Protein AF-0000000083550147 (afdb_homodimer)

pLDDT: mean 96.89, std 2.44, range [83.56, 98.94]

Organism: NCBI:txid2306993

InterPro domains:
  IPR001667 DDH domain [PF01368] (3-145)
  IPR004097 DHHA2 domain [PF02833] (183-305)
  IPR004097 DHHA2 domain [SM01131] (181-304)
  IPR038222 DHHA2 domain superfamily [G3DSA:3.10.310.20] (190-306)
  IPR038763 DHH phosphoesterase superfamily [SSF64182] (2-305)

Nearest PDB structures (foldseek):
  2iw4-assembly1_A  TM=9.369E-01  e=3.368E-33  Bacillus subtilis
  1k20-assembly1_B  TM=9.121E-01  e=5.535E-34  Streptococcus gordonii
  2haw-assembly1_B  TM=9.272E-01  e=2.648E-33  Bacillus subtilis
  1wpp-assembly1_B  TM=9.099E-01  e=1.140E-33  Streptococcus gordonii str. Challis
  1i74-assembly1_B  TM=9.084E-01  e=6.531E-33  Streptococcus mutans

Secondary structure (DSSP, 8-state):
-PEEEE--SS--HHHHHHHHHHHHIIIIIT---EEEEESS---HHHHHHHHHHTPPPPEE-SB--TT-EEEEES---GGGS-BTGGGSEEEEEEE-SPP------SS--EEEE-SSS-HHHHHHHHHGGGGGG--HHHHHHHHHHHHHHHTTTTSTT--HHHHHHHHHHHHHHT--HHHHHHHHHHHHH--TTS-HHHHHHHTEEEEEETTEEEEEEEEEES-HHHHHTTHHHHHHHHHHHHHHHT-SEEEEEEEETTTTEEEEE--SHHHHHHHHHHHS----SSEEEEET---IIIIIHHH---/-PEEEE--SS--HHHHHHHHHHHHIIIIIT---EEEEESS---HHHHHHHHHHTPPPPEE-SB--TT-EEEEES---GGGS-BTGGGSEEEEEEE-SPP------SS--EEEE-SSS-HHHHHHHHHGGGGGG--HHHHHHHHHHHHHHTTTTTSTT--HHHHHHHHHHHHHHT--HHHHHHHHHHHHH--TTS-HHHHHHHTEEEEEETTEEEEEEEEEES-HHHHHTTHHHHHHHHHHHHHHHT-SEEEEEEEETTTTEEEEE--SHHHHHHHHHHHS----SSEEEEET---IIIIIHHH---

Radius of gyration: 26.75 Å; Cα contacts (8 Å, |Δi|>4): 1315; chains: 2; bounding box: 48×77×66 Å

Sequence (612 aa):
MTIKVFGHKSPDTDATFSPIVWAWYLKEVKGIDAVPVLLGEPNTEAAFLLKHWGFERPAIIAALSEGEKVVIVDTNNPAELPEGIDKAEIVQIIDHHKLVGGLETKGPIEITIRPLACTATVIYDLMGEDVVALPKAIKGAMLSCILSDTLEFRSPTTTEHDRAVAEKLAGEIGVTIPELAAAMFEAKSDVSAFSDAALLRMDSKEYNVDGTELRVSVLETTAPKLILDRKASLMGTMPDVAKEDGADQVLLFVVDILNEEATLLVPNDLVKKIAEASFGCKVEGDTVVLPGVMSRKKQIIPALKVMTIKVFGHKSPDTDATFSPIVWAWYLKEVKGIDAVPVLLGEPNTEAAFLLKHWGFERPAIIAALSEGEKVVIVDTNNPAELPEGIDKAEIVQIIDHHKLVGGLETKGPIEITIRPLACTATVIYDLMGEDVVALPKAIKGAMLSCILSDTLEFRSPTTTEHDRAVAEKLAGEIGVTIPELAAAMFEAKSDVSAFSDAALLRMDSKEYNVDGTELRVSVLETTAPKLILDRKASLMGTMPDVAKEDGADQVLLFVVDILNEEATLLVPNDLVKKIAEASFGCKVEGDTVVLPGVMSRKKQIIPALKV

Structure (mmCIF, N/CA/C/O backbone):
data_AF-0000000083550147-model_v1
#
loop_
_entity.id
_entity.type
_entity.pdbx_description
1 polymer 'inorganic diphosphatase'
#
loop_
_atom_site.group_PDB
_atom_site.id
_atom_site.type_symbol
_atom_site.label_atom_id
_atom_site.label_alt_id
_atom_site.label_comp_id
_atom_site.label_asym_id
_atom_site.label_entity_id
_atom_site.label_seq_id
_atom_site.pdbx_PDB_ins_code
_atom_site.Cartn_x
_atom_site.Cartn_y
_atom_site.Cartn_z
_atom_site.occupancy
_atom_site.B_iso_or_equiv
_atom_site.auth_seq_id
_atom_site.auth_comp_id
_atom_site.auth_asym_id
_atom_site.auth_atom_id
_atom_site.pdbx_PDB_model_num
ATOM 1 N N . MET A 1 1 ? 24.391 2.633 -3.518 1 83.56 1 MET A N 1
ATOM 2 C CA . MET A 1 1 ? 24.172 1.258 -3.082 1 83.56 1 MET A CA 1
ATOM 3 C C . MET A 1 1 ? 23.156 0.559 -3.984 1 83.56 1 MET A C 1
ATOM 5 O O . MET A 1 1 ? 22.203 1.181 -4.453 1 83.56 1 MET A O 1
ATOM 9 N N . THR A 1 2 ? 23.453 -0.711 -4.371 1 96.69 2 THR A N 1
ATOM 10 C CA . THR A 1 2 ? 22.656 -1.481 -5.32 1 96.69 2 THR A CA 1
ATOM 11 C C . THR A 1 2 ? 21.344 -1.932 -4.688 1 96.69 2 THR A C 1
ATOM 13 O O . THR A 1 2 ? 21.328 -2.447 -3.57 1 96.69 2 THR A O 1
ATOM 16 N N . ILE A 1 3 ? 20.266 -1.647 -5.344 1 98.69 3 ILE A N 1
ATOM 17 C CA . ILE A 1 3 ? 18.938 -2.043 -4.863 1 98.69 3 ILE A CA 1
ATOM 18 C C . ILE A 1 3 ? 18.656 -3.488 -5.27 1 98.69 3 ILE A C 1
ATOM 20 O O . ILE A 1 3 ? 18.797 -3.854 -6.438 1 98.69 3 ILE A O 1
ATOM 24 N N . LYS A 1 4 ? 18.297 -4.324 -4.344 1 98.88 4 LYS A N 1
ATOM 25 C CA . LYS A 1 4 ? 17.844 -5.684 -4.645 1 98.88 4 LYS A CA 1
ATOM 26 C C . LYS A 1 4 ? 16.344 -5.73 -4.871 1 98.88 4 LYS A C 1
ATOM 28 O O . LYS A 1 4 ? 15.57 -5.184 -4.078 1 98.88 4 LYS A O 1
ATOM 33 N N . VAL A 1 5 ? 15.938 -6.309 -5.961 1 98.94 5 VAL A N 1
ATOM 34 C CA . VAL A 1 5 ? 14.523 -6.484 -6.277 1 98.94 5 VAL A CA 1
ATOM 35 C C . VAL A 1 5 ? 14.148 -7.957 -6.16 1 98.94 5 VAL A C 1
ATOM 37 O O . VAL A 1 5 ? 14.781 -8.82 -6.773 1 98.94 5 VAL A O 1
ATOM 40 N N . PHE A 1 6 ? 13.094 -8.281 -5.316 1 98.88 6 PHE A N 1
ATOM 41 C CA . PHE A 1 6 ? 12.719 -9.68 -5.164 1 98.88 6 PHE A CA 1
ATOM 42 C C . PHE A 1 6 ? 11.227 -9.82 -4.875 1 98.88 6 PHE A C 1
ATOM 44 O O . PHE A 1 6 ? 10.57 -8.844 -4.504 1 98.88 6 PHE A O 1
ATOM 51 N N . GLY A 1 7 ? 10.664 -11.023 -5.148 1 98.25 7 GLY A N 1
ATOM 52 C CA . GLY A 1 7 ? 9.312 -11.406 -4.766 1 98.25 7 GLY A CA 1
ATOM 53 C C . GLY A 1 7 ? 9.273 -12.297 -3.539 1 98.25 7 GLY A C 1
ATOM 54 O O . GLY A 1 7 ? 10.078 -12.133 -2.619 1 98.25 7 GLY A O 1
ATOM 55 N N . HIS A 1 8 ? 8.289 -13.172 -3.469 1 96.81 8 HIS A N 1
ATOM 56 C CA . HIS A 1 8 ? 8.094 -14.023 -2.297 1 96.81 8 HIS A CA 1
ATOM 57 C C . HIS A 1 8 ? 9.016 -15.234 -2.338 1 96.81 8 HIS A C 1
ATOM 59 O O . HIS A 1 8 ? 9.648 -15.508 -3.361 1 96.81 8 HIS A O 1
ATOM 65 N N . LYS A 1 9 ? 9.047 -16.016 -1.279 1 94.69 9 LYS A N 1
ATOM 66 C CA . LYS A 1 9 ? 10.023 -17.062 -1.01 1 94.69 9 LYS A CA 1
ATOM 67 C C . LYS A 1 9 ? 9.766 -18.281 -1.875 1 94.69 9 LYS A C 1
ATOM 69 O O . LYS A 1 9 ? 10.625 -19.156 -1.985 1 94.69 9 LYS A O 1
ATOM 74 N N . SER A 1 10 ? 8.672 -18.5 -2.465 1 92.44 10 SER A N 1
ATOM 75 C CA . SER A 1 10 ? 8.328 -19.594 -3.375 1 92.44 10 SER A CA 1
ATOM 76 C C . SER A 1 10 ? 8.117 -19.078 -4.793 1 92.44 10 SER A C 1
ATOM 78 O O . SER A 1 10 ? 6.98 -19.031 -5.273 1 92.44 10 SER A O 1
ATOM 80 N N . PRO A 1 11 ? 9.203 -18.844 -5.465 1 96 11 PRO A N 1
ATOM 81 C CA . PRO A 1 11 ? 9.109 -18.109 -6.723 1 96 11 PRO A CA 1
ATOM 82 C C . PRO A 1 11 ? 8.383 -18.891 -7.82 1 96 11 PRO A C 1
ATOM 84 O O . PRO A 1 11 ? 8.953 -19.812 -8.391 1 96 11 PRO A O 1
ATOM 87 N N . ASP A 1 12 ? 7.172 -18.469 -8.039 1 96.62 12 ASP A N 1
ATOM 88 C CA . ASP A 1 12 ? 6.508 -18.844 -9.281 1 96.62 12 ASP A CA 1
ATOM 89 C C . ASP A 1 12 ? 6.941 -17.922 -10.43 1 96.62 12 ASP A C 1
ATOM 91 O O . ASP A 1 12 ? 7.965 -17.234 -10.336 1 96.62 12 ASP A O 1
ATOM 95 N N . THR A 1 13 ? 6.242 -17.969 -11.531 1 98.56 13 THR A N 1
ATOM 96 C CA . THR A 1 13 ? 6.652 -17.203 -12.703 1 98.56 13 THR A CA 1
ATOM 97 C C . THR A 1 13 ? 6.641 -15.703 -12.406 1 98.56 13 THR A C 1
ATOM 99 O O . THR A 1 13 ? 7.609 -15 -12.695 1 98.56 13 THR A O 1
ATOM 102 N N . ASP A 1 14 ? 5.59 -15.195 -11.789 1 98.69 14 ASP A N 1
ATOM 103 C CA . ASP A 1 14 ? 5.48 -13.773 -11.484 1 98.69 14 ASP A CA 1
ATOM 104 C C . ASP A 1 14 ? 6.559 -13.336 -10.492 1 98.69 14 ASP A C 1
ATOM 106 O O . ASP A 1 14 ? 7.195 -12.297 -10.68 1 98.69 14 ASP A O 1
ATOM 110 N N . ALA A 1 15 ? 6.855 -14.125 -9.531 1 98.31 15 ALA A N 1
ATOM 111 C CA . ALA A 1 15 ? 7.84 -13.805 -8.508 1 98.31 15 ALA A CA 1
ATOM 112 C C . ALA A 1 15 ? 9.258 -14.016 -9.023 1 98.31 15 ALA A C 1
ATOM 114 O O . ALA A 1 15 ? 10.227 -13.578 -8.398 1 98.31 15 ALA A O 1
ATOM 115 N N . THR A 1 16 ? 9.422 -14.633 -10.109 1 98.81 16 THR A N 1
ATOM 116 C CA . THR A 1 16 ? 10.727 -14.781 -10.742 1 98.81 16 THR A CA 1
ATOM 117 C C . THR A 1 16 ? 10.977 -13.633 -11.719 1 98.81 16 THR A C 1
ATOM 119 O O . THR A 1 16 ? 12.047 -13.016 -11.695 1 98.81 16 THR A O 1
ATOM 122 N N . PHE A 1 17 ? 10 -13.312 -12.469 1 98.94 17 PHE A N 1
ATOM 123 C CA . PHE A 1 17 ? 10.281 -12.445 -13.609 1 98.94 17 PHE A CA 1
ATOM 124 C C . PHE A 1 17 ? 9.914 -11 -13.297 1 98.94 17 PHE A C 1
ATOM 126 O O . PHE A 1 17 ? 10.484 -10.07 -13.859 1 98.94 17 PHE A O 1
ATOM 133 N N . SER A 1 18 ? 8.969 -10.734 -12.406 1 98.94 18 SER A N 1
ATOM 134 C CA . SER A 1 18 ? 8.703 -9.352 -12.031 1 98.94 18 SER A CA 1
ATOM 135 C C . SER A 1 18 ? 9.945 -8.688 -11.453 1 98.94 18 SER A C 1
ATOM 137 O O . SER A 1 18 ? 10.266 -7.547 -11.789 1 98.94 18 SER A O 1
ATOM 139 N N . PRO A 1 19 ? 10.711 -9.406 -10.578 1 98.94 19 PRO A N 1
ATOM 140 C CA . PRO A 1 19 ? 11.984 -8.828 -10.133 1 98.94 19 PRO A CA 1
ATOM 141 C C . PRO A 1 19 ? 12.945 -8.562 -11.289 1 98.94 19 PRO A C 1
ATOM 143 O O . PRO A 1 19 ? 13.609 -7.527 -11.32 1 98.94 19 PRO A O 1
ATOM 146 N N . ILE A 1 20 ? 13.039 -9.461 -12.234 1 98.94 20 ILE A N 1
ATOM 147 C CA . ILE A 1 20 ? 13.938 -9.328 -13.367 1 98.94 20 ILE A CA 1
ATOM 148 C C . ILE A 1 20 ? 13.547 -8.109 -14.203 1 98.94 20 ILE A C 1
ATOM 150 O O . ILE A 1 20 ? 14.391 -7.262 -14.508 1 98.94 20 ILE A O 1
ATOM 154 N N . VAL A 1 21 ? 12.281 -8 -14.5 1 98.88 21 VAL A N 1
ATOM 155 C CA . VAL A 1 21 ? 11.773 -6.938 -15.367 1 98.88 21 VAL A CA 1
ATOM 156 C C . VAL A 1 21 ? 11.938 -5.586 -14.672 1 98.88 21 VAL A C 1
ATOM 158 O O . VAL A 1 21 ? 12.414 -4.625 -15.281 1 98.88 21 VAL A O 1
ATOM 161 N N . TRP A 1 22 ? 11.578 -5.508 -13.445 1 98.88 22 TRP A N 1
ATOM 162 C CA . TRP A 1 22 ? 11.609 -4.215 -12.773 1 98.88 22 TRP A CA 1
ATOM 163 C C . TRP A 1 22 ? 13.047 -3.77 -12.516 1 98.88 22 TRP A C 1
ATOM 165 O O . TRP A 1 22 ? 13.359 -2.586 -12.641 1 98.88 22 TRP A O 1
ATOM 175 N N . ALA A 1 23 ? 13.914 -4.727 -12.086 1 98.88 23 ALA A N 1
ATOM 176 C CA . ALA A 1 23 ? 15.32 -4.383 -11.914 1 98.88 23 ALA A CA 1
ATOM 177 C C . ALA A 1 23 ? 15.93 -3.865 -13.211 1 98.88 23 ALA A C 1
ATOM 179 O O . ALA A 1 23 ? 16.688 -2.893 -13.211 1 98.88 23 ALA A O 1
ATOM 180 N N . TRP A 1 24 ? 15.625 -4.52 -14.281 1 98.62 24 TRP A N 1
ATOM 181 C CA . TRP A 1 24 ? 16.094 -4.07 -15.586 1 98.62 24 TRP A CA 1
ATOM 182 C C . TRP A 1 24 ? 15.625 -2.65 -15.875 1 98.62 24 TRP A C 1
ATOM 184 O O . TRP A 1 24 ? 16.406 -1.811 -16.328 1 98.62 24 TRP A O 1
ATOM 194 N N . TYR A 1 25 ? 14.359 -2.398 -15.641 1 98.81 25 TYR A N 1
ATOM 195 C CA . TYR A 1 25 ? 13.773 -1.086 -15.898 1 98.81 25 TYR A CA 1
ATOM 196 C C . TYR A 1 25 ? 14.477 -0.01 -15.078 1 98.81 25 TYR A C 1
ATOM 198 O O . TYR A 1 25 ? 14.82 1.052 -15.602 1 98.81 25 TYR A O 1
ATOM 206 N N . LEU A 1 26 ? 14.633 -0.309 -13.758 1 98.56 26 LEU A N 1
ATOM 207 C CA . LEU A 1 26 ? 15.32 0.635 -12.875 1 98.56 26 LEU A CA 1
ATOM 208 C C . LEU A 1 26 ? 16.719 0.93 -13.391 1 98.56 26 LEU A C 1
ATOM 210 O O . LEU A 1 26 ? 17.141 2.092 -13.461 1 98.56 26 LEU A O 1
ATOM 214 N N . LYS A 1 27 ? 17.391 -0.083 -13.805 1 98 27 LYS A N 1
ATOM 215 C CA . LYS A 1 27 ? 18.797 0.055 -14.188 1 98 27 LYS A CA 1
ATOM 216 C C . LYS A 1 27 ? 18.922 0.665 -15.578 1 98 27 LYS A C 1
ATOM 218 O O . LYS A 1 27 ? 19.594 1.687 -15.75 1 98 27 LYS A O 1
ATOM 223 N N . GLU A 1 28 ? 18.219 0.132 -16.516 1 97.75 28 GLU A N 1
ATOM 224 C CA . GLU A 1 28 ? 18.469 0.449 -17.922 1 97.75 28 GLU A CA 1
ATOM 225 C C . GLU A 1 28 ? 17.703 1.699 -18.344 1 97.75 28 GLU A C 1
ATOM 227 O O . GLU A 1 28 ? 18.141 2.426 -19.25 1 97.75 28 GLU A O 1
ATOM 232 N N . VAL A 1 29 ? 16.578 1.914 -17.734 1 97.69 29 VAL A N 1
ATOM 233 C CA . VAL A 1 29 ? 15.742 3.025 -18.188 1 97.69 29 VAL A CA 1
ATOM 234 C C . VAL A 1 29 ? 15.852 4.18 -17.188 1 97.69 29 VAL A C 1
ATOM 236 O O . VAL A 1 29 ? 16.031 5.336 -17.594 1 97.69 29 VAL A O 1
ATOM 239 N N . LYS A 1 30 ? 15.82 3.961 -15.938 1 97.06 30 LYS A N 1
ATOM 240 C CA . LYS A 1 30 ? 15.789 5.023 -14.938 1 97.06 30 LYS A CA 1
ATOM 241 C C . LYS A 1 30 ? 17.188 5.371 -14.453 1 97.06 30 LYS A C 1
ATOM 243 O O . LYS A 1 30 ? 17.391 6.375 -13.766 1 97.06 30 LYS A O 1
ATOM 248 N N . GLY A 1 31 ? 18.172 4.578 -14.742 1 97.75 31 GLY A N 1
ATOM 249 C CA . GLY A 1 31 ? 19.547 4.836 -14.328 1 97.75 31 GLY A CA 1
ATOM 250 C C . GLY A 1 31 ? 19.781 4.555 -12.852 1 97.75 31 GLY A C 1
ATOM 251 O O . GLY A 1 31 ? 20.719 5.086 -12.258 1 97.75 31 GLY A O 1
ATOM 252 N N . ILE A 1 32 ? 19 3.777 -12.195 1 98.12 32 ILE A N 1
ATOM 253 C CA . ILE A 1 32 ? 19.109 3.4 -10.789 1 98.12 32 ILE A CA 1
ATOM 254 C C . ILE A 1 32 ? 19.719 2.006 -10.68 1 98.12 32 ILE A C 1
ATOM 256 O O . ILE A 1 32 ? 19.203 1.045 -11.25 1 98.12 32 ILE A O 1
ATOM 260 N N . ASP A 1 33 ? 20.797 1.848 -9.992 1 98.5 33 ASP A N 1
ATOM 261 C CA . ASP A 1 33 ? 21.469 0.565 -9.859 1 98.5 33 ASP A CA 1
ATOM 262 C C . ASP A 1 33 ? 20.609 -0.439 -9.094 1 98.5 33 ASP A C 1
ATOM 264 O O . ASP A 1 33 ? 20.344 -0.263 -7.902 1 98.5 33 ASP A O 1
ATOM 268 N N . ALA A 1 34 ? 20.156 -1.455 -9.766 1 98.81 34 ALA A N 1
ATOM 269 C CA . ALA A 1 34 ? 19.281 -2.484 -9.195 1 98.81 34 ALA A CA 1
ATOM 270 C C . ALA A 1 34 ? 19.609 -3.857 -9.773 1 98.81 34 ALA A C 1
ATOM 272 O O . ALA A 1 34 ? 20.047 -3.971 -10.922 1 98.81 34 ALA A O 1
ATOM 273 N N . VAL A 1 35 ? 19.438 -4.91 -8.969 1 98.81 35 VAL A N 1
ATOM 274 C CA . VAL A 1 35 ? 19.656 -6.285 -9.406 1 98.81 35 VAL A CA 1
ATOM 275 C C . VAL A 1 35 ? 18.531 -7.18 -8.906 1 98.81 35 VAL A C 1
ATOM 277 O O . VAL A 1 35 ? 18.047 -7.008 -7.785 1 98.81 35 VAL A O 1
ATOM 280 N N . PRO A 1 36 ? 18.047 -8 -9.812 1 98.88 36 PRO A N 1
ATOM 281 C CA . PRO A 1 36 ? 17.062 -8.984 -9.328 1 98.88 36 PRO A CA 1
ATOM 282 C C . PRO A 1 36 ? 17.703 -10.094 -8.492 1 98.88 36 PRO A C 1
ATOM 284 O O . PRO A 1 36 ? 18.828 -10.523 -8.781 1 98.88 36 PRO A O 1
ATOM 287 N N . VAL A 1 37 ? 17.062 -10.477 -7.461 1 98.88 37 VAL A N 1
ATOM 288 C CA . VAL A 1 37 ? 17.438 -11.656 -6.691 1 98.88 37 VAL A CA 1
ATOM 289 C C . VAL A 1 37 ? 16.188 -12.492 -6.387 1 98.88 37 VAL A C 1
ATOM 291 O O . VAL A 1 37 ? 15.062 -12.008 -6.5 1 98.88 37 VAL A O 1
ATOM 294 N N . LEU A 1 38 ? 16.406 -13.766 -6.117 1 98.69 38 LEU A N 1
ATOM 295 C CA . LEU A 1 38 ? 15.328 -14.672 -5.758 1 98.69 38 LEU A CA 1
ATOM 296 C C . LEU A 1 38 ? 15.453 -15.133 -4.309 1 98.69 38 LEU A C 1
ATOM 298 O O . LEU A 1 38 ? 16.531 -15.023 -3.715 1 98.69 38 LEU A O 1
ATOM 302 N N . LEU A 1 39 ? 14.359 -15.602 -3.756 1 97.81 39 LEU A N 1
ATOM 303 C CA . LEU A 1 39 ? 14.367 -16.047 -2.365 1 97.81 39 LEU A CA 1
ATOM 304 C C . LEU A 1 39 ? 14.211 -17.562 -2.279 1 97.81 39 LEU A C 1
ATOM 306 O O . LEU A 1 39 ? 14.094 -18.109 -1.184 1 97.81 39 LEU A O 1
ATOM 310 N N . GLY A 1 40 ? 14.172 -18.219 -3.389 1 95.75 40 GLY A N 1
ATOM 311 C CA . GLY A 1 40 ? 14.086 -19.656 -3.555 1 95.75 40 GLY A CA 1
ATOM 312 C C . GLY A 1 40 ? 14.266 -20.109 -4.992 1 95.75 40 GLY A C 1
ATOM 313 O O . GLY A 1 40 ? 14.438 -19.281 -5.891 1 95.75 40 GLY A O 1
ATOM 314 N N . GLU A 1 41 ? 14.25 -21.391 -5.145 1 94.44 41 GLU A N 1
ATOM 315 C CA . GLU A 1 41 ? 14.367 -21.938 -6.492 1 94.44 41 GLU A CA 1
ATOM 316 C C . GLU A 1 41 ? 13.094 -21.719 -7.293 1 94.44 41 GLU A C 1
ATOM 318 O O . GLU A 1 41 ? 11.984 -21.922 -6.781 1 94.44 41 GLU A O 1
ATOM 323 N N . PRO A 1 42 ? 13.266 -21.219 -8.562 1 95.94 42 PRO A N 1
ATOM 324 C CA . PRO A 1 42 ? 12.07 -21.078 -9.406 1 95.94 42 PRO A CA 1
ATOM 325 C C . PRO A 1 42 ? 11.352 -22.406 -9.641 1 95.94 42 PRO A C 1
ATOM 327 O O . PRO A 1 42 ? 11.992 -23.469 -9.688 1 95.94 42 PRO A O 1
ATOM 330 N N . ASN A 1 43 ? 10.062 -22.406 -9.797 1 94.69 43 ASN A N 1
ATOM 331 C CA . ASN A 1 43 ? 9.328 -23.609 -10.18 1 94.69 43 ASN A CA 1
ATOM 332 C C . ASN A 1 43 ? 9.625 -24 -11.625 1 94.69 43 ASN A C 1
ATOM 334 O O . ASN A 1 43 ? 10.367 -23.312 -12.328 1 94.69 43 ASN A O 1
ATOM 338 N N . THR A 1 44 ? 9.094 -25.062 -12.102 1 95.38 44 THR A N 1
ATOM 339 C CA . THR A 1 44 ? 9.477 -25.656 -13.375 1 95.38 44 THR A CA 1
ATOM 340 C C . THR A 1 44 ? 9.078 -24.734 -14.531 1 95.38 44 THR A C 1
ATOM 342 O O . THR A 1 44 ? 9.805 -24.625 -15.516 1 95.38 44 THR A O 1
ATOM 345 N N . GLU A 1 45 ? 7.926 -24.094 -14.359 1 97.75 45 GLU A N 1
ATOM 346 C CA . GLU A 1 45 ? 7.484 -23.172 -15.391 1 97.75 45 GLU A CA 1
ATOM 347 C C . GLU A 1 45 ? 8.453 -22 -15.523 1 97.75 45 GLU A C 1
ATOM 349 O O . GLU A 1 45 ? 8.875 -21.656 -16.625 1 97.75 45 GLU A O 1
ATOM 354 N N . ALA A 1 46 ? 8.82 -21.406 -14.438 1 98.12 46 ALA A N 1
ATOM 355 C CA . ALA A 1 46 ? 9.734 -20.281 -14.43 1 98.12 46 ALA A CA 1
ATOM 356 C C . ALA A 1 46 ? 11.117 -20.688 -14.938 1 98.12 46 ALA A C 1
ATOM 358 O O . ALA A 1 46 ? 11.758 -19.938 -15.68 1 98.12 46 ALA A O 1
ATOM 359 N N . ALA A 1 47 ? 11.562 -21.828 -14.562 1 97.12 47 ALA A N 1
ATOM 360 C CA . ALA A 1 47 ? 12.852 -22.328 -15.031 1 97.12 47 ALA A CA 1
ATOM 361 C C . ALA A 1 47 ? 12.852 -22.5 -16.547 1 97.12 47 ALA A C 1
ATOM 363 O O . ALA A 1 47 ? 13.828 -22.141 -17.219 1 97.12 47 ALA A O 1
ATOM 364 N N . PHE A 1 48 ? 11.805 -23.094 -17.078 1 98.31 48 PHE A N 1
ATOM 365 C CA . PHE A 1 48 ? 11.648 -23.219 -18.531 1 98.31 48 PHE A CA 1
ATOM 366 C C . PHE A 1 48 ? 11.734 -21.859 -19.203 1 98.31 48 PHE A C 1
ATOM 368 O O . PHE A 1 48 ? 12.422 -21.703 -20.219 1 98.31 48 PHE A O 1
ATOM 375 N N . LEU A 1 49 ? 11.07 -20.828 -18.594 1 98.81 49 LEU A N 1
ATOM 376 C CA . LEU A 1 49 ? 10.953 -19.516 -19.203 1 98.81 49 LEU A CA 1
ATOM 377 C C . LEU A 1 49 ? 12.289 -18.766 -19.156 1 98.81 49 LEU A C 1
ATOM 379 O O . LEU A 1 49 ? 12.602 -17.984 -20.047 1 98.81 49 LEU A O 1
ATOM 383 N N . LEU A 1 50 ? 13.078 -19.016 -18.078 1 98.81 50 LEU A N 1
ATOM 384 C CA . LEU A 1 50 ? 14.422 -18.438 -18.031 1 98.81 50 LEU A CA 1
ATOM 385 C C . LEU A 1 50 ? 15.234 -18.844 -19.25 1 98.81 50 LEU A C 1
ATOM 387 O O . LEU A 1 50 ? 15.859 -18 -19.906 1 98.81 50 LEU A O 1
ATOM 391 N N . LYS A 1 51 ? 15.117 -20.109 -19.594 1 98.5 51 LYS A N 1
ATOM 392 C CA . LYS A 1 51 ? 15.812 -20.609 -20.781 1 98.5 51 LYS A CA 1
ATOM 393 C C . LYS A 1 51 ? 15.164 -20.094 -22.062 1 98.5 51 LYS A C 1
ATOM 395 O O . LYS A 1 51 ? 15.859 -19.672 -22.984 1 98.5 51 LYS A O 1
ATOM 400 N N . HIS A 1 52 ? 13.891 -20.172 -22.109 1 98.56 52 HIS A N 1
ATOM 401 C CA . HIS A 1 52 ? 13.125 -19.812 -23.297 1 98.56 52 HIS A CA 1
ATOM 402 C C . HIS A 1 52 ? 13.43 -18.391 -23.75 1 98.56 52 HIS A C 1
ATOM 404 O O . HIS A 1 52 ? 13.578 -18.125 -24.953 1 98.56 52 HIS A O 1
ATOM 410 N N . TRP A 1 53 ? 13.516 -17.438 -22.797 1 98.62 53 TRP A N 1
ATOM 411 C CA . TRP A 1 53 ? 13.695 -16.031 -23.125 1 98.62 53 TRP A CA 1
ATOM 412 C C . TRP A 1 53 ? 15.156 -15.617 -22.984 1 98.62 53 TRP A C 1
ATOM 414 O O . TRP A 1 53 ? 15.516 -14.461 -23.234 1 98.62 53 TRP A O 1
ATOM 424 N N . GLY A 1 54 ? 16.031 -16.5 -22.484 1 98.44 54 GLY A N 1
ATOM 425 C CA . GLY A 1 54 ? 17.453 -16.266 -22.453 1 98.44 54 GLY A CA 1
ATOM 426 C C . GLY A 1 54 ? 17.906 -15.461 -21.25 1 98.44 54 GLY A C 1
ATOM 427 O O . GLY A 1 54 ? 18.781 -14.602 -21.359 1 98.44 54 GLY A O 1
ATOM 428 N N . PHE A 1 55 ? 17.281 -15.617 -20.125 1 98.56 55 PHE A N 1
ATOM 429 C CA . PHE A 1 55 ? 17.688 -14.938 -18.906 1 98.56 55 PHE A CA 1
ATOM 430 C C . PHE A 1 55 ? 18.594 -15.836 -18.062 1 98.56 55 PHE A C 1
ATOM 432 O O . PHE A 1 55 ? 18.391 -17.047 -18 1 98.56 55 PHE A O 1
ATOM 439 N N . GLU A 1 56 ? 19.531 -15.227 -17.438 1 97.88 56 GLU A N 1
ATOM 440 C CA . GLU A 1 56 ? 20.234 -15.914 -16.359 1 97.88 56 GLU A CA 1
ATOM 441 C C . GLU A 1 56 ? 19.422 -15.922 -15.078 1 97.88 56 GLU A C 1
ATOM 443 O O . GLU A 1 56 ? 18.75 -14.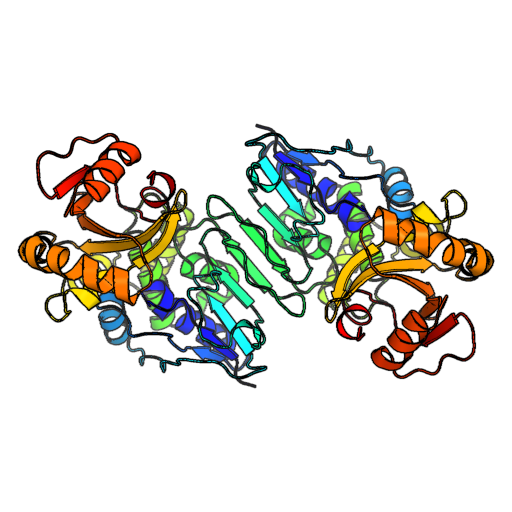938 -14.75 1 97.88 56 GLU A O 1
ATOM 448 N N . ARG A 1 57 ? 19.453 -17.062 -14.43 1 98.31 57 ARG A N 1
ATOM 449 C CA . ARG A 1 57 ? 18.766 -17.109 -13.141 1 98.31 57 ARG A CA 1
ATOM 450 C C . ARG A 1 57 ? 19.406 -16.141 -12.148 1 98.31 57 ARG A C 1
ATOM 452 O O . ARG A 1 57 ? 20.609 -16.203 -11.898 1 98.31 57 ARG A O 1
ATOM 459 N N . PRO A 1 58 ? 18.625 -15.258 -11.531 1 98.75 58 PRO A N 1
ATOM 460 C CA . PRO A 1 58 ? 19.188 -14.383 -10.492 1 98.75 58 PRO A CA 1
ATOM 461 C C . PRO A 1 58 ? 19.75 -15.164 -9.305 1 98.75 58 PRO A C 1
ATOM 463 O O . PRO A 1 58 ? 19.359 -16.312 -9.078 1 98.75 58 PRO A O 1
ATOM 466 N N . ALA A 1 59 ? 20.625 -14.531 -8.594 1 98.62 59 ALA A N 1
ATOM 467 C CA . ALA A 1 59 ? 21.141 -15.125 -7.367 1 98.62 59 ALA A CA 1
ATOM 468 C C . ALA A 1 59 ? 20.031 -15.312 -6.34 1 98.62 59 ALA A C 1
ATOM 470 O O . ALA A 1 59 ? 19.109 -14.5 -6.258 1 98.62 59 ALA A O 1
ATOM 471 N N . ILE A 1 60 ? 20.156 -16.391 -5.594 1 98.38 60 ILE A N 1
ATOM 472 C CA . ILE A 1 60 ? 19.219 -16.625 -4.496 1 98.38 60 ILE A CA 1
ATOM 473 C C . ILE A 1 60 ? 19.828 -16.141 -3.186 1 98.38 60 ILE A C 1
ATOM 475 O O . ILE A 1 60 ? 20.984 -16.453 -2.867 1 98.38 60 ILE A O 1
ATOM 479 N N . ILE A 1 61 ? 19.109 -15.344 -2.434 1 97.94 61 ILE A N 1
ATOM 480 C CA . ILE A 1 61 ? 19.594 -14.867 -1.142 1 97.94 61 ILE A CA 1
ATOM 481 C C . ILE A 1 61 ? 18.688 -15.391 -0.027 1 97.94 61 ILE A C 1
ATOM 483 O O . ILE A 1 61 ? 17.516 -15.703 -0.261 1 97.94 61 ILE A O 1
ATOM 487 N N . ALA A 1 62 ? 19.266 -15.461 1.201 1 92.25 62 ALA A N 1
ATOM 488 C CA . ALA A 1 62 ? 18.5 -15.969 2.334 1 92.25 62 ALA A CA 1
ATOM 489 C C . ALA A 1 62 ? 18.172 -14.859 3.326 1 92.25 62 ALA A C 1
ATOM 491 O O . ALA A 1 62 ? 17.188 -14.945 4.066 1 92.25 62 ALA A O 1
ATOM 492 N N . ALA A 1 63 ? 19.016 -13.898 3.307 1 96.75 63 ALA A N 1
ATOM 493 C CA . ALA A 1 63 ? 18.875 -12.852 4.32 1 96.75 63 ALA A CA 1
ATOM 494 C C . ALA A 1 63 ? 19.344 -11.5 3.781 1 96.75 63 ALA A C 1
ATOM 496 O O . ALA A 1 63 ? 19.953 -11.43 2.715 1 96.75 63 ALA A O 1
ATOM 497 N N . LEU A 1 64 ? 18.922 -10.492 4.43 1 97.81 64 LEU A N 1
ATOM 498 C CA . LEU A 1 64 ? 19.328 -9.117 4.133 1 97.81 64 LEU A CA 1
ATOM 499 C C . LEU A 1 64 ? 20.156 -8.539 5.277 1 97.81 64 LEU A C 1
ATOM 501 O O . LEU A 1 64 ? 19.938 -8.875 6.441 1 97.81 64 LEU A O 1
ATOM 505 N N . SER A 1 65 ? 21.031 -7.641 4.906 1 96.25 65 SER A N 1
ATOM 506 C CA . SER A 1 65 ? 21.75 -6.855 5.902 1 96.25 65 SER A CA 1
ATOM 507 C C . SER A 1 65 ? 21.016 -5.562 6.23 1 96.25 65 SER A C 1
ATOM 509 O O . SER A 1 65 ? 20.219 -5.078 5.426 1 96.25 65 SER A O 1
ATOM 511 N N . GLU A 1 66 ? 21.391 -5.086 7.379 1 95.69 66 GLU A N 1
ATOM 512 C CA . GLU A 1 66 ? 20.781 -3.832 7.812 1 95.69 66 GLU A CA 1
ATOM 513 C C . GLU A 1 66 ? 21.062 -2.711 6.812 1 95.69 66 GLU A C 1
ATOM 515 O O . GLU A 1 66 ? 22.188 -2.541 6.359 1 95.69 66 GLU A O 1
ATOM 520 N N . GLY A 1 67 ? 20.047 -2.055 6.449 1 96.25 67 GLY A N 1
ATOM 521 C CA . GLY A 1 67 ? 20.203 -0.864 5.629 1 96.25 67 GLY A CA 1
ATOM 522 C C . GLY A 1 67 ? 20.234 -1.164 4.141 1 96.25 67 GLY A C 1
ATOM 523 O O . GLY A 1 67 ? 20.219 -0.247 3.316 1 96.25 67 GLY A O 1
ATOM 524 N N . GLU A 1 68 ? 20.203 -2.436 3.762 1 97.56 68 GLU A N 1
ATOM 525 C CA . GLU A 1 68 ? 20.125 -2.758 2.34 1 97.56 68 GLU A CA 1
ATOM 526 C C . GLU A 1 68 ? 18.828 -2.244 1.722 1 97.56 68 GLU A C 1
ATOM 528 O O . GLU A 1 68 ? 17.75 -2.385 2.312 1 97.56 68 GLU A O 1
ATOM 533 N N . LYS A 1 69 ? 18.984 -1.596 0.57 1 98.31 69 LYS A N 1
ATOM 534 C CA . LYS A 1 69 ? 17.812 -1.082 -0.14 1 98.31 69 LYS A CA 1
ATOM 535 C C . LYS A 1 69 ? 17.156 -2.178 -0.966 1 98.31 69 LYS A C 1
ATOM 537 O O . LYS A 1 69 ? 17.828 -2.918 -1.687 1 98.31 69 LYS A O 1
ATOM 542 N N . VAL A 1 70 ? 15.797 -2.248 -0.874 1 98.81 70 VAL A N 1
ATOM 543 C CA . VAL A 1 70 ? 15.125 -3.348 -1.561 1 98.81 70 VAL A CA 1
ATOM 544 C C . VAL A 1 70 ? 13.82 -2.854 -2.176 1 98.81 70 VAL A C 1
ATOM 546 O O . VAL A 1 70 ? 13.219 -1.897 -1.68 1 98.81 70 VAL A O 1
ATOM 549 N N . VAL A 1 71 ? 13.461 -3.445 -3.268 1 98.88 71 VAL A N 1
ATOM 550 C CA . VAL A 1 71 ? 12.125 -3.369 -3.857 1 98.88 71 VAL A CA 1
ATOM 551 C C . VAL A 1 71 ? 11.43 -4.723 -3.73 1 98.88 71 VAL A C 1
ATOM 553 O O . VAL A 1 71 ? 12 -5.758 -4.078 1 98.88 71 VAL A O 1
ATOM 556 N N . ILE A 1 72 ? 10.234 -4.656 -3.201 1 98.88 72 ILE A N 1
ATOM 557 C CA . ILE A 1 72 ? 9.438 -5.871 -3.043 1 98.88 72 ILE A CA 1
ATOM 558 C C . ILE A 1 72 ? 8.344 -5.914 -4.109 1 98.88 72 ILE A C 1
ATOM 560 O O . ILE A 1 72 ? 7.582 -4.957 -4.266 1 98.88 72 ILE A O 1
ATOM 564 N N . VAL A 1 73 ? 8.266 -7.027 -4.809 1 98.88 73 VAL A N 1
ATOM 565 C CA . VAL A 1 73 ? 7.215 -7.191 -5.805 1 98.88 73 VAL A CA 1
ATOM 566 C C . VAL A 1 73 ? 6.441 -8.477 -5.535 1 98.88 73 VAL A C 1
ATOM 568 O O . VAL A 1 73 ? 6.973 -9.414 -4.93 1 98.88 73 VAL A O 1
ATOM 571 N N . ASP A 1 74 ? 5.188 -8.508 -5.871 1 98.56 74 ASP A N 1
ATOM 572 C CA . ASP A 1 74 ? 4.324 -9.68 -5.918 1 98.56 74 ASP A CA 1
ATOM 573 C C . ASP A 1 74 ? 4.012 -10.195 -4.516 1 98.56 74 ASP A C 1
ATOM 575 O O . ASP A 1 74 ? 3.643 -11.359 -4.336 1 98.56 74 ASP A O 1
ATOM 579 N N . THR A 1 75 ? 4.25 -9.438 -3.527 1 97.81 75 THR A N 1
ATOM 580 C CA . THR A 1 75 ? 3.855 -9.766 -2.162 1 97.81 75 THR A CA 1
ATOM 581 C C . THR A 1 75 ? 3.992 -8.555 -1.252 1 97.81 75 THR A C 1
ATOM 583 O O . THR A 1 75 ? 4.672 -7.582 -1.598 1 97.81 75 THR A O 1
ATOM 586 N N . ASN A 1 76 ? 3.289 -8.508 -0.173 1 97.75 76 ASN A N 1
ATOM 587 C CA . ASN A 1 76 ? 3.449 -7.566 0.93 1 97.75 76 ASN A CA 1
ATOM 588 C C . ASN A 1 76 ? 3.395 -8.273 2.281 1 97.75 76 ASN A C 1
ATOM 590 O O . ASN A 1 76 ? 3.164 -7.633 3.311 1 97.75 76 ASN A O 1
ATOM 594 N N . ASN A 1 77 ? 3.572 -9.602 2.254 1 95.38 77 ASN A N 1
ATOM 595 C CA . ASN A 1 77 ? 3.486 -10.445 3.439 1 95.38 77 ASN A CA 1
ATOM 596 C C . ASN A 1 77 ? 4.855 -10.664 4.074 1 95.38 77 ASN A C 1
ATOM 598 O O . ASN A 1 77 ? 5.707 -11.352 3.51 1 95.38 77 ASN A O 1
ATOM 602 N N . PRO A 1 78 ? 5.012 -10.18 5.32 1 95.06 78 PRO A N 1
ATOM 603 C CA . PRO A 1 78 ? 6.316 -10.352 5.965 1 95.06 78 PRO A CA 1
ATOM 604 C C . PRO A 1 78 ? 6.734 -11.812 6.07 1 95.06 78 PRO A C 1
ATOM 606 O O . PRO A 1 78 ? 7.926 -12.125 6.008 1 95.06 78 PRO A O 1
ATOM 609 N N . ALA A 1 79 ? 5.789 -12.727 6.148 1 90.94 79 ALA A N 1
ATOM 610 C CA . ALA A 1 79 ? 6.086 -14.148 6.305 1 90.94 79 ALA A CA 1
ATOM 611 C C . ALA A 1 79 ? 6.699 -14.719 5.027 1 90.94 79 ALA A C 1
ATOM 613 O O . ALA A 1 79 ? 7.293 -15.797 5.051 1 90.94 79 ALA A O 1
ATOM 614 N N . GLU A 1 80 ? 6.59 -14 3.949 1 94.88 80 GLU A N 1
ATOM 615 C CA . GLU A 1 80 ? 7.082 -14.469 2.66 1 94.88 80 GLU A CA 1
ATOM 616 C C . GLU A 1 80 ? 8.375 -13.758 2.268 1 94.88 80 GLU A C 1
ATOM 618 O O . GLU A 1 80 ? 8.844 -13.898 1.138 1 94.88 80 GLU A O 1
ATOM 623 N N . LEU A 1 81 ? 8.922 -12.977 3.18 1 97.25 81 LEU A N 1
ATOM 624 C CA . LEU A 1 81 ? 10.086 -12.141 2.883 1 97.25 81 LEU A CA 1
ATOM 625 C C . LEU A 1 81 ? 11.312 -12.641 3.633 1 97.25 81 LEU A C 1
ATOM 627 O O . LEU A 1 81 ? 11.203 -13.469 4.539 1 97.25 81 LEU A O 1
ATOM 631 N N . PRO A 1 82 ? 12.516 -12.234 3.229 1 97.56 82 PRO A N 1
ATOM 632 C CA . PRO A 1 82 ? 13.734 -12.781 3.834 1 97.56 82 PRO A CA 1
ATOM 633 C C . PRO A 1 82 ? 13.953 -12.297 5.266 1 97.56 82 PRO A C 1
ATOM 635 O O . PRO A 1 82 ? 13.414 -11.258 5.656 1 97.56 82 PRO A O 1
ATOM 638 N N . GLU A 1 83 ? 14.773 -13.086 5.914 1 96.12 83 GLU A N 1
ATOM 639 C CA . GLU A 1 83 ? 15.266 -12.625 7.211 1 96.12 83 GLU A CA 1
ATOM 640 C C . GLU A 1 83 ? 15.938 -11.258 7.094 1 96.12 83 GLU A C 1
ATOM 642 O O . GLU A 1 83 ? 16.688 -11.008 6.145 1 96.12 83 GLU A O 1
ATOM 647 N N . GLY A 1 84 ? 15.625 -10.352 8.039 1 97.25 84 GLY A N 1
ATOM 648 C CA . GLY A 1 84 ? 16.266 -9.047 8.047 1 97.25 84 GLY A CA 1
ATOM 649 C C . GLY A 1 84 ? 15.453 -7.977 7.34 1 97.25 84 GLY A C 1
ATOM 650 O O . GLY A 1 84 ? 15.859 -6.812 7.297 1 97.25 84 GLY A O 1
ATOM 651 N N . ILE A 1 85 ? 14.258 -8.344 6.836 1 97.62 85 ILE A N 1
ATOM 652 C CA . ILE A 1 85 ? 13.445 -7.395 6.082 1 97.62 85 ILE A CA 1
ATOM 653 C C . ILE A 1 85 ? 13.078 -6.207 6.969 1 97.62 85 ILE A C 1
ATOM 655 O O . ILE A 1 85 ? 12.977 -5.074 6.492 1 97.62 85 ILE A O 1
ATOM 659 N N . ASP A 1 86 ? 12.969 -6.402 8.266 1 94.5 86 ASP A N 1
ATOM 660 C CA . ASP A 1 86 ? 12.555 -5.367 9.211 1 94.5 86 ASP A CA 1
ATOM 661 C C . ASP A 1 86 ? 13.656 -4.328 9.398 1 94.5 86 ASP A C 1
ATOM 663 O O . ASP A 1 86 ? 13.391 -3.219 9.875 1 94.5 86 ASP A O 1
ATOM 667 N N . LYS A 1 87 ? 14.891 -4.637 9.07 1 95.44 87 LYS A N 1
ATOM 668 C CA . LYS A 1 87 ? 16.016 -3.719 9.234 1 95.44 87 LYS A CA 1
ATOM 669 C C . LYS A 1 87 ? 16.516 -3.211 7.883 1 95.44 87 LYS A C 1
ATOM 671 O O . LYS A 1 87 ? 17.422 -2.369 7.824 1 95.44 87 LYS A O 1
ATOM 676 N N . ALA A 1 88 ? 15.922 -3.775 6.805 1 97.38 88 ALA A N 1
ATOM 677 C CA . ALA A 1 88 ? 16.266 -3.309 5.465 1 97.38 88 ALA A CA 1
ATOM 678 C C . ALA A 1 88 ? 15.578 -1.982 5.152 1 97.38 88 ALA A C 1
ATOM 680 O O . ALA A 1 88 ? 14.711 -1.535 5.902 1 97.38 88 ALA A O 1
ATOM 681 N N . GLU A 1 89 ? 16.062 -1.339 4.152 1 97.31 89 GLU A N 1
ATOM 682 C CA . GLU A 1 89 ? 15.414 -0.13 3.652 1 97.31 89 GLU A CA 1
ATOM 683 C C . GLU A 1 89 ? 14.523 -0.438 2.453 1 97.31 89 GLU A C 1
ATOM 685 O O . GLU A 1 89 ? 14.992 -0.454 1.312 1 97.31 89 GLU A O 1
ATOM 690 N N . ILE A 1 90 ? 13.242 -0.661 2.754 1 98.31 90 ILE A N 1
ATOM 691 C CA . ILE A 1 90 ? 12.289 -0.875 1.674 1 98.31 90 ILE A CA 1
ATOM 692 C C . ILE A 1 90 ? 12.023 0.444 0.952 1 98.31 90 ILE A C 1
ATOM 694 O O . ILE A 1 90 ? 11.609 1.427 1.573 1 98.31 90 ILE A O 1
ATOM 698 N N . VAL A 1 91 ? 12.18 0.472 -0.361 1 98.12 91 VAL A N 1
ATOM 699 C CA . VAL A 1 91 ? 12.023 1.747 -1.053 1 98.12 91 VAL A CA 1
ATOM 700 C C . VAL A 1 91 ? 10.773 1.706 -1.934 1 98.12 91 VAL A C 1
ATOM 702 O O . VAL A 1 91 ? 10.273 2.75 -2.352 1 98.12 91 VAL A O 1
ATOM 705 N N . GLN A 1 92 ? 10.32 0.479 -2.238 1 98.69 92 GLN A N 1
ATOM 706 C CA . GLN A 1 92 ? 9.164 0.353 -3.117 1 98.69 92 GLN A CA 1
ATOM 707 C C . GLN A 1 92 ? 8.477 -0.999 -2.936 1 98.69 92 GLN A C 1
ATOM 709 O O . GLN A 1 92 ? 9.148 -2.012 -2.707 1 98.69 92 GLN A O 1
ATOM 714 N N . ILE A 1 93 ? 7.156 -1.04 -3.033 1 98.88 93 ILE A N 1
ATOM 715 C CA . ILE A 1 93 ? 6.359 -2.262 -3.057 1 98.88 93 ILE A CA 1
ATOM 716 C C . ILE A 1 93 ? 5.395 -2.227 -4.242 1 98.88 93 ILE A C 1
ATOM 718 O O . ILE A 1 93 ? 4.648 -1.261 -4.414 1 98.88 93 ILE A O 1
ATOM 722 N N . ILE A 1 94 ? 5.441 -3.191 -5.102 1 98.94 94 ILE A N 1
ATOM 723 C CA . ILE A 1 94 ? 4.508 -3.377 -6.207 1 98.94 94 ILE A CA 1
ATOM 724 C C . ILE A 1 94 ? 3.82 -4.734 -6.082 1 98.94 94 ILE A C 1
ATOM 726 O O . ILE A 1 94 ? 4.484 -5.773 -6.043 1 98.94 94 ILE A O 1
ATOM 730 N N . ASP A 1 95 ? 2.533 -4.766 -6 1 98.75 95 ASP A N 1
ATOM 731 C CA . ASP A 1 95 ? 1.849 -6.012 -5.68 1 98.75 95 ASP A CA 1
ATOM 732 C C . ASP A 1 95 ? 0.435 -6.027 -6.258 1 98.75 95 ASP A C 1
ATOM 734 O O . ASP A 1 95 ? -0.023 -5.031 -6.816 1 98.75 95 ASP A O 1
ATOM 738 N N . HIS A 1 96 ? -0.156 -7.184 -6.219 1 98.62 96 HIS A N 1
ATOM 739 C CA . HIS A 1 96 ? -1.531 -7.367 -6.668 1 98.62 96 HIS A CA 1
ATOM 740 C C . HIS A 1 96 ? -2.324 -8.219 -5.688 1 98.62 96 HIS A C 1
ATOM 742 O O . HIS A 1 96 ? -3.436 -8.656 -5.996 1 98.62 96 HIS A O 1
ATOM 748 N N . HIS A 1 97 ? -1.755 -8.461 -4.504 1 96.56 97 HIS A N 1
ATOM 749 C CA . HIS A 1 97 ? -2.396 -9.273 -3.475 1 96.56 97 HIS A CA 1
ATOM 750 C C . HIS A 1 97 ? -3.107 -8.398 -2.447 1 96.56 97 HIS A C 1
ATOM 752 O O . HIS A 1 97 ? -2.959 -7.176 -2.459 1 96.56 97 HIS A O 1
ATOM 758 N N . LYS A 1 98 ? -3.916 -9.055 -1.608 1 95.12 98 LYS A N 1
ATOM 759 C CA . LYS A 1 98 ? -4.559 -8.344 -0.503 1 95.12 98 LYS A CA 1
ATOM 760 C C . LYS A 1 98 ? -3.525 -7.777 0.463 1 95.12 98 LYS A C 1
ATOM 762 O O . LYS A 1 98 ? -2.396 -8.273 0.534 1 95.12 98 LYS A O 1
ATOM 767 N N . LEU A 1 99 ? -3.93 -6.738 1.104 1 95.69 99 LEU A N 1
ATOM 768 C CA . LEU A 1 99 ? -3.082 -6.199 2.162 1 95.69 99 LEU A CA 1
ATOM 769 C C . LEU A 1 99 ? -3.111 -7.098 3.395 1 95.69 99 LEU A C 1
ATOM 771 O O . LEU A 1 99 ? -4.172 -7.309 3.988 1 95.69 99 LEU A O 1
ATOM 775 N N . VAL A 1 100 ? -1.999 -7.629 3.838 1 91.69 100 VAL A N 1
ATOM 776 C CA . VAL A 1 100 ? -1.943 -8.602 4.926 1 91.69 100 VAL A CA 1
ATOM 777 C C . VAL A 1 100 ? -1.502 -7.906 6.215 1 91.69 100 VAL A C 1
ATOM 779 O O . VAL A 1 100 ? -1.709 -8.43 7.312 1 91.69 100 VAL A O 1
ATOM 782 N N . GLY A 1 101 ? -0.909 -6.715 6.078 1 89.81 101 GLY A N 1
ATOM 783 C CA . GLY A 1 101 ? -0.387 -6.023 7.246 1 89.81 101 GLY A CA 1
ATOM 784 C C . GLY A 1 101 ? 0.973 -6.535 7.684 1 89.81 101 GLY A C 1
ATOM 785 O O . GLY A 1 101 ? 1.522 -7.453 7.07 1 89.81 101 GLY A O 1
ATOM 786 N N . GLY A 1 102 ? 1.627 -5.809 8.625 1 90.94 102 GLY A N 1
ATOM 787 C CA . GLY A 1 102 ? 2.842 -6.309 9.25 1 90.94 102 GLY A CA 1
ATOM 788 C C . GLY A 1 102 ? 4.09 -5.578 8.797 1 90.94 102 GLY A C 1
ATOM 789 O O . GLY A 1 102 ? 5.098 -5.559 9.5 1 90.94 102 GLY A O 1
ATOM 790 N N . LEU A 1 103 ? 4.07 -5.102 7.582 1 95.5 103 LEU A N 1
ATOM 791 C CA . LEU A 1 103 ? 5.238 -4.359 7.121 1 95.5 103 LEU A CA 1
ATOM 792 C C . LEU A 1 103 ? 5.172 -2.906 7.578 1 95.5 103 LEU A C 1
ATOM 794 O O . LEU A 1 103 ? 4.117 -2.273 7.508 1 95.5 103 LEU A O 1
ATOM 798 N N . GLU A 1 104 ? 6.23 -2.479 8.102 1 94.06 104 GLU A N 1
ATOM 799 C CA . GLU A 1 104 ? 6.422 -1.082 8.477 1 94.06 104 GLU A CA 1
ATOM 800 C C . GLU A 1 104 ? 7.645 -0.485 7.789 1 94.06 104 GLU A C 1
ATOM 802 O O . GLU A 1 104 ? 8.617 -1.192 7.512 1 94.06 104 GLU A O 1
ATOM 807 N N . THR A 1 105 ? 7.602 0.742 7.5 1 94.88 105 THR A N 1
ATOM 808 C CA . THR A 1 105 ? 8.75 1.41 6.895 1 94.88 105 THR A CA 1
ATOM 809 C C . THR A 1 105 ? 9.203 2.586 7.754 1 94.88 105 THR A C 1
ATOM 811 O O . THR A 1 105 ? 8.438 3.092 8.578 1 94.88 105 THR A O 1
ATOM 814 N N . LYS A 1 106 ? 10.43 3.055 7.578 1 89.06 106 LYS A N 1
ATOM 815 C CA . LYS A 1 106 ? 10.992 4.168 8.336 1 89.06 106 LYS A CA 1
ATOM 816 C C . LYS A 1 106 ? 10.414 5.5 7.863 1 89.06 106 LYS A C 1
ATOM 818 O O . LYS A 1 106 ? 10.219 6.418 8.664 1 89.06 106 LYS A O 1
ATOM 823 N N . GLY A 1 107 ? 10.148 5.605 6.625 1 93.38 107 GLY A N 1
ATOM 824 C CA . GLY A 1 107 ? 9.57 6.766 5.969 1 93.38 107 GLY A CA 1
ATOM 825 C C . GLY A 1 107 ? 8.625 6.398 4.836 1 93.38 107 GLY A C 1
ATOM 826 O O . GLY A 1 107 ? 8.383 5.215 4.586 1 93.38 107 GLY A O 1
ATOM 827 N N . PRO A 1 108 ? 8.07 7.402 4.211 1 96.25 108 PRO A N 1
ATOM 828 C CA . PRO A 1 108 ? 7.203 7.125 3.064 1 96.25 108 PRO A CA 1
ATOM 829 C C . PRO A 1 108 ? 7.957 6.5 1.893 1 96.25 108 PRO A C 1
ATOM 831 O O . PRO A 1 108 ? 9.094 6.879 1.613 1 96.25 108 PRO A O 1
ATOM 834 N N . ILE A 1 109 ? 7.34 5.531 1.293 1 97.94 109 ILE A N 1
ATOM 835 C CA . ILE A 1 109 ? 7.926 4.871 0.131 1 97.94 109 ILE A CA 1
ATOM 836 C C . ILE A 1 109 ? 6.895 4.797 -0.993 1 97.94 109 ILE A C 1
ATOM 838 O O . ILE A 1 109 ? 5.738 5.191 -0.812 1 97.94 109 ILE A O 1
ATOM 842 N N . GLU A 1 110 ? 7.348 4.309 -2.158 1 98.56 110 GLU A N 1
ATOM 843 C CA . GLU A 1 110 ? 6.422 4.074 -3.264 1 98.56 110 GLU A CA 1
ATOM 844 C C . GLU A 1 110 ? 5.711 2.732 -3.111 1 98.56 110 GLU A C 1
ATOM 846 O O . GLU A 1 110 ? 6.352 1.681 -3.09 1 98.56 110 GLU A O 1
ATOM 851 N N . ILE A 1 111 ? 4.449 2.752 -2.99 1 98.75 111 ILE A N 1
ATOM 852 C CA . ILE A 1 111 ? 3.664 1.524 -2.93 1 98.75 111 ILE A CA 1
ATOM 853 C C . ILE A 1 111 ? 2.551 1.573 -3.973 1 98.75 111 ILE A C 1
ATOM 855 O O . ILE A 1 111 ? 1.809 2.555 -4.055 1 98.75 111 ILE A O 1
ATOM 859 N N . THR A 1 112 ? 2.461 0.582 -4.816 1 98.88 112 THR A N 1
ATOM 860 C CA . THR A 1 112 ? 1.382 0.414 -5.781 1 98.88 112 THR A CA 1
ATOM 861 C C . THR A 1 112 ? 0.805 -0.997 -5.711 1 98.88 112 THR A C 1
ATOM 863 O O . THR A 1 112 ? 1.496 -1.973 -6.008 1 98.88 112 THR A O 1
ATOM 866 N N . ILE A 1 113 ? -0.393 -1.101 -5.273 1 98.75 113 ILE A N 1
ATOM 867 C CA . ILE A 1 113 ? -1.137 -2.355 -5.305 1 98.75 113 ILE A CA 1
ATOM 868 C C . ILE A 1 113 ? -2.4 -2.188 -6.145 1 98.75 113 ILE A C 1
ATOM 870 O O . ILE A 1 113 ? -3.096 -1.174 -6.035 1 98.75 113 ILE A O 1
ATOM 874 N N . ARG A 1 11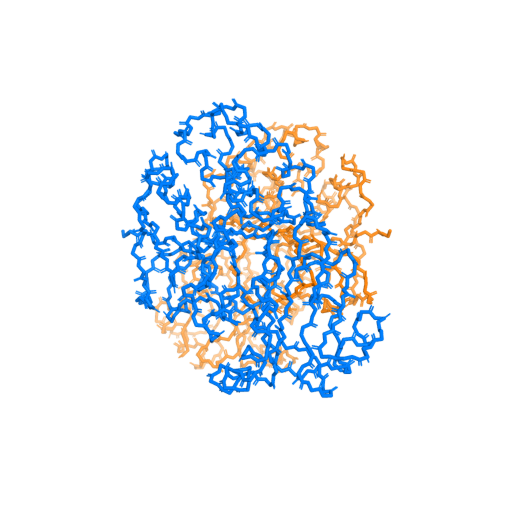4 ? -2.648 -3.076 -7.051 1 98.81 114 ARG A N 1
ATOM 875 C CA . ARG A 1 114 ? -3.838 -3.068 -7.895 1 98.81 114 ARG A CA 1
ATOM 876 C C . ARG A 1 114 ? -4.531 -4.426 -7.875 1 98.81 114 ARG A C 1
ATOM 878 O O . ARG A 1 114 ? -3.873 -5.469 -7.84 1 98.81 114 ARG A O 1
ATOM 885 N N . PRO A 1 115 ? -5.891 -4.395 -7.906 1 98.06 115 PRO A N 1
ATOM 886 C CA . PRO A 1 115 ? -6.637 -5.648 -8 1 98.06 115 PRO A CA 1
ATOM 887 C C . PRO A 1 115 ? -6.633 -6.234 -9.406 1 98.06 115 PRO A C 1
ATOM 889 O O . PRO A 1 115 ? -7.695 -6.41 -10.008 1 98.06 115 PRO A O 1
ATOM 892 N N . LEU A 1 116 ? -5.488 -6.559 -9.859 1 98.62 116 LEU A N 1
ATOM 893 C CA . LEU A 1 116 ? -5.254 -7.207 -11.141 1 98.62 116 LEU A CA 1
ATOM 894 C C . LEU A 1 116 ? -4.77 -8.641 -10.953 1 98.62 116 LEU A C 1
ATOM 896 O O . LEU A 1 116 ? -4.52 -9.07 -9.82 1 98.62 116 LEU A O 1
ATOM 900 N N . ALA A 1 117 ? -4.703 -9.344 -12.031 1 98.38 117 ALA A N 1
ATOM 901 C CA . ALA A 1 117 ? -4.371 -10.766 -11.922 1 98.38 117 ALA A CA 1
ATOM 902 C C . ALA A 1 117 ? -2.883 -10.961 -11.656 1 98.38 117 ALA A C 1
ATOM 904 O O . ALA A 1 117 ? -2.48 -11.977 -11.086 1 98.38 117 ALA A O 1
ATOM 905 N N . CYS A 1 118 ? -2.129 -9.93 -12.039 1 98.69 118 CYS A N 1
ATOM 906 C CA . CYS A 1 118 ? -0.693 -10.188 -12.086 1 98.69 118 CYS A CA 1
ATOM 907 C C . CYS A 1 118 ? 0.097 -8.93 -11.742 1 98.69 118 CYS A C 1
ATOM 909 O O . CYS A 1 118 ? -0.27 -7.828 -12.156 1 98.69 118 CYS A O 1
ATOM 911 N N . THR A 1 119 ? 1.201 -9.078 -11.008 1 98.88 119 THR A N 1
ATOM 912 C CA . THR A 1 119 ? 2.092 -7.965 -10.695 1 98.88 119 THR A CA 1
ATOM 913 C C . THR A 1 119 ? 2.713 -7.398 -11.961 1 98.88 119 THR A C 1
ATOM 915 O O . THR A 1 119 ? 2.918 -6.188 -12.078 1 98.88 119 THR A O 1
ATOM 918 N N . ALA A 1 120 ? 3.004 -8.227 -12.93 1 98.88 120 ALA A N 1
ATOM 919 C CA . ALA A 1 120 ? 3.6 -7.754 -14.18 1 98.88 120 ALA A CA 1
ATOM 920 C C . ALA A 1 120 ? 2.67 -6.785 -14.898 1 98.88 120 ALA A C 1
ATOM 922 O O . ALA A 1 120 ? 3.131 -5.867 -15.586 1 98.88 120 ALA A O 1
ATOM 923 N N . THR A 1 121 ? 1.342 -7.031 -14.75 1 98.88 121 THR A N 1
ATOM 924 C CA . THR A 1 121 ? 0.405 -6.07 -15.32 1 98.88 121 THR A CA 1
ATOM 925 C C . THR A 1 121 ? 0.557 -4.707 -14.648 1 98.88 121 THR A C 1
ATOM 927 O O . THR A 1 121 ? 0.525 -3.672 -15.32 1 98.88 121 THR A O 1
ATOM 930 N N . VAL A 1 122 ? 0.725 -4.688 -13.344 1 98.94 122 VAL A N 1
ATOM 931 C CA . VAL A 1 122 ? 0.927 -3.457 -12.586 1 98.94 122 VAL A CA 1
ATOM 932 C C . VAL A 1 122 ? 2.225 -2.785 -13.031 1 98.94 122 VAL A C 1
ATOM 934 O O . VAL A 1 122 ? 2.262 -1.569 -13.242 1 98.94 122 VAL A O 1
ATOM 937 N N . ILE A 1 123 ? 3.285 -3.59 -13.203 1 98.88 123 ILE A N 1
ATOM 938 C CA . ILE A 1 123 ? 4.598 -3.105 -13.609 1 98.88 123 ILE A CA 1
ATOM 939 C C . ILE A 1 123 ? 4.504 -2.475 -15 1 98.88 123 ILE A C 1
ATOM 941 O O . ILE A 1 123 ? 5.066 -1.402 -15.242 1 98.88 123 ILE A O 1
ATOM 945 N N . TYR A 1 124 ? 3.764 -3.154 -15.867 1 98.88 124 TYR A N 1
ATOM 946 C CA . TYR A 1 124 ? 3.527 -2.619 -17.203 1 98.88 124 TYR A CA 1
ATOM 947 C C . TYR A 1 124 ? 2.93 -1.22 -17.141 1 98.88 124 TYR A C 1
ATOM 949 O O . TYR A 1 124 ? 3.4 -0.303 -17.812 1 98.88 124 TYR A O 1
ATOM 957 N N . ASP A 1 125 ? 1.955 -1.058 -16.344 1 98.56 125 ASP A N 1
ATOM 958 C CA . ASP A 1 125 ? 1.28 0.229 -16.203 1 98.56 125 ASP A CA 1
ATOM 959 C C . ASP A 1 125 ? 2.223 1.284 -15.625 1 98.56 125 ASP A C 1
ATOM 961 O O . ASP A 1 125 ? 2.219 2.436 -16.062 1 98.56 125 ASP A O 1
ATOM 965 N N . LEU A 1 126 ? 3.014 0.934 -14.672 1 98.5 126 LEU A N 1
ATOM 966 C CA . LEU A 1 126 ? 3.912 1.865 -14 1 98.5 126 LEU A CA 1
ATOM 967 C C . LEU A 1 126 ? 4.984 2.373 -14.961 1 98.5 126 LEU A C 1
ATOM 969 O O . LEU A 1 126 ? 5.5 3.48 -14.789 1 98.5 126 LEU A O 1
ATOM 973 N N . MET A 1 127 ? 5.305 1.615 -15.977 1 98.25 127 MET A N 1
ATOM 974 C CA . MET A 1 127 ? 6.352 2 -16.922 1 98.25 127 MET A CA 1
ATOM 975 C C . MET A 1 127 ? 5.844 3.047 -17.906 1 98.25 127 MET A C 1
ATOM 977 O O . MET A 1 127 ? 6.633 3.74 -18.547 1 98.25 127 MET A O 1
ATOM 981 N N . GLY A 1 128 ? 4.504 3.09 -18.094 1 95.88 128 GLY A N 1
ATOM 982 C CA . GLY A 1 128 ? 3.918 4.086 -18.969 1 95.88 128 GLY A CA 1
ATOM 983 C C . GLY A 1 128 ? 4.406 3.971 -20.406 1 95.88 128 GLY A C 1
ATOM 984 O O . GLY A 1 128 ? 4.375 2.887 -21 1 95.88 128 GLY A O 1
ATOM 985 N N . GLU A 1 129 ? 4.914 5.055 -20.875 1 95.25 129 GLU A N 1
ATOM 986 C CA . GLU A 1 129 ? 5.316 5.121 -22.281 1 95.25 129 GLU A CA 1
ATOM 987 C C . GLU A 1 129 ? 6.625 4.371 -22.516 1 95.25 129 GLU A C 1
ATOM 989 O O . GLU A 1 129 ? 6.938 3.998 -23.641 1 95.25 129 GLU A O 1
ATOM 994 N N . ASP A 1 130 ? 7.312 4.078 -21.484 1 97.38 130 ASP A N 1
ATOM 995 C CA . ASP A 1 130 ? 8.617 3.432 -21.609 1 97.38 130 ASP A CA 1
ATOM 996 C C . ASP A 1 130 ? 8.469 1.999 -22.125 1 97.38 130 ASP A C 1
ATOM 998 O O . ASP A 1 130 ? 9.438 1.404 -22.609 1 97.38 130 ASP A O 1
ATOM 1002 N N . VAL A 1 131 ? 7.234 1.415 -22.062 1 96.56 131 VAL A N 1
ATOM 1003 C CA . VAL A 1 131 ? 7.016 0.011 -22.391 1 96.56 131 VAL A CA 1
ATOM 1004 C C . VAL A 1 131 ? 7.289 -0.215 -23.875 1 96.56 131 VAL A C 1
ATOM 1006 O O . VAL A 1 131 ? 7.641 -1.323 -24.297 1 96.56 131 VAL A O 1
ATOM 1009 N N . VAL A 1 132 ? 7.172 0.812 -24.656 1 93.19 132 VAL A N 1
ATOM 1010 C CA . VAL A 1 132 ? 7.301 0.689 -26.109 1 93.19 132 VAL A CA 1
ATOM 1011 C C . VAL A 1 132 ? 8.727 0.292 -26.469 1 93.19 132 VAL A C 1
ATOM 1013 O O . VAL A 1 132 ? 8.953 -0.457 -27.422 1 93.19 132 VAL A O 1
ATOM 1016 N N . ALA A 1 133 ? 9.695 0.678 -25.656 1 93.12 133 ALA A N 1
ATOM 1017 C CA . ALA A 1 133 ? 11.102 0.516 -26.016 1 93.12 133 ALA A CA 1
ATOM 1018 C C . ALA A 1 133 ? 11.703 -0.71 -25.328 1 93.12 133 ALA A C 1
ATOM 1020 O O . ALA A 1 133 ? 12.891 -1.007 -25.5 1 93.12 133 ALA A O 1
ATOM 1021 N N . LEU A 1 134 ? 10.914 -1.44 -24.688 1 97.25 134 LEU A N 1
ATOM 1022 C CA . LEU A 1 134 ? 11.445 -2.592 -23.969 1 97.25 134 LEU A CA 1
ATOM 1023 C C . LEU A 1 134 ? 11.914 -3.67 -24.938 1 97.25 134 LEU A C 1
ATOM 1025 O O . LEU A 1 134 ? 11.289 -3.891 -25.969 1 97.25 134 LEU A O 1
ATOM 1029 N N . PRO A 1 135 ? 13.031 -4.387 -24.578 1 98.25 135 PRO A N 1
ATOM 1030 C CA . PRO A 1 135 ? 13.492 -5.504 -25.406 1 98.25 135 PRO A CA 1
ATOM 1031 C C . PRO A 1 135 ? 12.5 -6.664 -25.438 1 98.25 135 PRO A C 1
ATOM 1033 O O . PRO A 1 135 ? 11.695 -6.82 -24.516 1 98.25 135 PRO A O 1
ATOM 1036 N N . LYS A 1 136 ? 12.594 -7.461 -26.469 1 98.38 136 LYS A N 1
ATOM 1037 C CA . LYS A 1 136 ? 11.695 -8.594 -26.703 1 98.38 136 LYS A CA 1
ATOM 1038 C C . LYS A 1 136 ? 11.656 -9.516 -25.484 1 98.38 136 LYS A C 1
ATOM 1040 O O . LYS A 1 136 ? 10.586 -9.93 -25.047 1 98.38 136 LYS A O 1
ATOM 1045 N N . ALA A 1 137 ? 12.828 -9.797 -24.906 1 98.69 137 ALA A N 1
ATOM 1046 C CA . ALA A 1 137 ? 12.906 -10.734 -23.797 1 98.69 137 ALA A CA 1
ATOM 1047 C C . ALA A 1 137 ? 12.172 -10.195 -22.562 1 98.69 137 ALA A C 1
ATOM 1049 O O . ALA A 1 137 ? 11.547 -10.961 -21.828 1 98.69 137 ALA A O 1
ATOM 1050 N N . ILE A 1 138 ? 12.258 -8.898 -22.359 1 98.88 138 ILE A N 1
ATOM 1051 C CA . ILE A 1 138 ? 11.602 -8.266 -21.219 1 98.88 138 ILE A CA 1
ATOM 1052 C C . ILE A 1 138 ? 10.086 -8.273 -21.438 1 98.88 138 ILE A C 1
ATOM 1054 O O . ILE A 1 138 ? 9.328 -8.609 -20.516 1 98.88 138 ILE A O 1
ATOM 1058 N N . LYS A 1 139 ? 9.648 -7.969 -22.641 1 98.81 139 LYS A N 1
ATOM 1059 C CA . LYS A 1 139 ? 8.227 -8.047 -22.969 1 98.81 139 LYS A CA 1
ATOM 1060 C C . LYS A 1 139 ? 7.711 -9.477 -22.844 1 98.81 139 LYS A C 1
ATOM 1062 O O . LYS A 1 139 ? 6.613 -9.703 -22.328 1 98.81 139 LYS A O 1
ATOM 1067 N N . GLY A 1 140 ? 8.516 -10.406 -23.328 1 98.88 140 GLY A N 1
ATOM 1068 C CA . GLY A 1 140 ? 8.172 -11.812 -23.219 1 98.88 140 GLY A CA 1
ATOM 1069 C C . GLY A 1 140 ? 8.023 -12.273 -21.781 1 98.88 140 GLY A C 1
ATOM 1070 O O . GLY A 1 140 ? 7.121 -13.047 -21.453 1 98.88 140 GLY A O 1
ATOM 1071 N N . ALA A 1 141 ? 8.953 -11.789 -20.922 1 98.88 141 ALA A N 1
ATOM 1072 C CA . ALA A 1 141 ? 8.891 -12.102 -19.5 1 98.88 141 ALA A CA 1
ATOM 1073 C C . ALA A 1 141 ? 7.586 -11.602 -18.875 1 98.88 141 ALA A C 1
ATOM 1075 O O . ALA A 1 141 ? 6.91 -12.336 -18.156 1 98.88 141 ALA A O 1
ATOM 1076 N N . MET A 1 142 ? 7.207 -10.359 -19.203 1 98.94 142 MET A N 1
ATOM 1077 C CA . MET A 1 142 ? 5.969 -9.789 -18.672 1 98.94 142 MET A CA 1
ATOM 1078 C C . MET A 1 142 ? 4.758 -10.578 -19.172 1 98.94 142 MET A C 1
ATOM 1080 O O . MET A 1 142 ? 3.869 -10.914 -18.375 1 98.94 142 MET A O 1
ATOM 1084 N N . LEU A 1 143 ? 4.75 -10.883 -20.438 1 98.94 143 LEU A N 1
ATOM 1085 C CA . LEU A 1 143 ? 3.672 -11.68 -21.016 1 98.94 143 LEU A CA 1
ATOM 1086 C C . LEU A 1 143 ? 3.541 -13.023 -20.312 1 98.94 143 LEU A C 1
ATOM 1088 O O . LEU A 1 143 ? 2.432 -13.445 -19.969 1 98.94 143 LEU A O 1
ATOM 1092 N N . SER A 1 144 ? 4.664 -13.664 -20.094 1 98.94 144 SER A N 1
ATOM 1093 C CA . SER A 1 144 ? 4.676 -14.977 -19.453 1 98.94 144 SER A CA 1
ATOM 1094 C C . SER A 1 144 ? 4.082 -14.922 -18.047 1 98.94 144 SER A C 1
ATOM 1096 O O . SER A 1 144 ? 3.352 -15.828 -17.641 1 98.94 144 SER A O 1
ATOM 1098 N N . CYS A 1 145 ? 4.418 -13.859 -17.312 1 98.94 145 CYS A N 1
ATOM 1099 C CA . CYS A 1 145 ? 3.846 -13.688 -15.984 1 98.94 145 CYS A CA 1
ATO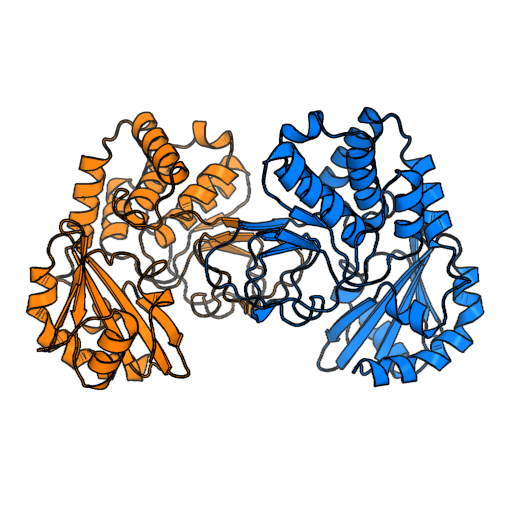M 1100 C C . CYS A 1 145 ? 2.324 -13.617 -16.062 1 98.94 145 CYS A C 1
ATOM 1102 O O . CYS A 1 145 ? 1.636 -14.305 -15.297 1 98.94 145 CYS A O 1
ATOM 1104 N N . ILE A 1 146 ? 1.796 -12.828 -16.969 1 98.94 146 ILE A N 1
ATOM 1105 C CA . ILE A 1 146 ? 0.357 -12.609 -17.062 1 98.94 146 ILE A CA 1
ATOM 1106 C C . ILE A 1 146 ? -0.333 -13.914 -17.469 1 98.94 146 ILE A C 1
ATOM 1108 O O . ILE A 1 146 ? -1.354 -14.281 -16.891 1 98.94 146 ILE A O 1
ATOM 1112 N N . LEU A 1 147 ? 0.258 -14.625 -18.422 1 98.88 147 LEU A N 1
ATOM 1113 C CA . LEU A 1 147 ? -0.324 -15.883 -18.859 1 98.88 147 LEU A CA 1
ATOM 1114 C C . LEU A 1 147 ? -0.313 -16.906 -17.734 1 98.88 147 LEU A C 1
ATOM 1116 O O . LEU A 1 147 ? -1.26 -17.688 -17.578 1 98.88 147 LEU A O 1
ATOM 1120 N N . SER A 1 148 ? 0.727 -16.922 -16.969 1 98.62 148 SER A N 1
ATOM 1121 C CA . SER A 1 148 ? 0.821 -17.859 -15.844 1 98.62 148 SER A CA 1
ATOM 1122 C C . SER A 1 148 ? -0.25 -17.594 -14.797 1 98.62 148 SER A C 1
ATOM 1124 O O . SER A 1 148 ? -1.054 -18.469 -14.477 1 98.62 148 SER A O 1
ATOM 1126 N N . ASP A 1 149 ? -0.322 -16.344 -14.32 1 98.12 149 ASP A N 1
ATOM 1127 C CA . ASP A 1 149 ? -1.216 -15.969 -13.227 1 98.12 149 ASP A CA 1
ATOM 1128 C C . ASP A 1 149 ? -2.678 -16.062 -13.656 1 98.12 149 ASP A C 1
ATOM 1130 O O . ASP A 1 149 ? -3.562 -16.297 -12.828 1 98.12 149 ASP A O 1
ATOM 1134 N N . THR A 1 150 ? -2.957 -15.906 -14.961 1 98.44 150 THR A N 1
ATOM 1135 C CA . THR A 1 150 ? -4.332 -15.914 -15.445 1 98.44 150 THR A CA 1
ATOM 1136 C C . THR A 1 150 ? -4.715 -17.297 -15.961 1 98.44 150 THR A C 1
ATOM 1138 O O . THR A 1 150 ? -5.852 -17.516 -16.391 1 98.44 150 THR A O 1
ATOM 1141 N N . LEU A 1 151 ? -3.785 -18.234 -15.93 1 98.25 151 LEU A N 1
ATOM 1142 C CA . LEU A 1 151 ? -4.008 -19.531 -16.562 1 98.25 151 LEU A CA 1
ATOM 1143 C C . LEU A 1 151 ? -4.602 -19.359 -17.953 1 98.25 151 LEU A C 1
ATOM 1145 O O . LEU A 1 151 ? -5.645 -19.938 -18.266 1 98.25 151 LEU A O 1
ATOM 1149 N N . GLU A 1 152 ? -3.832 -18.531 -18.734 1 98.5 152 GLU A N 1
ATOM 1150 C CA . GLU A 1 152 ? -4.293 -18.172 -20.078 1 98.5 152 GLU A CA 1
ATOM 1151 C C . GLU A 1 152 ? -5.742 -17.688 -20.047 1 98.5 152 GLU A C 1
ATOM 1153 O O . GLU A 1 152 ? -6.57 -18.156 -20.828 1 98.5 152 GLU A O 1
ATOM 1158 N N . PHE A 1 153 ? -6.09 -16.797 -19.156 1 98.25 153 PHE A N 1
ATOM 1159 C CA . PHE A 1 153 ? -7.309 -16.016 -19.016 1 98.25 153 PHE A CA 1
ATOM 1160 C C . PHE A 1 153 ? -8.453 -16.875 -18.5 1 98.25 153 PHE A C 1
ATOM 1162 O O . PHE A 1 153 ? -9.609 -16.438 -18.516 1 98.25 153 PHE A O 1
ATOM 1169 N N . ARG A 1 154 ? -8.141 -18.109 -17.922 1 96.94 154 ARG A N 1
ATOM 1170 C CA . ARG A 1 154 ? -9.172 -19 -17.391 1 96.94 154 ARG A CA 1
ATOM 1171 C C . ARG A 1 154 ? -9.469 -18.672 -15.922 1 96.94 154 ARG A C 1
ATOM 1173 O O . ARG A 1 154 ? -10.547 -18.984 -15.414 1 96.94 154 ARG A O 1
ATOM 1180 N N . SER A 1 155 ? -8.508 -18.141 -15.297 1 97 155 SER A N 1
ATOM 1181 C CA . SER A 1 155 ? -8.648 -17.828 -13.875 1 97 155 SER A CA 1
ATOM 1182 C C . SER A 1 155 ? -9.68 -16.734 -13.648 1 97 155 SER A C 1
ATOM 1184 O O . SER A 1 155 ? -9.742 -15.766 -14.414 1 97 155 SER A O 1
ATOM 1186 N N . PRO A 1 156 ? -10.477 -16.828 -12.562 1 96.81 156 PRO A N 1
ATOM 1187 C CA . PRO A 1 156 ? -11.453 -15.773 -12.258 1 96.81 156 PRO A CA 1
ATOM 1188 C C . PRO A 1 156 ? -10.805 -14.477 -11.797 1 96.81 156 PRO A C 1
ATOM 1190 O O . PRO A 1 156 ? -11.477 -13.445 -11.68 1 96.81 156 PRO A O 1
ATOM 1193 N N . THR A 1 157 ? -9.539 -14.375 -11.586 1 96.38 157 THR A N 1
ATOM 1194 C CA . THR A 1 157 ? -8.836 -13.156 -11.195 1 96.38 157 THR A CA 1
ATOM 1195 C C . THR A 1 157 ? -8.516 -12.305 -12.422 1 96.38 157 THR A C 1
ATOM 1197 O O . THR A 1 157 ? -8.141 -11.133 -12.297 1 96.38 157 THR A O 1
ATOM 1200 N N . THR A 1 158 ? -8.703 -12.898 -13.625 1 98.38 158 THR A N 1
ATOM 1201 C CA . THR A 1 158 ? -8.359 -12.211 -14.859 1 98.38 158 THR A CA 1
ATOM 1202 C C . THR A 1 158 ? -9.242 -10.984 -15.062 1 98.38 158 THR A C 1
ATOM 1204 O O . THR A 1 158 ? -10.469 -11.062 -14.938 1 98.38 158 THR A O 1
ATOM 1207 N N . THR A 1 159 ? -8.586 -9.867 -15.281 1 98.5 159 THR A N 1
ATOM 1208 C CA . THR A 1 159 ? -9.336 -8.672 -15.648 1 98.5 159 THR A CA 1
ATOM 1209 C C . THR A 1 159 ? -9.188 -8.383 -17.141 1 98.5 159 THR A C 1
ATOM 1211 O O . THR A 1 159 ? -8.312 -8.938 -17.797 1 98.5 159 THR A O 1
ATOM 1214 N N . GLU A 1 160 ? -10.078 -7.551 -17.672 1 98.69 160 GLU A N 1
ATOM 1215 C CA . GLU A 1 160 ? -9.984 -7.141 -19.062 1 98.69 160 GLU A CA 1
ATOM 1216 C C . GLU A 1 160 ? -8.656 -6.438 -19.344 1 98.69 160 GLU A C 1
ATOM 1218 O O . GLU A 1 160 ? -8.102 -6.562 -20.438 1 98.69 160 GLU A O 1
ATOM 1223 N N . HIS A 1 161 ? -8.219 -5.777 -18.359 1 98.75 161 HIS A N 1
ATOM 1224 C CA . HIS A 1 161 ? -6.949 -5.07 -18.516 1 98.75 161 HIS A CA 1
ATOM 1225 C C . HIS A 1 161 ? -5.789 -6.051 -18.625 1 98.75 161 HIS A C 1
ATOM 1227 O O . HIS A 1 161 ? -4.883 -5.852 -19.453 1 98.75 161 HIS A O 1
ATOM 1233 N N . ASP A 1 162 ? -5.77 -7.113 -17.828 1 98.81 162 ASP A N 1
ATOM 1234 C CA . ASP A 1 162 ? -4.754 -8.156 -17.969 1 98.81 162 ASP A CA 1
ATOM 1235 C C . ASP A 1 162 ? -4.734 -8.727 -19.391 1 98.81 162 ASP A C 1
ATOM 1237 O O . ASP A 1 162 ? -3.664 -8.883 -19.984 1 98.81 162 ASP A O 1
ATOM 1241 N N . ARG A 1 163 ? -5.906 -9.023 -19.875 1 98.81 163 ARG A N 1
ATOM 1242 C CA . ARG A 1 163 ? -6.039 -9.594 -21.203 1 98.81 163 ARG A CA 1
ATOM 1243 C C . ARG A 1 163 ? -5.512 -8.633 -22.266 1 98.81 163 ARG A C 1
ATOM 1245 O O . ARG A 1 163 ? -4.762 -9.039 -23.156 1 98.81 163 ARG A O 1
ATOM 1252 N N . ALA A 1 164 ? -5.883 -7.371 -22.141 1 98.88 164 ALA A N 1
ATOM 1253 C CA . ALA A 1 164 ? -5.469 -6.363 -23.125 1 98.88 164 ALA A CA 1
ATOM 1254 C C . ALA A 1 164 ? -3.953 -6.203 -23.141 1 98.88 164 ALA A C 1
ATOM 1256 O O . ALA A 1 164 ? -3.344 -6.109 -24.203 1 98.88 164 ALA A O 1
ATOM 1257 N N . VAL A 1 165 ? -3.359 -6.16 -21.969 1 98.81 165 VAL A N 1
ATOM 1258 C CA . VAL A 1 165 ? -1.912 -6.004 -21.875 1 98.81 165 VAL A CA 1
ATOM 1259 C C . VAL A 1 165 ? -1.219 -7.23 -22.453 1 98.81 165 VAL A C 1
ATOM 1261 O O . VAL A 1 165 ? -0.254 -7.102 -23.219 1 98.81 165 VAL A O 1
ATOM 1264 N N . ALA A 1 166 ? -1.723 -8.406 -22.141 1 98.88 166 ALA A N 1
ATOM 1265 C CA . ALA A 1 166 ? -1.138 -9.641 -22.656 1 98.88 166 ALA A CA 1
ATOM 1266 C C . ALA A 1 166 ? -1.194 -9.688 -24.172 1 98.88 166 ALA A C 1
ATOM 1268 O O . ALA A 1 166 ? -0.202 -10.008 -24.828 1 98.88 166 ALA A O 1
ATOM 1269 N N . GLU A 1 167 ? -2.316 -9.336 -24.734 1 98.81 167 GLU A N 1
ATOM 1270 C CA . GLU A 1 167 ? -2.5 -9.352 -26.172 1 98.81 167 GLU A CA 1
ATOM 1271 C C . GLU A 1 167 ? -1.6 -8.328 -26.859 1 98.81 167 GLU A C 1
ATOM 1273 O O . GLU A 1 167 ? -1.031 -8.602 -27.922 1 98.81 167 GLU A O 1
ATOM 1278 N N . LYS A 1 168 ? -1.481 -7.188 -26.25 1 98.62 168 LYS A N 1
ATOM 1279 C CA . LYS A 1 168 ? -0.601 -6.16 -26.797 1 98.62 168 LYS A CA 1
ATOM 1280 C C . LYS A 1 168 ? 0.853 -6.625 -26.812 1 98.62 168 LYS A C 1
ATOM 1282 O O . LYS A 1 168 ? 1.548 -6.504 -27.812 1 98.62 168 LYS A O 1
ATOM 1287 N N . LEU A 1 169 ? 1.311 -7.141 -25.703 1 98.75 169 LEU A N 1
ATOM 1288 C CA . LEU A 1 169 ? 2.68 -7.633 -25.594 1 98.75 169 LEU A CA 1
ATOM 1289 C C . LEU A 1 169 ? 2.945 -8.734 -26.609 1 98.75 169 LEU A C 1
ATOM 1291 O O . LEU A 1 169 ? 3.975 -8.727 -27.297 1 98.75 169 LEU A O 1
ATOM 1295 N N . ALA A 1 170 ? 2.031 -9.68 -26.703 1 98.81 170 ALA A N 1
ATOM 1296 C CA . ALA A 1 170 ? 2.178 -10.789 -27.641 1 98.81 170 ALA A CA 1
ATOM 1297 C C . ALA A 1 170 ? 2.312 -10.273 -29.062 1 98.81 170 ALA A C 1
ATOM 1299 O O . ALA A 1 170 ? 3.168 -10.742 -29.828 1 98.81 170 ALA A O 1
ATOM 1300 N N . GLY A 1 171 ? 1.445 -9.359 -29.438 1 98.44 171 GLY A N 1
ATOM 1301 C CA . GLY A 1 171 ? 1.5 -8.766 -30.766 1 98.44 171 GLY A CA 1
ATOM 1302 C C . GLY A 1 171 ? 2.82 -8.078 -31.062 1 98.44 171 GLY A C 1
ATOM 1303 O O . GLY A 1 171 ? 3.357 -8.203 -32.156 1 98.44 171 GLY A O 1
ATOM 1304 N N . GLU A 1 172 ? 3.352 -7.395 -30.125 1 98 172 GLU A N 1
ATOM 1305 C CA . GLU A 1 172 ? 4.57 -6.613 -30.297 1 98 172 GLU A CA 1
ATOM 1306 C C . GLU A 1 172 ? 5.785 -7.52 -30.5 1 98 172 GLU A C 1
ATOM 1308 O O . GLU A 1 172 ? 6.727 -7.164 -31.203 1 98 172 GLU A O 1
ATOM 1313 N N . ILE A 1 173 ? 5.754 -8.672 -29.875 1 97.88 173 ILE A N 1
ATOM 1314 C CA . ILE A 1 173 ? 6.961 -9.492 -29.953 1 97.88 173 ILE A CA 1
ATOM 1315 C C . ILE A 1 173 ? 6.727 -10.68 -30.891 1 97.88 173 ILE A C 1
ATOM 1317 O O . ILE A 1 173 ? 7.586 -11.555 -31.016 1 97.88 173 ILE A O 1
ATOM 1321 N N . GLY A 1 174 ? 5.543 -10.766 -31.484 1 97.81 174 GLY A N 1
ATOM 1322 C CA . GLY A 1 174 ? 5.27 -11.742 -32.531 1 97.81 174 GLY A CA 1
ATOM 1323 C C . GLY A 1 174 ? 5.082 -13.148 -32 1 97.81 174 GLY A C 1
ATOM 1324 O O . GLY A 1 174 ? 5.547 -14.117 -32.625 1 97.81 174 GLY A O 1
ATOM 1325 N N . VAL A 1 175 ? 4.461 -13.273 -30.875 1 97.5 175 VAL A N 1
ATOM 1326 C CA . VAL A 1 175 ? 4.184 -14.586 -30.297 1 97.5 175 VAL A CA 1
ATOM 1327 C C . VAL A 1 175 ? 2.676 -14.82 -30.25 1 97.5 175 VAL A C 1
ATOM 1329 O O . VAL A 1 175 ? 1.897 -13.867 -30.141 1 97.5 175 VAL A O 1
ATOM 1332 N N . THR A 1 176 ? 2.32 -16.062 -30.391 1 98.19 176 THR A N 1
ATOM 1333 C CA . THR A 1 176 ? 0.92 -16.438 -30.188 1 98.19 176 THR A CA 1
ATOM 1334 C C . THR A 1 176 ? 0.678 -16.891 -28.75 1 98.19 176 THR A C 1
ATOM 1336 O O . THR A 1 176 ? 1.438 -17.703 -28.219 1 98.19 176 THR A O 1
ATOM 1339 N N . ILE A 1 177 ? -0.322 -16.391 -28.172 1 98.62 177 ILE A N 1
ATOM 1340 C CA . ILE A 1 177 ? -0.622 -16.656 -26.766 1 98.62 177 ILE A CA 1
ATOM 1341 C C . ILE A 1 177 ? -0.886 -18.141 -26.562 1 98.62 177 ILE A C 1
ATOM 1343 O O . ILE A 1 177 ? -0.296 -18.766 -25.672 1 98.62 177 ILE A O 1
ATOM 1347 N N . PRO A 1 178 ? -1.688 -18.859 -27.438 1 98.38 178 PRO A N 1
ATOM 1348 C CA . PRO A 1 178 ? -1.945 -20.281 -27.203 1 98.38 178 PRO A CA 1
ATOM 1349 C C . PRO A 1 178 ? -0.676 -21.125 -27.266 1 98.38 178 PRO A C 1
ATOM 1351 O O . PRO A 1 178 ? -0.508 -22.062 -26.453 1 98.38 178 PRO A O 1
ATOM 1354 N N . GLU A 1 179 ? 0.203 -20.844 -28.109 1 98.31 179 GLU A N 1
ATOM 1355 C CA . GLU A 1 179 ? 1.431 -21.625 -28.25 1 98.31 179 GLU A CA 1
ATOM 1356 C C . GLU A 1 179 ? 2.342 -21.438 -27.047 1 98.31 179 GLU A C 1
ATOM 1358 O O . GLU A 1 179 ? 2.875 -22.406 -26.5 1 98.31 179 GLU A O 1
ATOM 1363 N N . LEU A 1 180 ? 2.582 -20.203 -26.641 1 98.69 180 LEU A N 1
ATOM 1364 C CA . LEU A 1 180 ? 3.424 -19.938 -25.484 1 98.69 180 LEU A CA 1
ATOM 1365 C C . LEU A 1 180 ? 2.814 -20.547 -24.234 1 98.69 180 LEU A C 1
ATOM 1367 O O . LEU A 1 180 ? 3.516 -21.188 -23.438 1 98.69 180 LEU A O 1
ATOM 1371 N N . ALA A 1 181 ? 1.5 -20.359 -24.078 1 98.62 181 ALA A N 1
ATOM 1372 C CA . ALA A 1 181 ? 0.814 -20.891 -22.906 1 98.62 181 ALA A CA 1
ATOM 1373 C C . ALA A 1 181 ? 0.941 -22.406 -22.844 1 98.62 181 ALA A C 1
ATOM 1375 O O . ALA A 1 181 ? 1.164 -22.984 -21.781 1 98.62 181 ALA A O 1
ATOM 1376 N N . ALA A 1 182 ? 0.778 -23.062 -23.969 1 97.81 182 ALA A N 1
ATOM 1377 C CA . ALA A 1 182 ? 0.887 -24.516 -24.016 1 97.81 182 ALA A CA 1
ATOM 1378 C C . ALA A 1 182 ? 2.268 -24.984 -23.562 1 97.81 182 ALA A C 1
ATOM 1380 O O . ALA A 1 182 ? 2.387 -25.938 -22.797 1 97.81 182 ALA A O 1
ATOM 1381 N N . ALA A 1 183 ? 3.281 -24.328 -24.031 1 98.31 183 ALA A N 1
ATOM 1382 C CA . ALA A 1 183 ? 4.648 -24.672 -23.625 1 98.31 183 ALA A CA 1
ATOM 1383 C C . ALA A 1 183 ? 4.863 -24.438 -22.141 1 98.31 183 ALA A C 1
ATOM 1385 O O . ALA A 1 183 ? 5.516 -25.234 -21.469 1 98.31 183 ALA A O 1
ATOM 1386 N N . MET A 1 184 ? 4.355 -23.359 -21.641 1 98.62 184 MET A N 1
ATOM 1387 C CA . MET A 1 184 ? 4.461 -23.016 -20.219 1 98.62 184 MET A CA 1
ATOM 1388 C C . MET A 1 184 ? 3.775 -24.078 -19.359 1 98.62 184 MET A C 1
ATOM 1390 O O . MET A 1 184 ? 4.352 -24.547 -18.375 1 98.62 184 MET A O 1
ATOM 1394 N N . PHE A 1 185 ? 2.516 -24.453 -19.719 1 97.81 185 PHE A N 1
ATOM 1395 C CA . PHE A 1 185 ? 1.728 -25.391 -18.922 1 97.81 185 PHE A CA 1
ATOM 1396 C C . PHE A 1 185 ? 2.336 -26.797 -18.984 1 97.81 185 PHE A C 1
ATOM 1398 O O . PHE A 1 185 ? 2.264 -27.547 -18.016 1 97.81 185 PHE A O 1
ATOM 1405 N N . GLU A 1 186 ? 2.902 -27.125 -20.109 1 96.56 186 GLU A N 1
ATOM 1406 C CA . GLU A 1 186 ? 3.625 -28.391 -20.203 1 96.56 186 GLU A CA 1
ATOM 1407 C C . GLU A 1 186 ? 4.801 -28.422 -19.234 1 96.56 186 GLU A C 1
ATOM 1409 O O . GLU A 1 186 ? 4.996 -29.422 -18.531 1 96.56 186 GLU A O 1
ATOM 1414 N N . ALA A 1 187 ? 5.562 -27.391 -19.203 1 96.5 187 ALA A N 1
ATOM 1415 C CA . ALA A 1 187 ? 6.691 -27.297 -18.281 1 96.5 187 ALA A CA 1
ATOM 1416 C C . ALA A 1 187 ? 6.223 -27.359 -16.828 1 96.5 187 ALA A C 1
ATOM 1418 O O . ALA A 1 187 ? 6.824 -28.031 -16 1 96.5 187 ALA A O 1
ATOM 1419 N N . LYS A 1 188 ? 5.18 -26.656 -16.531 1 94.69 188 LYS A N 1
ATOM 1420 C CA . LYS A 1 188 ? 4.594 -26.578 -15.195 1 94.69 188 LYS A CA 1
ATOM 1421 C C . LYS A 1 188 ? 4.148 -27.953 -14.719 1 94.69 188 LYS A C 1
ATOM 1423 O O . LYS A 1 188 ? 4.18 -28.25 -13.523 1 94.69 188 LYS A O 1
ATOM 1428 N N . SER A 1 189 ? 3.762 -28.719 -15.648 1 93.44 189 SER A N 1
ATOM 1429 C CA . SER A 1 189 ? 3.131 -30 -15.344 1 93.44 189 SER A CA 1
ATOM 1430 C C . SER A 1 189 ? 4.172 -31.094 -15.117 1 93.44 189 SER A C 1
ATOM 1432 O O . SER A 1 189 ? 3.848 -32.188 -14.625 1 93.44 189 SER A O 1
ATOM 1434 N N . ASP A 1 190 ? 5.348 -30.828 -15.453 1 91.06 190 ASP A N 1
ATOM 1435 C CA . ASP A 1 190 ? 6.406 -31.797 -15.203 1 91.06 190 ASP A CA 1
ATOM 1436 C C . ASP A 1 190 ? 6.953 -31.672 -13.789 1 91.06 190 ASP A C 1
ATOM 1438 O O . ASP A 1 190 ? 7.953 -30.984 -13.562 1 91.06 190 ASP A O 1
ATOM 1442 N N . VAL A 1 191 ? 6.355 -32.438 -12.875 1 89.12 191 VAL A N 1
ATOM 1443 C CA . VAL A 1 191 ? 6.77 -32.344 -11.484 1 89.12 191 VAL A CA 1
ATOM 1444 C C . VAL A 1 191 ? 7.387 -33.656 -11.039 1 89.12 191 VAL A C 1
ATOM 1446 O O . VAL A 1 191 ? 7.457 -33.969 -9.844 1 89.12 191 VAL A O 1
ATOM 1449 N N . SER A 1 192 ? 7.836 -34.438 -11.961 1 88.81 192 SER A N 1
ATOM 1450 C CA . SER A 1 192 ? 8.32 -35.812 -11.695 1 88.81 192 SER A CA 1
ATOM 1451 C C . SER A 1 192 ? 9.586 -35.781 -10.852 1 88.81 192 SER A C 1
ATOM 1453 O O . SER A 1 192 ? 9.82 -36.688 -10.055 1 88.81 192 SER A O 1
ATOM 1455 N N . ALA A 1 193 ? 10.32 -34.719 -10.93 1 88.19 193 ALA A N 1
ATOM 1456 C CA . ALA A 1 193 ? 11.617 -34.656 -10.258 1 88.19 193 ALA A CA 1
ATOM 1457 C C . ALA A 1 193 ? 11.461 -34.188 -8.812 1 88.19 193 ALA A C 1
ATOM 1459 O O . ALA A 1 193 ? 12.383 -34.312 -8.008 1 88.19 193 ALA A O 1
ATOM 1460 N N . PHE A 1 194 ? 10.312 -33.719 -8.43 1 93.31 194 PHE A N 1
ATOM 1461 C CA . PHE A 1 194 ? 10.133 -33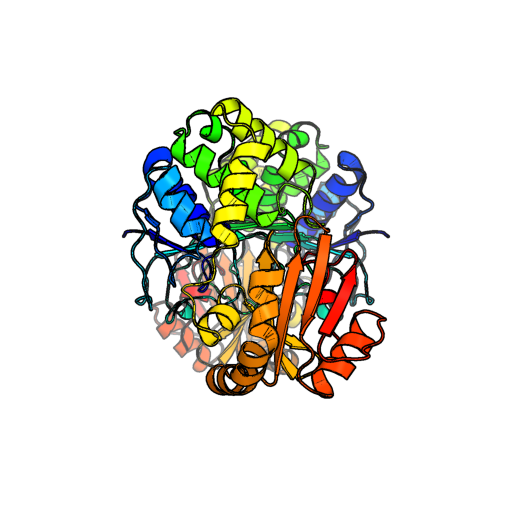.125 -7.109 1 93.31 194 PHE A CA 1
ATOM 1462 C C . PHE A 1 194 ? 9.695 -34.188 -6.098 1 93.31 194 PHE A C 1
ATOM 1464 O O . PHE A 1 194 ? 8.898 -35.062 -6.422 1 93.31 194 PHE A O 1
ATOM 1471 N N . SER A 1 195 ? 10.273 -34.094 -4.938 1 95.75 195 SER A N 1
ATOM 1472 C CA . SER A 1 195 ? 9.781 -34.906 -3.822 1 95.75 195 SER A CA 1
ATOM 1473 C C . SER A 1 195 ? 8.383 -34.469 -3.412 1 95.75 195 SER A C 1
ATOM 1475 O O . SER A 1 195 ? 7.922 -33.375 -3.785 1 95.75 195 SER A O 1
ATOM 1477 N N . ASP A 1 196 ? 7.711 -35.375 -2.672 1 97 196 ASP A N 1
ATOM 1478 C CA . ASP A 1 196 ? 6.383 -35.031 -2.176 1 97 196 ASP A CA 1
ATOM 1479 C C . ASP A 1 196 ? 6.426 -33.781 -1.312 1 97 196 ASP A C 1
ATOM 1481 O O . ASP A 1 196 ? 5.574 -32.875 -1.448 1 97 196 ASP A O 1
ATOM 1485 N N . ALA A 1 197 ? 7.418 -33.688 -0.467 1 96.75 197 ALA A N 1
ATOM 1486 C CA . ALA A 1 197 ? 7.555 -32.531 0.408 1 96.75 197 ALA A CA 1
ATOM 1487 C C . ALA A 1 197 ? 7.758 -31.234 -0.404 1 96.75 197 ALA A C 1
ATOM 1489 O O . ALA A 1 197 ? 7.164 -30.203 -0.098 1 96.75 197 ALA A O 1
ATOM 1490 N N . ALA A 1 198 ? 8.539 -31.312 -1.438 1 94.62 198 ALA A N 1
ATOM 1491 C CA . ALA A 1 198 ? 8.797 -30.172 -2.301 1 94.62 198 ALA A CA 1
ATOM 1492 C C . ALA A 1 198 ? 7.527 -29.734 -3.033 1 94.62 198 ALA A C 1
ATOM 1494 O O . ALA A 1 198 ? 7.266 -28.547 -3.182 1 94.62 198 ALA A O 1
ATOM 1495 N N . LEU A 1 199 ? 6.75 -30.672 -3.43 1 95.19 199 LEU A N 1
ATOM 1496 C CA . LEU A 1 199 ? 5.516 -30.375 -4.145 1 95.19 199 LEU A CA 1
ATOM 1497 C C . LEU A 1 199 ? 4.516 -29.672 -3.23 1 95.19 199 LEU A C 1
ATOM 1499 O O . LEU A 1 199 ? 3.824 -28.75 -3.656 1 95.19 199 LEU A O 1
ATOM 1503 N N . LEU A 1 200 ? 4.461 -30.125 -1.976 1 96.44 200 LEU A N 1
ATOM 1504 C CA . LEU A 1 200 ? 3.525 -29.578 -1.004 1 96.44 200 LEU A CA 1
ATOM 1505 C C . LEU A 1 200 ? 3.898 -28.141 -0.65 1 96.44 200 LEU A C 1
ATOM 1507 O O . LEU A 1 200 ? 3.049 -27.359 -0.205 1 96.44 200 LEU A O 1
ATOM 1511 N N . ARG A 1 201 ? 5.172 -27.734 -1.019 1 92.94 201 ARG A N 1
ATOM 1512 C CA . ARG A 1 201 ? 5.672 -26.406 -0.653 1 92.94 201 ARG A CA 1
ATOM 1513 C C . ARG A 1 201 ? 5.715 -25.484 -1.867 1 92.94 201 ARG A C 1
ATOM 1515 O O . ARG A 1 201 ? 5.746 -24.266 -1.723 1 92.94 201 ARG A O 1
ATOM 1522 N N . MET A 1 202 ? 5.762 -26 -3.055 1 90.19 202 MET A N 1
ATOM 1523 C CA . MET A 1 202 ? 6.102 -25.297 -4.297 1 90.19 202 MET A CA 1
ATOM 1524 C C . MET A 1 202 ? 5.168 -24.125 -4.531 1 90.19 202 MET A C 1
ATOM 1526 O O . MET A 1 202 ? 5.625 -23 -4.754 1 90.19 202 MET A O 1
ATOM 1530 N N . ASP A 1 203 ? 3.947 -24.203 -4.512 1 91.5 203 ASP A N 1
ATOM 1531 C CA . ASP A 1 203 ? 2.951 -23.141 -4.648 1 91.5 203 ASP A CA 1
ATOM 1532 C C . ASP A 1 203 ? 1.962 -23.156 -3.484 1 91.5 203 ASP A C 1
ATOM 1534 O O . ASP A 1 203 ? 0.788 -23.484 -3.668 1 91.5 203 ASP A O 1
ATOM 1538 N N . SER A 1 204 ? 2.586 -22.766 -2.385 1 92.5 204 SER A N 1
ATOM 1539 C CA . SER A 1 204 ? 1.776 -22.828 -1.172 1 92.5 204 SER A CA 1
ATOM 1540 C C . SER A 1 204 ? 1.842 -21.516 -0.403 1 92.5 204 SER A C 1
ATOM 1542 O O . SER A 1 204 ? 2.758 -20.703 -0.607 1 92.5 204 SER A O 1
ATOM 1544 N N . LYS A 1 205 ? 0.861 -21.219 0.335 1 89.94 205 LYS A N 1
ATOM 1545 C CA . LYS A 1 205 ? 0.756 -20.078 1.241 1 89.94 205 LYS A CA 1
ATOM 1546 C C . LYS A 1 205 ? 0.227 -20.5 2.607 1 89.94 205 LYS A C 1
ATOM 1548 O O . LYS A 1 205 ? -0.459 -21.531 2.719 1 89.94 205 LYS A O 1
ATOM 1553 N N . GLU A 1 206 ? 0.614 -19.75 3.557 1 91.19 206 GLU A N 1
ATOM 1554 C CA . GLU A 1 206 ? 0.147 -20.031 4.91 1 91.19 206 GLU A CA 1
ATOM 1555 C C . GLU A 1 206 ? -0.971 -19.078 5.312 1 91.19 206 GLU A C 1
ATOM 1557 O O . GLU A 1 206 ? -0.878 -17.859 5.07 1 91.19 206 GLU A O 1
ATOM 1562 N N . TYR A 1 207 ? -1.987 -19.625 5.926 1 90 207 TYR A N 1
ATOM 1563 C CA . TYR A 1 207 ? -3.139 -18.844 6.371 1 90 207 TYR A CA 1
ATOM 1564 C C . TYR A 1 207 ? -3.607 -19.312 7.746 1 90 207 TYR A C 1
ATOM 1566 O O . TYR A 1 207 ? -3.604 -20.5 8.039 1 90 207 TYR A O 1
ATOM 1574 N N . ASN A 1 208 ? -3.941 -18.344 8.57 1 90.62 208 ASN A N 1
ATOM 1575 C CA . ASN A 1 208 ? -4.699 -18.656 9.781 1 90.62 208 ASN A CA 1
ATOM 1576 C C . ASN A 1 208 ? -6.203 -18.562 9.531 1 90.62 208 ASN A C 1
ATOM 1578 O O . ASN A 1 208 ? -6.719 -17.484 9.195 1 90.62 208 ASN A O 1
ATOM 1582 N N . VAL A 1 209 ? -6.836 -19.609 9.633 1 91.5 209 VAL A N 1
ATOM 1583 C CA . VAL A 1 209 ? -8.281 -19.672 9.43 1 91.5 209 VAL A CA 1
ATOM 1584 C C . VAL A 1 209 ? -8.969 -20.172 10.695 1 91.5 209 VAL A C 1
ATOM 1586 O O . VAL A 1 209 ? -8.812 -21.344 11.062 1 91.5 209 VAL A O 1
ATOM 1589 N N . ASP A 1 210 ? -9.727 -19.25 11.383 1 91 210 ASP A N 1
ATOM 1590 C CA . ASP A 1 210 ? -10.469 -19.609 12.586 1 91 210 ASP A CA 1
ATOM 1591 C C . ASP A 1 210 ? -9.547 -20.234 13.633 1 91 210 ASP A C 1
ATOM 1593 O O . ASP A 1 210 ? -9.867 -21.266 14.219 1 91 210 ASP A O 1
ATOM 1597 N N . GLY A 1 211 ? -8.367 -19.75 13.703 1 91.75 211 GLY A N 1
ATOM 1598 C CA . GLY A 1 211 ? -7.426 -20.188 14.727 1 91.75 211 GLY A CA 1
ATOM 1599 C C . GLY A 1 211 ? -6.602 -21.391 14.289 1 91.75 211 GLY A C 1
ATOM 1600 O O . GLY A 1 211 ? -5.715 -21.844 15.023 1 91.75 211 GLY A O 1
ATOM 1601 N N . THR A 1 212 ? -6.852 -21.953 13.125 1 95.06 212 THR A N 1
ATOM 1602 C CA . THR A 1 212 ? -6.109 -23.078 12.586 1 95.06 212 THR A CA 1
ATOM 1603 C C . THR A 1 212 ? -5.082 -22.609 11.555 1 95.06 212 THR A C 1
ATOM 1605 O O . THR A 1 212 ? -5.434 -21.938 10.586 1 95.06 212 THR A O 1
ATOM 1608 N N . GLU A 1 213 ? -3.816 -23.047 11.758 1 96.19 213 GLU A N 1
ATOM 1609 C CA . GLU A 1 213 ? -2.754 -22.703 10.812 1 96.19 213 GLU A CA 1
ATOM 1610 C C . GLU A 1 213 ? -2.736 -23.688 9.641 1 96.19 213 GLU A C 1
ATOM 1612 O O . GLU A 1 213 ? -2.402 -24.859 9.805 1 96.19 213 GLU A O 1
ATOM 1617 N N . LEU A 1 214 ? -3.094 -23.156 8.5 1 96.69 214 LEU A N 1
ATOM 1618 C CA . LEU A 1 214 ? -3.17 -24 7.309 1 96.69 214 LEU A CA 1
ATOM 1619 C C . LEU A 1 214 ? -2.053 -23.656 6.328 1 96.69 214 LEU A C 1
ATOM 1621 O O . LEU A 1 214 ? -1.723 -22.484 6.141 1 96.69 214 LEU A O 1
ATOM 1625 N N . ARG A 1 215 ? -1.442 -24.656 5.801 1 96.56 215 ARG A N 1
ATOM 1626 C CA . ARG A 1 215 ? -0.677 -24.5 4.566 1 96.56 215 ARG A CA 1
ATOM 1627 C C . ARG A 1 215 ? -1.504 -24.906 3.354 1 96.56 215 ARG A C 1
ATOM 1629 O O . ARG A 1 215 ? -1.917 -26.062 3.24 1 96.56 215 ARG A O 1
ATOM 1636 N N . VAL A 1 216 ? -1.771 -23.984 2.504 1 96.81 216 VAL A N 1
ATOM 1637 C CA . VAL A 1 216 ? -2.613 -24.234 1.342 1 96.81 216 VAL A CA 1
ATOM 1638 C C . VAL A 1 216 ? -1.75 -24.312 0.084 1 96.81 216 VAL A C 1
ATOM 1640 O O . VAL A 1 216 ? -1.275 -23.281 -0.41 1 96.81 216 VAL A O 1
ATOM 1643 N N . SER A 1 217 ? -1.624 -25.484 -0.43 1 96.94 217 SER A N 1
ATOM 1644 C CA . SER A 1 217 ? -0.843 -25.766 -1.631 1 96.94 217 SER A CA 1
ATOM 1645 C C . SER A 1 217 ? -1.744 -25.938 -2.85 1 96.94 217 SER A C 1
ATOM 1647 O O . SER A 1 217 ? -2.811 -26.547 -2.762 1 96.94 217 SER A O 1
ATOM 1649 N N . VAL A 1 218 ? -1.329 -25.359 -3.945 1 97.19 218 VAL A N 1
ATOM 1650 C CA . VAL A 1 218 ? -2.062 -25.469 -5.203 1 97.19 218 VAL A CA 1
ATOM 1651 C C . VAL A 1 218 ? -1.109 -25.875 -6.324 1 97.19 218 VAL A C 1
ATOM 1653 O O . VAL A 1 218 ? -0.136 -25.172 -6.605 1 97.19 218 VAL A O 1
ATOM 1656 N N . LEU A 1 219 ? -1.372 -27 -6.934 1 96.88 219 LEU A N 1
ATOM 1657 C CA . LEU A 1 219 ? -0.604 -27.438 -8.094 1 96.88 219 LEU A CA 1
ATOM 1658 C C . LEU A 1 219 ? -1.444 -27.375 -9.359 1 96.88 219 LEU A C 1
ATOM 1660 O O . LEU A 1 219 ? -2.342 -28.188 -9.57 1 96.88 219 LEU A O 1
ATOM 1664 N N . GLU A 1 220 ? -1.151 -26.453 -10.172 1 97.5 220 GLU A N 1
ATOM 1665 C CA . GLU A 1 220 ? -1.811 -26.297 -11.461 1 97.5 220 GLU A CA 1
ATOM 1666 C C . GLU A 1 220 ? -1.151 -27.156 -12.531 1 97.5 220 GLU A C 1
ATOM 1668 O O . GLU A 1 220 ? 0.076 -27.203 -12.641 1 97.5 220 GLU A O 1
ATOM 1673 N N . THR A 1 221 ? -2.002 -27.859 -13.336 1 97.44 221 THR A N 1
ATOM 1674 C CA . THR A 1 221 ? -1.438 -28.812 -14.289 1 97.44 221 THR A CA 1
ATOM 1675 C C . THR A 1 221 ? -2.41 -29.062 -15.438 1 97.44 221 THR A C 1
ATOM 1677 O O . THR A 1 221 ? -3.615 -28.844 -15.297 1 97.44 221 THR A O 1
ATOM 1680 N N . THR A 1 222 ? -1.856 -29.422 -16.562 1 97.12 222 THR A N 1
ATOM 1681 C CA . THR A 1 222 ? -2.654 -29.938 -17.672 1 97.12 222 THR A CA 1
ATOM 1682 C C . THR A 1 222 ? -2.682 -31.469 -17.656 1 97.12 222 THR A C 1
ATOM 1684 O O . THR A 1 222 ? -3.33 -32.094 -18.5 1 97.12 222 THR A O 1
ATOM 1687 N N . ALA A 1 223 ? -1.963 -32.062 -16.641 1 95.94 223 ALA A N 1
ATOM 1688 C CA . ALA A 1 223 ? -1.887 -33.531 -16.516 1 95.94 223 ALA A CA 1
ATOM 1689 C C . ALA A 1 223 ? -2.135 -33.938 -15.07 1 95.94 223 ALA A C 1
ATOM 1691 O O . ALA A 1 223 ? -1.257 -34.531 -14.43 1 95.94 223 ALA A O 1
ATOM 1692 N N . PRO A 1 224 ? -3.354 -33.781 -14.641 1 97.06 224 PRO A N 1
ATOM 1693 C CA . PRO A 1 224 ? -3.619 -34 -13.219 1 97.06 224 PRO A CA 1
ATOM 1694 C C . PRO A 1 224 ? -3.348 -35.438 -12.789 1 97.06 224 PRO A C 1
ATOM 1696 O O . PRO A 1 224 ? -3.004 -35.688 -11.633 1 97.06 224 PRO A O 1
ATOM 1699 N N . LYS A 1 225 ? -3.459 -36.375 -13.695 1 96.06 225 LYS A N 1
ATOM 1700 C CA . LYS A 1 225 ? -3.25 -37.781 -13.359 1 96.06 225 LYS A CA 1
ATOM 1701 C C . LYS A 1 225 ? -1.845 -38 -12.812 1 96.06 225 LYS A C 1
ATOM 1703 O O . LYS A 1 225 ? -1.649 -38.844 -11.922 1 96.06 225 LYS A O 1
ATOM 1708 N N . LEU A 1 226 ? -0.879 -37.312 -13.352 1 94.75 226 LEU A N 1
ATOM 1709 C CA . LEU A 1 226 ? 0.508 -37.469 -12.93 1 94.75 226 LEU A CA 1
ATOM 1710 C C . LEU A 1 226 ? 0.664 -37.156 -11.445 1 94.75 226 LEU A C 1
ATOM 1712 O O . LEU A 1 226 ? 1.461 -37.781 -10.75 1 94.75 226 LEU A O 1
ATOM 1716 N N . ILE A 1 227 ? -0.071 -36.188 -10.953 1 96.19 227 ILE A N 1
ATOM 1717 C CA . ILE A 1 227 ? 0.002 -35.75 -9.555 1 96.19 227 ILE A CA 1
ATOM 1718 C C . ILE A 1 227 ? -0.884 -36.656 -8.695 1 96.19 227 ILE A C 1
ATOM 1720 O O . ILE A 1 227 ? -0.472 -37.125 -7.625 1 96.19 227 ILE A O 1
ATOM 1724 N N . LEU A 1 228 ? -2.051 -36.969 -9.211 1 97.12 228 LEU A N 1
ATOM 1725 C CA . LEU A 1 228 ? -3.039 -37.719 -8.445 1 97.12 228 LEU A CA 1
ATOM 1726 C C . LEU A 1 228 ? -2.602 -39.188 -8.273 1 97.12 228 LEU A C 1
ATOM 1728 O O . LEU A 1 228 ? -3.008 -39.844 -7.32 1 97.12 228 LEU A O 1
ATOM 1732 N N . ASP A 1 229 ? -1.766 -39.656 -9.18 1 96.38 229 ASP A N 1
ATOM 1733 C CA . ASP A 1 229 ? -1.207 -41 -9.039 1 96.38 229 ASP A CA 1
ATOM 1734 C C . ASP A 1 229 ? -0.293 -41.062 -7.816 1 96.38 229 ASP A C 1
ATOM 1736 O O . ASP A 1 229 ? -0.012 -42.156 -7.324 1 96.38 229 ASP A O 1
ATOM 1740 N N . ARG A 1 230 ? 0.095 -39.938 -7.328 1 96.06 230 ARG A N 1
ATOM 1741 C CA . ARG A 1 230 ? 0.954 -39.875 -6.152 1 96.06 230 ARG A CA 1
ATOM 1742 C C . ARG A 1 230 ? 0.147 -39.531 -4.902 1 96.06 230 ARG A C 1
ATOM 1744 O O . ARG A 1 230 ? 0.715 -39.156 -3.873 1 96.06 230 ARG A O 1
ATOM 1751 N N . LYS A 1 231 ? -1.116 -39.594 -4.961 1 97.31 231 LYS A N 1
ATOM 1752 C CA . LYS A 1 231 ? -1.956 -39.031 -3.9 1 97.31 231 LYS A CA 1
ATOM 1753 C C . LYS A 1 231 ? -1.65 -39.688 -2.559 1 97.31 231 LYS A C 1
ATOM 1755 O O . LYS A 1 231 ? -1.577 -39.031 -1.531 1 97.31 231 LYS A O 1
ATOM 1760 N N . ALA A 1 232 ? -1.416 -41.031 -2.551 1 97.62 232 ALA A N 1
ATOM 1761 C CA . ALA A 1 232 ? -1.158 -41.75 -1.3 1 97.62 232 ALA A CA 1
ATOM 1762 C C . ALA A 1 232 ? 0.132 -41.25 -0.649 1 97.62 232 ALA A C 1
ATOM 1764 O O . ALA A 1 232 ? 0.162 -40.969 0.552 1 97.62 232 ALA A O 1
ATOM 1765 N N . SER A 1 233 ? 1.163 -41.188 -1.461 1 97.75 233 SER A N 1
ATOM 1766 C CA . SER A 1 233 ? 2.447 -40.75 -0.927 1 97.75 233 SER A CA 1
ATOM 1767 C C . SER A 1 233 ? 2.398 -39.281 -0.507 1 97.75 233 SER A C 1
ATOM 1769 O O . SER A 1 233 ? 3.002 -38.906 0.497 1 97.75 233 SER A O 1
ATOM 1771 N N . LEU A 1 234 ? 1.697 -38.406 -1.226 1 98.19 234 LEU A N 1
ATOM 1772 C CA . LEU A 1 234 ? 1.527 -37 -0.881 1 98.19 234 LEU A CA 1
ATOM 1773 C C . LEU A 1 234 ? 0.803 -36.844 0.453 1 98.19 234 LEU A C 1
ATOM 1775 O O . LEU A 1 234 ? 1.272 -36.125 1.344 1 98.19 234 LEU A O 1
ATOM 1779 N N . MET A 1 235 ? -0.245 -37.562 0.577 1 98.5 235 MET A N 1
ATOM 1780 C CA . MET A 1 235 ? -1.03 -37.5 1.806 1 98.5 235 MET A CA 1
ATOM 1781 C C . MET A 1 235 ? -0.231 -38.031 2.994 1 98.5 235 MET A C 1
ATOM 1783 O O . MET A 1 235 ? -0.339 -37.5 4.102 1 98.5 235 MET A O 1
ATOM 1787 N N . GLY A 1 236 ? 0.542 -39.031 2.729 1 98.25 236 GLY A N 1
ATOM 1788 C CA . GLY A 1 236 ? 1.403 -39.562 3.771 1 98.25 236 GLY A CA 1
ATOM 1789 C C . GLY A 1 236 ? 2.465 -38.594 4.23 1 98.25 236 GLY A C 1
ATOM 1790 O O . GLY A 1 236 ? 2.916 -38.625 5.375 1 98.25 236 GLY A O 1
ATOM 1791 N N . THR A 1 237 ? 2.854 -37.688 3.373 1 98.38 237 THR A N 1
ATOM 1792 C CA . THR A 1 237 ? 3.928 -36.719 3.631 1 98.38 237 THR A CA 1
ATOM 1793 C C . THR A 1 237 ? 3.385 -35.469 4.301 1 98.38 237 THR A C 1
ATOM 1795 O O . THR A 1 237 ? 4.137 -34.719 4.926 1 98.38 237 THR A O 1
ATOM 1798 N N . MET A 1 238 ? 2.09 -35.156 4.297 1 98.31 238 MET A N 1
ATOM 1799 C CA . MET A 1 238 ? 1.466 -33.906 4.742 1 98.31 238 MET A CA 1
ATOM 1800 C C . MET A 1 238 ? 1.722 -33.688 6.227 1 98.31 238 MET A C 1
ATOM 1802 O O . MET A 1 238 ? 2.068 -32.562 6.637 1 98.31 238 MET A O 1
ATOM 1806 N N . PRO A 1 239 ? 1.688 -34.781 7.082 1 98.19 239 PRO A N 1
ATOM 1807 C CA . PRO A 1 239 ? 1.922 -34.531 8.508 1 98.19 239 PRO A CA 1
ATOM 1808 C C . PRO A 1 239 ? 3.336 -34.031 8.797 1 98.19 239 PRO A C 1
ATOM 1810 O O . PRO A 1 239 ? 3.525 -33.156 9.641 1 98.19 239 PRO A O 1
ATOM 1813 N N . ASP A 1 240 ? 4.254 -34.594 8.102 1 97.94 240 ASP A N 1
ATOM 1814 C CA . ASP A 1 240 ? 5.637 -34.188 8.312 1 97.94 240 ASP A CA 1
ATOM 1815 C C . ASP A 1 240 ? 5.844 -32.75 7.867 1 97.94 240 ASP A C 1
ATOM 1817 O O . ASP A 1 240 ? 6.5 -31.953 8.562 1 97.94 240 ASP A O 1
ATOM 1821 N N . VAL A 1 241 ? 5.281 -32.375 6.766 1 97.44 241 VAL A N 1
ATOM 1822 C CA . VAL A 1 241 ? 5.395 -31.016 6.25 1 97.44 241 VAL A CA 1
ATOM 1823 C C . VAL A 1 241 ? 4.703 -30.031 7.199 1 97.44 241 VAL A C 1
ATOM 1825 O O . VAL A 1 241 ? 5.242 -28.969 7.508 1 97.44 241 VAL A O 1
ATOM 1828 N N . ALA A 1 242 ? 3.549 -30.391 7.68 1 97.5 242 ALA A N 1
ATOM 1829 C CA . ALA A 1 242 ? 2.818 -29.562 8.625 1 97.5 242 ALA A CA 1
ATOM 1830 C C . ALA A 1 242 ? 3.639 -29.297 9.883 1 97.5 242 ALA A C 1
ATOM 1832 O O . ALA A 1 242 ? 3.771 -28.156 10.328 1 97.5 242 ALA A O 1
ATOM 1833 N N . LYS A 1 243 ? 4.211 -30.328 10.375 1 97.25 243 LYS A N 1
ATOM 1834 C CA . LYS A 1 243 ? 5.008 -30.234 11.594 1 97.25 243 LYS A CA 1
ATOM 1835 C C . LYS A 1 243 ? 6.238 -29.359 11.391 1 97.25 243 LYS A C 1
ATOM 1837 O O . LYS A 1 243 ? 6.516 -28.469 12.188 1 97.25 243 LYS A O 1
ATOM 1842 N N . GLU A 1 244 ? 6.898 -29.609 10.32 1 96 244 GLU A N 1
ATOM 1843 C CA . GLU A 1 244 ? 8.141 -28.891 10.031 1 96 244 GLU A CA 1
ATOM 1844 C C . GLU A 1 244 ? 7.871 -27.406 9.789 1 96 244 GLU A C 1
ATOM 1846 O O . GLU A 1 244 ? 8.68 -26.562 10.164 1 96 244 GLU A O 1
ATOM 1851 N N . ASP A 1 245 ? 6.727 -27.109 9.258 1 93 245 ASP A N 1
ATOM 1852 C CA . ASP A 1 245 ? 6.465 -25.75 8.82 1 93 245 ASP A CA 1
ATOM 1853 C C . ASP A 1 245 ? 5.543 -25.031 9.805 1 93 245 ASP A C 1
ATOM 1855 O O . ASP A 1 245 ? 5.141 -23.891 9.555 1 93 245 ASP A O 1
ATOM 1859 N N . GLY A 1 246 ? 5.219 -25.672 10.812 1 94.62 246 GLY A N 1
ATOM 1860 C CA . GLY A 1 246 ? 4.418 -25.047 11.859 1 94.62 246 GLY A CA 1
ATOM 1861 C C . GLY A 1 246 ? 2.963 -24.875 11.469 1 94.62 246 GLY A C 1
ATOM 1862 O O . GLY A 1 246 ? 2.336 -23.875 11.82 1 94.62 246 GLY A O 1
ATOM 1863 N N . ALA A 1 247 ? 2.434 -25.734 10.664 1 96.69 247 ALA A N 1
ATOM 1864 C CA . ALA A 1 247 ? 1.021 -25.75 10.297 1 96.69 247 ALA A CA 1
ATOM 1865 C C . ALA A 1 247 ? 0.268 -26.859 11.023 1 96.69 247 ALA A C 1
ATOM 1867 O O . ALA A 1 247 ? 0.867 -27.844 11.453 1 96.69 247 ALA A O 1
ATOM 1868 N N . ASP A 1 248 ? -0.982 -26.641 11.188 1 97.56 248 ASP A N 1
ATOM 1869 C CA . ASP A 1 248 ? -1.836 -27.688 11.75 1 97.56 248 ASP A CA 1
ATOM 1870 C C . ASP A 1 248 ? -2.244 -28.688 10.68 1 97.56 248 ASP A C 1
ATOM 1872 O O . ASP A 1 248 ? -2.467 -29.875 10.984 1 97.56 248 ASP A O 1
ATOM 1876 N N . GLN A 1 249 ? -2.371 -28.234 9.5 1 97.81 249 GLN A N 1
ATOM 1877 C CA . GLN A 1 249 ? -2.875 -29.062 8.398 1 97.81 249 GLN A CA 1
ATOM 1878 C C . GLN A 1 249 ? -2.42 -28.5 7.051 1 97.81 249 GLN A C 1
ATOM 1880 O O . GLN A 1 249 ? -2.402 -27.281 6.848 1 97.81 249 GLN A O 1
ATOM 1885 N N . VAL A 1 250 ? -1.994 -29.406 6.191 1 98.31 250 VAL A N 1
ATOM 1886 C CA . VAL A 1 250 ? -1.713 -29.062 4.801 1 98.31 250 VAL A CA 1
ATOM 1887 C C . VAL A 1 250 ? -2.926 -29.391 3.932 1 98.31 250 VAL A C 1
ATOM 1889 O O . VAL A 1 250 ? -3.518 -30.469 4.059 1 98.31 250 VAL A O 1
ATOM 1892 N N . LEU A 1 251 ? -3.344 -28.469 3.162 1 98.44 251 LEU A N 1
ATOM 1893 C CA . LEU A 1 251 ? -4.316 -28.688 2.1 1 98.44 251 LEU A CA 1
ATOM 1894 C C . LEU A 1 251 ? -3.641 -28.672 0.732 1 98.44 251 LEU A C 1
ATOM 1896 O O . LEU A 1 251 ? -2.824 -27.797 0.45 1 98.44 251 LEU A O 1
ATOM 1900 N N . LEU A 1 252 ? -3.967 -29.656 -0.117 1 98.62 252 LEU A N 1
ATOM 1901 C CA . LEU A 1 252 ? -3.445 -29.656 -1.479 1 98.62 252 LEU A CA 1
ATOM 1902 C C . LEU A 1 252 ? -4.582 -29.703 -2.496 1 98.62 252 LEU A C 1
ATOM 1904 O O . LEU A 1 252 ? -5.383 -30.641 -2.502 1 98.62 252 LEU A O 1
ATOM 1908 N N . PHE A 1 253 ? -4.629 -28.688 -3.275 1 98.62 253 PHE A N 1
ATOM 1909 C CA . PHE A 1 253 ? -5.535 -28.625 -4.418 1 98.62 253 PHE A CA 1
ATOM 1910 C C . PHE A 1 253 ? -4.785 -28.875 -5.719 1 98.62 253 PHE A C 1
ATOM 1912 O O . PHE A 1 253 ? -3.83 -28.172 -6.043 1 98.62 253 PHE A O 1
ATOM 1919 N N . VAL A 1 254 ? -5.184 -29.906 -6.449 1 98.44 254 VAL A N 1
ATOM 1920 C CA . VAL A 1 254 ? -4.676 -30.141 -7.797 1 98.44 254 VAL A CA 1
ATOM 1921 C C . VAL A 1 254 ? -5.613 -29.5 -8.82 1 98.44 254 VAL A C 1
ATOM 1923 O O . VAL A 1 254 ? -6.727 -29.984 -9.031 1 98.44 254 VAL A O 1
ATOM 1926 N N . VAL A 1 255 ? -5.16 -28.484 -9.445 1 98.19 255 VAL A N 1
ATOM 1927 C CA . VAL A 1 255 ? -5.996 -27.719 -10.375 1 98.19 255 VAL A CA 1
ATOM 1928 C C . VAL A 1 255 ? -5.77 -28.219 -11.797 1 98.19 255 VAL A C 1
ATOM 1930 O O . VAL A 1 255 ? -4.656 -28.125 -12.328 1 98.19 255 VAL A O 1
ATOM 1933 N N . ASP A 1 256 ? -6.781 -28.75 -12.375 1 98.19 256 ASP A N 1
ATOM 1934 C CA . ASP A 1 256 ? -6.824 -29.141 -13.781 1 98.19 256 ASP A CA 1
ATOM 1935 C C . ASP A 1 256 ? -7.16 -27.953 -14.672 1 98.19 256 ASP A C 1
ATOM 1937 O O . ASP A 1 256 ? -8.328 -27.578 -14.805 1 98.19 256 ASP A O 1
ATOM 1941 N N . ILE A 1 257 ? -6.156 -27.406 -15.312 1 97.12 257 ILE A N 1
ATOM 1942 C CA . ILE A 1 257 ? -6.305 -26.172 -16.078 1 97.12 257 ILE A CA 1
ATOM 1943 C C . ILE A 1 257 ? -7.301 -26.391 -17.219 1 97.12 257 ILE A C 1
ATOM 1945 O O . ILE A 1 257 ? -8.18 -25.547 -17.453 1 97.12 257 ILE A O 1
ATOM 1949 N N . LEU A 1 258 ? -7.215 -27.531 -17.891 1 96 258 LEU A N 1
ATOM 1950 C CA . LEU A 1 258 ? -8.008 -27.781 -19.094 1 96 258 LEU A CA 1
ATOM 1951 C C . LEU A 1 258 ? -9.477 -28.016 -18.734 1 96 258 LEU A C 1
ATOM 1953 O O . LEU A 1 258 ? -10.367 -27.516 -19.422 1 96 258 LEU A O 1
ATOM 1957 N N . ASN A 1 259 ? -9.727 -28.703 -17.609 1 97.31 259 ASN A N 1
ATOM 1958 C CA . ASN A 1 259 ? -11.102 -29 -17.203 1 97.31 259 ASN A CA 1
ATOM 1959 C C . ASN A 1 259 ? -11.641 -27.953 -16.25 1 97.31 259 ASN A C 1
ATOM 1961 O O . ASN A 1 259 ? -12.82 -27.969 -15.891 1 97.31 259 ASN A O 1
ATOM 1965 N N . GLU A 1 260 ? -10.82 -26.984 -15.859 1 97.88 260 GLU A N 1
ATOM 1966 C CA . GLU A 1 260 ? -11.188 -25.859 -15 1 97.88 260 GLU A CA 1
ATOM 1967 C C . GLU A 1 260 ? -11.859 -26.344 -13.719 1 97.88 260 GLU A C 1
ATOM 1969 O O . GLU A 1 260 ? -12.961 -25.906 -13.383 1 97.88 260 GLU A O 1
ATOM 1974 N N . GLU A 1 261 ? -11.141 -27.188 -13.016 1 98.38 261 GLU A N 1
ATOM 1975 C CA . GLU A 1 261 ? -11.594 -27.703 -11.734 1 98.38 261 GLU A CA 1
ATOM 1976 C C . GLU A 1 261 ? -10.422 -28.047 -10.828 1 98.38 261 GLU A C 1
ATOM 1978 O O . GLU A 1 261 ? -9.297 -28.234 -11.297 1 98.38 261 GLU A O 1
ATOM 1983 N N . ALA A 1 262 ? -10.711 -28.141 -9.562 1 98.5 262 ALA A N 1
ATOM 1984 C CA . ALA A 1 262 ? -9.703 -28.547 -8.586 1 98.5 262 ALA A CA 1
ATOM 1985 C C . ALA A 1 262 ? -10.086 -29.875 -7.934 1 98.5 262 ALA A C 1
ATOM 1987 O O . ALA A 1 262 ? -11.266 -30.156 -7.715 1 98.5 262 ALA A O 1
ATOM 1988 N N . THR A 1 263 ? -9.109 -30.703 -7.707 1 98.62 263 THR A N 1
ATOM 1989 C CA . THR A 1 263 ? -9.25 -31.859 -6.844 1 98.62 263 THR A CA 1
ATOM 1990 C C . THR A 1 263 ? -8.539 -31.641 -5.512 1 98.62 263 THR A C 1
ATOM 1992 O O . THR A 1 263 ? -7.328 -31.422 -5.477 1 98.62 263 THR A O 1
ATOM 1995 N N . LEU A 1 264 ? -9.32 -31.641 -4.438 1 98.75 264 LEU A N 1
ATOM 1996 C CA . LEU A 1 264 ? -8.766 -31.562 -3.092 1 98.75 264 LEU A CA 1
ATOM 1997 C C . LEU A 1 264 ? -8.469 -32.938 -2.533 1 98.75 264 LEU A C 1
ATOM 1999 O O . LEU A 1 264 ? -9.328 -33.844 -2.57 1 98.75 264 LEU A O 1
ATOM 2003 N N . LEU A 1 265 ? -7.199 -33.219 -2.086 1 98.75 265 LEU A N 1
ATOM 2004 C CA . LEU A 1 265 ? -6.895 -34.438 -1.363 1 98.75 265 LEU A CA 1
ATOM 2005 C C . LEU A 1 265 ? -7.449 -34.375 0.055 1 98.75 265 LEU A C 1
ATOM 2007 O O . LEU A 1 265 ? -7.379 -33.344 0.72 1 98.75 265 LEU A O 1
ATOM 2011 N N . VAL A 1 266 ? -8.055 -35.469 0.463 1 98.56 266 VAL A N 1
ATOM 2012 C CA . VAL A 1 266 ? -8.703 -35.531 1.766 1 98.56 266 VAL A CA 1
ATOM 2013 C C . VAL A 1 266 ? -8.094 -36.656 2.6 1 98.56 266 VAL A C 1
ATOM 2015 O O . VAL A 1 266 ? -8.664 -37.75 2.693 1 98.56 266 VAL A O 1
ATOM 2018 N N . PRO A 1 267 ? -7.031 -36.375 3.301 1 98.25 267 PRO A N 1
ATOM 2019 C CA . PRO A 1 267 ? -6.281 -37.438 4.012 1 98.25 267 PRO A CA 1
ATOM 2020 C C . PRO A 1 267 ? -6.934 -37.812 5.336 1 98.25 267 PRO A C 1
ATOM 2022 O O . PRO A 1 267 ? -6.582 -38.844 5.918 1 98.25 267 PRO A O 1
ATOM 2025 N N . ASN A 1 268 ? -7.82 -37 5.938 1 97.69 268 ASN A N 1
ATOM 2026 C CA . ASN A 1 268 ? -8.375 -37.25 7.266 1 97.69 268 ASN A CA 1
ATOM 2027 C C . ASN A 1 268 ? -9.711 -36.531 7.457 1 97.69 268 ASN A C 1
ATOM 2029 O O . ASN A 1 268 ? -10.195 -35.875 6.547 1 97.69 268 ASN A O 1
ATOM 2033 N N . ASP A 1 269 ? -10.242 -36.688 8.656 1 96.94 269 ASP A N 1
ATOM 2034 C CA . ASP A 1 269 ? -11.57 -36.156 8.961 1 96.94 269 ASP A CA 1
ATOM 2035 C C . ASP A 1 269 ? -11.57 -34.656 9.039 1 96.94 269 ASP A C 1
ATOM 2037 O O . ASP A 1 269 ? -12.562 -34 8.688 1 96.94 269 ASP A O 1
ATOM 2041 N N . LEU A 1 270 ? -10.461 -34.156 9.445 1 97.06 270 LEU A N 1
ATOM 2042 C CA . LEU A 1 270 ? -10.383 -32.688 9.523 1 97.06 270 LEU A CA 1
ATOM 2043 C C . LEU A 1 270 ? -10.508 -32.062 8.141 1 97.06 270 LEU A C 1
ATOM 2045 O O . LEU A 1 270 ? -11.281 -31.125 7.949 1 97.06 270 LEU A O 1
ATOM 2049 N N . VAL A 1 271 ? -9.82 -32.562 7.168 1 98.12 271 VAL A N 1
ATOM 2050 C CA . VAL A 1 271 ? -9.875 -32.031 5.812 1 98.12 271 VAL A CA 1
ATOM 2051 C C . VAL A 1 271 ? -11.25 -32.281 5.207 1 98.12 271 VAL A C 1
ATOM 2053 O O . VAL A 1 271 ? -11.766 -31.453 4.449 1 98.12 271 VAL A O 1
ATOM 2056 N N . LYS A 1 272 ? -11.828 -33.406 5.555 1 98.12 272 LYS A N 1
ATOM 2057 C CA . LYS A 1 272 ? -13.195 -33.688 5.113 1 98.12 272 LYS A CA 1
ATOM 2058 C C . LYS A 1 272 ? -14.156 -32.625 5.621 1 98.12 272 LYS A C 1
ATOM 2060 O O . LYS A 1 272 ? -14.953 -32.062 4.852 1 98.12 272 LYS A O 1
ATOM 2065 N N . LYS A 1 273 ? -14.039 -32.344 6.852 1 97.25 273 LYS A N 1
ATOM 2066 C CA . LYS A 1 273 ? -14.891 -31.312 7.465 1 97.25 273 LYS A CA 1
ATOM 2067 C C . LYS A 1 273 ? -14.672 -29.953 6.812 1 97.25 273 LYS A C 1
ATOM 2069 O O . LYS A 1 273 ? -15.633 -29.234 6.516 1 97.25 273 LYS A O 1
ATOM 2074 N N . ILE A 1 274 ? -13.383 -29.609 6.57 1 97.44 274 ILE A N 1
ATOM 2075 C CA . ILE A 1 274 ? -13.039 -28.328 5.945 1 97.44 274 ILE A CA 1
ATOM 2076 C C . ILE A 1 274 ? -13.641 -28.266 4.543 1 97.44 274 ILE A C 1
ATOM 2078 O O . ILE A 1 274 ? -14.258 -27.266 4.168 1 97.44 274 ILE A O 1
ATOM 2082 N N . ALA A 1 275 ? -13.492 -29.297 3.789 1 98.12 275 ALA A N 1
ATOM 2083 C CA . ALA A 1 275 ? -13.992 -29.359 2.418 1 98.12 275 ALA A CA 1
ATOM 2084 C C . ALA A 1 275 ? -15.508 -29.141 2.379 1 98.12 275 ALA A C 1
ATOM 2086 O O . ALA A 1 275 ? -16 -28.312 1.623 1 98.12 275 ALA A O 1
ATOM 2087 N N . GLU A 1 276 ? -16.219 -29.844 3.238 1 97.88 276 GLU A N 1
ATOM 2088 C CA . GLU A 1 276 ? -17.672 -29.797 3.238 1 97.88 276 GLU A CA 1
ATOM 2089 C C . GLU A 1 276 ? -18.188 -28.453 3.754 1 97.88 276 GLU A C 1
ATOM 2091 O O . GLU A 1 276 ? -19.156 -27.906 3.229 1 97.88 276 GLU A O 1
ATOM 2096 N N . ALA A 1 277 ? -17.5 -27.938 4.68 1 96.62 277 ALA A N 1
ATOM 2097 C CA . ALA A 1 277 ? -17.906 -26.641 5.254 1 96.62 277 ALA A CA 1
ATOM 2098 C C . ALA A 1 277 ? -17.594 -25.5 4.301 1 96.62 277 ALA A C 1
ATOM 2100 O O . ALA A 1 277 ? -18.312 -24.5 4.262 1 96.62 277 ALA A O 1
ATOM 2101 N N . SER A 1 278 ? -16.531 -25.641 3.451 1 97.44 278 SER A N 1
ATOM 2102 C CA . SER A 1 278 ? -15.992 -24.531 2.68 1 97.44 278 SER A CA 1
ATOM 2103 C C . SER A 1 278 ? -16.562 -24.516 1.264 1 97.44 278 SER A C 1
ATOM 2105 O O . SER A 1 278 ? -16.719 -23.438 0.667 1 97.44 278 SER A O 1
ATOM 2107 N N . PHE A 1 279 ? -16.859 -25.672 0.721 1 97.69 279 PHE A N 1
ATOM 2108 C CA . PHE A 1 279 ? -17.109 -25.719 -0.714 1 97.69 279 PHE A CA 1
ATOM 2109 C C . PHE A 1 279 ? -18.469 -26.344 -1.007 1 97.69 279 PHE A C 1
ATOM 2111 O O . PHE A 1 279 ? -18.828 -26.562 -2.168 1 97.69 279 PHE A O 1
ATOM 2118 N N . GLY A 1 280 ? -19.312 -26.625 0.017 1 94.69 280 GLY A N 1
ATOM 2119 C CA . GLY A 1 280 ? -20.641 -27.188 -0.169 1 94.69 280 GLY A CA 1
ATOM 2120 C C . GLY A 1 280 ? -20.625 -28.516 -0.909 1 94.69 280 GLY A C 1
ATOM 2121 O O . GLY A 1 280 ? -21.469 -28.75 -1.772 1 94.69 280 GLY A O 1
ATOM 2122 N N . CYS A 1 281 ? -19.656 -29.266 -0.717 1 96.12 281 CYS A N 1
ATOM 2123 C CA . CYS A 1 281 ? -19.5 -30.562 -1.372 1 96.12 281 CYS A CA 1
ATOM 2124 C C . CYS A 1 281 ? -19.672 -31.703 -0.377 1 96.12 281 CYS A C 1
ATOM 2126 O O . CYS A 1 281 ? -19.859 -31.469 0.819 1 96.12 281 CYS A O 1
ATOM 2128 N N . LYS A 1 282 ? -19.797 -32.875 -0.914 1 96.5 282 LYS A N 1
ATOM 2129 C CA . LYS A 1 282 ? -19.797 -34.094 -0.108 1 96.5 282 LYS A CA 1
ATOM 2130 C C . LYS A 1 282 ? -18.562 -34.938 -0.411 1 96.5 282 LYS A C 1
ATOM 2132 O O . LYS A 1 282 ? -18.25 -35.188 -1.574 1 96.5 282 LYS A O 1
ATOM 2137 N N . VAL A 1 283 ? -17.922 -35.312 0.635 1 97.31 283 VAL A N 1
ATOM 2138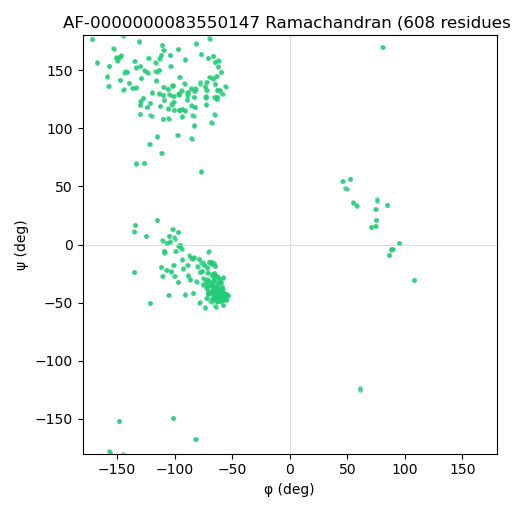 C CA . VAL A 1 283 ? -16.703 -36.062 0.48 1 97.31 283 VAL A CA 1
ATOM 2139 C C . VAL A 1 283 ? -16.984 -37.562 0.721 1 97.31 283 VAL A C 1
ATOM 2141 O O . VAL A 1 283 ? -17.406 -37.938 1.813 1 97.31 283 VAL A O 1
ATOM 2144 N N . GLU A 1 284 ? -16.828 -38.375 -0.226 1 94.25 284 GLU A N 1
ATOM 2145 C CA . GLU A 1 284 ? -17.109 -39.812 -0.108 1 94.25 284 GLU A CA 1
ATOM 2146 C C . GLU A 1 284 ? -15.805 -40.625 -0.115 1 94.25 284 GLU A C 1
ATOM 2148 O O . GLU A 1 284 ? -15.812 -41.812 0.197 1 94.25 284 GLU A O 1
ATOM 2153 N N . GLY A 1 285 ? -14.672 -40.094 -0.355 1 95.25 285 GLY A N 1
ATOM 2154 C CA . GLY A 1 285 ? -13.383 -40.75 -0.432 1 95.25 285 GLY A CA 1
ATOM 2155 C C . GLY A 1 285 ? -12.227 -39.875 0.023 1 95.25 285 GLY A C 1
ATOM 2156 O O . GLY A 1 285 ? -12.375 -39.094 0.956 1 95.25 285 GLY A O 1
ATOM 2157 N N . ASP A 1 286 ? -11.141 -40.188 -0.552 1 97.88 286 ASP A N 1
ATOM 2158 C CA . ASP A 1 286 ? -9.938 -39.469 -0.106 1 97.88 286 ASP A CA 1
ATOM 2159 C C . ASP A 1 286 ? -9.617 -38.312 -1.026 1 97.88 286 ASP A C 1
ATOM 2161 O O . ASP A 1 286 ? -8.5 -37.781 -1.007 1 97.88 286 ASP A O 1
ATOM 2165 N N . THR A 1 287 ? -10.539 -38 -1.894 1 98.38 287 THR A N 1
ATOM 2166 C CA . THR A 1 287 ? -10.469 -36.781 -2.717 1 98.38 287 THR A CA 1
ATOM 2167 C C . THR A 1 287 ? -11.867 -36.219 -2.973 1 98.38 287 THR A C 1
ATOM 2169 O O . THR A 1 287 ? -12.867 -36.906 -2.744 1 98.38 287 THR A O 1
ATOM 2172 N N . VAL A 1 288 ? -11.953 -35.031 -3.375 1 98.44 288 VAL A N 1
ATOM 2173 C CA . VAL A 1 288 ? -13.195 -34.406 -3.836 1 98.44 288 VAL A CA 1
ATOM 2174 C C . VAL A 1 288 ? -12.906 -33.438 -4.969 1 98.44 288 VAL A C 1
ATOM 2176 O O . VAL A 1 288 ? -11.922 -32.688 -4.926 1 98.44 288 VAL A O 1
ATOM 2179 N N . VAL A 1 289 ? -13.688 -33.531 -6.004 1 98.19 289 VAL A N 1
ATOM 2180 C CA . VAL A 1 289 ? -13.57 -32.656 -7.152 1 98.19 289 VAL A CA 1
ATOM 2181 C C . VAL A 1 289 ? -14.43 -31.406 -6.93 1 98.19 289 VAL A C 1
ATOM 2183 O O . VAL A 1 289 ? -15.57 -31.516 -6.473 1 98.19 289 VAL A O 1
ATOM 2186 N N . LEU A 1 290 ? -13.867 -30.266 -7.148 1 98.44 290 LEU A N 1
ATOM 2187 C CA . LEU A 1 290 ? -14.523 -28.969 -7.031 1 98.44 290 LEU A CA 1
ATOM 2188 C C . LEU A 1 290 ? -14.602 -28.266 -8.383 1 98.44 290 LEU A C 1
ATOM 2190 O O . LEU A 1 290 ? -13.688 -27.531 -8.766 1 98.44 290 LEU A O 1
ATOM 2194 N N . PRO A 1 291 ? -15.695 -28.453 -9.109 1 97.81 291 PRO A N 1
ATOM 2195 C CA . PRO A 1 291 ? -15.836 -27.859 -10.445 1 97.81 291 PRO A CA 1
ATOM 2196 C C . PRO A 1 291 ? -15.773 -26.344 -10.422 1 97.81 291 PRO A C 1
ATOM 2198 O O . PRO A 1 291 ? -16.375 -25.703 -9.547 1 97.81 291 PRO A O 1
ATOM 2201 N N . GLY A 1 292 ? -15.016 -25.781 -11.281 1 97.31 292 GLY A N 1
ATOM 2202 C CA . GLY A 1 292 ? -14.961 -24.328 -11.438 1 97.31 292 GLY A CA 1
ATOM 2203 C C . GLY A 1 292 ? -13.977 -23.656 -10.5 1 97.31 292 GLY A C 1
ATOM 2204 O O . GLY A 1 292 ? -13.711 -22.469 -10.617 1 97.31 292 GLY A O 1
ATOM 2205 N N . VAL A 1 293 ? -13.406 -24.375 -9.531 1 97.62 293 VAL A N 1
ATOM 2206 C CA . VAL A 1 293 ? -12.445 -23.797 -8.594 1 97.62 293 VAL A CA 1
ATOM 2207 C C . VAL A 1 293 ? -11.047 -23.844 -9.203 1 97.62 293 VAL A C 1
ATOM 2209 O O . VAL A 1 293 ? -10.539 -24.906 -9.539 1 97.62 293 VAL A O 1
ATOM 2212 N N . MET A 1 294 ? -10.445 -22.641 -9.352 1 96.12 294 MET A N 1
ATOM 2213 C CA . MET A 1 294 ? -9.141 -22.547 -10 1 96.12 294 MET A CA 1
ATOM 2214 C C . MET A 1 294 ? -8.211 -21.625 -9.227 1 96.12 294 MET A C 1
ATOM 2216 O O . MET A 1 294 ? -6.984 -21.734 -9.336 1 96.12 294 MET A O 1
ATOM 2220 N N . SER A 1 295 ? -8.789 -20.734 -8.469 1 95.88 295 SER A N 1
ATOM 2221 C CA . SER A 1 295 ? -8.008 -19.641 -7.91 1 95.88 295 SER A CA 1
ATOM 2222 C C . SER A 1 295 ? -7.891 -19.75 -6.391 1 95.88 295 SER A C 1
ATOM 2224 O O . SER A 1 295 ? -8.898 -19.734 -5.684 1 95.88 295 SER A O 1
ATOM 2226 N N . ARG A 1 296 ? -6.668 -19.875 -5.957 1 93.81 296 ARG A N 1
ATOM 2227 C CA . ARG A 1 296 ? -6.434 -19.844 -4.516 1 93.81 296 ARG A CA 1
ATOM 2228 C C . ARG A 1 296 ? -6.883 -18.516 -3.924 1 93.81 296 ARG A C 1
ATOM 2230 O O . ARG A 1 296 ? -7.551 -18.484 -2.887 1 93.81 296 ARG A O 1
ATOM 2237 N N . LYS A 1 297 ? -6.555 -17.406 -4.602 1 89.5 297 LYS A N 1
ATOM 2238 C CA . LYS A 1 297 ? -6.75 -16.047 -4.133 1 89.5 297 LYS A CA 1
ATOM 2239 C C . LYS A 1 297 ? -8.234 -15.672 -4.105 1 89.5 297 LYS A C 1
ATOM 2241 O O . LYS A 1 297 ? -8.703 -15.039 -3.16 1 89.5 297 LYS A O 1
ATOM 2246 N N . LYS A 1 298 ? -8.992 -16.031 -5.043 1 93.88 298 LYS A N 1
ATOM 2247 C CA . LYS A 1 298 ? -10.352 -15.531 -5.219 1 93.88 298 LYS A CA 1
ATOM 2248 C C . LYS A 1 298 ? -11.383 -16.562 -4.77 1 93.88 298 LYS A C 1
ATOM 2250 O O . LYS A 1 298 ? -12.516 -16.219 -4.422 1 93.88 298 LYS A O 1
ATOM 2255 N N . GLN A 1 299 ? -11.016 -17.812 -4.754 1 95.94 299 GLN A N 1
ATOM 2256 C CA . GLN A 1 299 ? -12.031 -18.844 -4.523 1 95.94 299 GLN A CA 1
ATOM 2257 C C . GLN A 1 299 ? -11.695 -19.688 -3.295 1 95.94 299 GLN A C 1
ATOM 2259 O O . GLN A 1 299 ? -12.508 -19.812 -2.383 1 95.94 299 GLN A O 1
ATOM 2264 N N . ILE A 1 300 ? -10.516 -20.188 -3.199 1 96 300 ILE A N 1
ATOM 2265 C CA . ILE A 1 300 ? -10.164 -21.156 -2.164 1 96 300 ILE A CA 1
ATOM 2266 C C . ILE A 1 300 ? -10.055 -20.453 -0.815 1 96 300 ILE A C 1
ATOM 2268 O O . ILE A 1 300 ? -10.781 -20.766 0.126 1 96 300 ILE A O 1
ATOM 2272 N N . ILE A 1 301 ? -9.258 -19.438 -0.734 1 92.44 301 ILE A N 1
ATOM 2273 C CA . ILE A 1 301 ? -8.93 -18.812 0.545 1 92.44 301 ILE A CA 1
ATOM 2274 C C . ILE A 1 301 ? -10.172 -18.141 1.126 1 92.44 301 ILE A C 1
ATOM 2276 O O . ILE A 1 301 ? -10.5 -18.344 2.297 1 92.44 301 ILE A O 1
ATOM 2280 N N . PRO A 1 302 ? -10.93 -17.359 0.304 1 91.06 302 PRO A N 1
ATOM 2281 C CA . PRO A 1 302 ? -12.109 -16.703 0.884 1 91.06 302 PRO A CA 1
ATOM 2282 C C . PRO A 1 302 ? -13.164 -17.703 1.345 1 91.06 302 PRO A C 1
ATOM 2284 O O . PRO A 1 302 ? -13.977 -17.391 2.219 1 91.06 302 PRO A O 1
ATOM 2287 N N . ALA A 1 303 ? -13.109 -18.938 0.862 1 94.56 303 ALA A N 1
ATOM 2288 C CA . ALA A 1 303 ? -14.141 -19.938 1.159 1 94.56 303 ALA A CA 1
ATOM 2289 C C . ALA A 1 303 ? -13.766 -20.766 2.383 1 94.56 303 ALA A C 1
ATOM 2291 O O . ALA A 1 303 ? -14.633 -21.391 3.002 1 94.56 303 ALA A O 1
ATOM 2292 N N . LEU A 1 304 ? -12.547 -20.797 2.721 1 95.06 304 LEU A N 1
ATOM 2293 C CA . LEU A 1 304 ? -12.055 -21.734 3.727 1 95.06 304 LEU A CA 1
ATOM 2294 C C . LEU A 1 304 ? -12.68 -21.453 5.086 1 95.06 304 LEU A C 1
ATOM 2296 O O . LEU A 1 304 ? -12.742 -20.297 5.516 1 95.06 304 LEU A O 1
ATOM 2300 N N . LYS A 1 305 ? -13.266 -22.438 5.652 1 92.94 305 LYS A N 1
ATOM 2301 C CA . LYS A 1 305 ? -13.828 -22.469 6.996 1 92.94 305 LYS A CA 1
ATOM 2302 C C . LYS A 1 305 ? -13.422 -23.734 7.734 1 92.94 305 LYS A C 1
ATOM 2304 O O . LYS A 1 305 ? -13.336 -24.812 7.129 1 92.94 305 LYS A O 1
ATOM 2309 N N . VAL A 1 306 ? -13.047 -23.516 8.93 1 93.19 306 VAL A N 1
ATOM 2310 C CA . VAL A 1 306 ? -12.695 -24.672 9.742 1 93.19 306 VAL A CA 1
ATOM 2311 C C . VAL A 1 306 ? -13.781 -24.906 10.797 1 93.19 306 VAL A C 1
ATOM 2313 O O . VAL A 1 306 ? -14.25 -23.969 11.438 1 93.19 306 VAL A O 1
ATOM 2316 N N . MET B 1 1 ? -24.125 0.656 -3.312 1 84.12 1 MET B N 1
ATOM 2317 C CA . MET B 1 1 ? -23.859 1.185 -1.98 1 84.12 1 MET B CA 1
ATOM 2318 C C . MET B 1 1 ? -22.875 2.348 -2.051 1 84.12 1 MET B C 1
ATOM 2320 O O . MET B 1 1 ? -21.953 2.342 -2.875 1 84.12 1 MET B O 1
ATOM 2324 N N . THR B 1 2 ? -23.156 3.436 -1.291 1 96.69 2 THR B N 1
ATOM 2325 C CA . THR B 1 2 ? -22.391 4.672 -1.323 1 96.69 2 THR B CA 1
ATOM 2326 C C . THR B 1 2 ? -21.047 4.488 -0.628 1 96.69 2 THR B C 1
ATOM 2328 O O . THR B 1 2 ? -20.969 3.949 0.477 1 96.69 2 THR B O 1
ATOM 2331 N N . ILE B 1 3 ? -19.984 4.832 -1.304 1 98.69 3 ILE B N 1
ATOM 2332 C CA . ILE B 1 3 ? -18.641 4.738 -0.745 1 98.69 3 ILE B CA 1
ATOM 2333 C C . ILE B 1 3 ? -18.344 5.969 0.105 1 98.69 3 ILE B C 1
ATOM 2335 O O . ILE B 1 3 ? -18.531 7.102 -0.346 1 98.69 3 ILE B O 1
ATOM 2339 N N . LYS B 1 4 ? -17.938 5.793 1.335 1 98.88 4 LYS B N 1
ATOM 2340 C CA . LYS B 1 4 ? -17.469 6.891 2.178 1 98.88 4 LYS B CA 1
ATOM 2341 C C . LYS B 1 4 ? -15.977 7.125 2.012 1 98.88 4 LYS B C 1
ATOM 2343 O O . LYS B 1 4 ? -15.188 6.176 2.057 1 98.88 4 LYS B O 1
ATOM 2348 N N . VAL B 1 5 ? -15.609 8.336 1.757 1 98.94 5 VAL B N 1
ATOM 2349 C CA . VAL B 1 5 ? -14.203 8.719 1.634 1 98.94 5 VAL B CA 1
ATOM 2350 C C . VAL B 1 5 ? -13.789 9.57 2.834 1 98.94 5 VAL B C 1
ATOM 2352 O O . VAL B 1 5 ? -14.438 10.578 3.139 1 98.94 5 VAL B O 1
ATOM 2355 N N . PHE B 1 6 ? -12.703 9.156 3.576 1 98.88 6 PHE B N 1
ATOM 2356 C CA . PHE B 1 6 ? -12.289 9.93 4.742 1 98.88 6 PHE B CA 1
ATOM 2357 C C . PHE B 1 6 ? -10.789 9.812 4.969 1 98.88 6 PHE B C 1
ATOM 2359 O O . PHE B 1 6 ? -10.141 8.922 4.422 1 98.88 6 PHE B O 1
ATOM 2366 N N . GLY B 1 7 ? -10.211 10.805 5.699 1 98.25 7 GLY B N 1
ATOM 2367 C CA . GLY B 1 7 ? -8.844 10.766 6.184 1 98.25 7 GLY B CA 1
ATOM 2368 C C . GLY B 1 7 ? -8.734 10.391 7.648 1 98.25 7 GLY B C 1
ATOM 2369 O O . GLY B 1 7 ? -9.516 9.57 8.141 1 98.25 7 GLY B O 1
ATOM 2370 N N . HIS B 1 8 ? -7.734 10.898 8.336 1 96.88 8 HIS B N 1
ATOM 2371 C CA . HIS B 1 8 ? -7.477 10.531 9.727 1 96.88 8 HIS B CA 1
ATOM 2372 C C . HIS B 1 8 ? -8.375 11.32 10.672 1 96.88 8 HIS B C 1
ATOM 2374 O O . HIS B 1 8 ? -9.039 12.273 10.266 1 96.88 8 HIS B O 1
ATOM 2380 N N . LYS B 1 9 ? -8.352 10.984 11.938 1 94.75 9 LYS B N 1
ATOM 2381 C CA . LYS B 1 9 ? -9.297 11.43 12.953 1 94.75 9 LYS B CA 1
ATOM 2382 C C . LYS B 1 9 ? -9.047 12.883 13.352 1 94.75 9 LYS B C 1
ATOM 2384 O O . LYS B 1 9 ? -9.898 13.508 13.992 1 94.75 9 LYS B O 1
ATOM 2389 N N . SER B 1 10 ? -7.969 13.492 13.117 1 92.5 10 SER B N 1
ATOM 2390 C CA . SER B 1 10 ? -7.641 14.891 13.367 1 92.5 10 SER B CA 1
ATOM 2391 C C . SER B 1 10 ? -7.492 15.672 12.062 1 92.5 10 SER B C 1
ATOM 2393 O O . SER B 1 10 ? -6.383 16.031 11.672 1 92.5 10 SER B O 1
ATOM 2395 N N . PRO B 1 11 ? -8.617 16.016 11.516 1 96.06 11 PRO B N 1
ATOM 2396 C CA . PRO B 1 11 ? -8.586 16.516 10.133 1 96.06 11 PRO B CA 1
ATOM 2397 C C . PRO B 1 11 ? -7.895 17.875 10.016 1 96.06 11 PRO B C 1
ATOM 2399 O O . PRO B 1 11 ? -8.461 18.906 10.406 1 96.06 11 PRO B O 1
ATOM 2402 N N . ASP B 1 12 ? -6.703 17.812 9.5 1 96.69 12 ASP B N 1
ATOM 2403 C CA . ASP B 1 12 ? -6.078 19.016 8.969 1 96.69 12 ASP B CA 1
ATOM 2404 C C . ASP B 1 12 ? -6.57 19.312 7.559 1 96.69 12 ASP B C 1
ATOM 2406 O O . ASP B 1 12 ? -7.605 18.797 7.133 1 96.69 12 ASP B O 1
ATOM 2410 N N . THR B 1 13 ? -5.922 20.203 6.871 1 98.62 13 THR B N 1
ATOM 2411 C CA . THR B 1 13 ? -6.391 20.625 5.555 1 98.62 13 THR B CA 1
ATOM 2412 C C . THR B 1 13 ? -6.395 19.438 4.586 1 98.62 13 THR B C 1
ATOM 2414 O O . THR B 1 13 ? -7.387 19.203 3.895 1 98.62 13 THR B O 1
ATOM 2417 N N . ASP B 1 14 ? -5.328 18.672 4.535 1 98.69 14 ASP B N 1
ATOM 2418 C CA . ASP B 1 14 ? -5.23 17.531 3.621 1 98.69 14 ASP B CA 1
ATOM 2419 C C . ASP B 1 14 ? -6.277 16.469 3.949 1 98.69 14 ASP B C 1
ATOM 2421 O O . ASP B 1 14 ? -6.938 15.945 3.051 1 98.69 14 ASP B O 1
ATOM 2425 N N . ALA B 1 15 ? -6.52 16.234 5.188 1 98.31 15 ALA B N 1
ATOM 2426 C CA . ALA B 1 15 ? -7.473 15.211 5.625 1 98.31 15 ALA B CA 1
ATOM 2427 C C . ALA B 1 15 ? -8.906 15.719 5.512 1 98.31 15 ALA B C 1
ATOM 2429 O O . ALA B 1 15 ? -9.859 14.938 5.617 1 98.31 15 ALA B O 1
ATOM 2430 N N . THR B 1 16 ? -9.094 16.953 5.316 1 98.81 16 THR B N 1
ATOM 2431 C CA . THR B 1 16 ? -10.422 17.516 5.078 1 98.81 16 THR B CA 1
ATOM 2432 C C . THR B 1 16 ? -10.734 17.547 3.586 1 98.81 16 THR B C 1
ATOM 2434 O O . THR B 1 16 ? -11.812 17.109 3.166 1 98.81 16 THR B O 1
ATOM 2437 N N . PHE B 1 17 ? -9.789 17.922 2.824 1 98.94 17 PHE B N 1
ATOM 2438 C CA . PHE B 1 17 ? -10.133 18.25 1.446 1 98.94 17 PHE B CA 1
ATOM 2439 C C . PHE B 1 17 ? -9.781 17.094 0.513 1 98.94 17 PHE B C 1
ATOM 2441 O O . PHE B 1 17 ? -10.398 16.938 -0.542 1 98.94 17 PHE B O 1
ATOM 2448 N N . SER B 1 18 ? -8.805 16.25 0.827 1 98.94 18 SER B N 1
ATOM 2449 C CA . SER B 1 18 ? -8.547 15.094 -0.018 1 98.94 18 SER B CA 1
ATOM 2450 C C . SER B 1 18 ? -9.789 14.203 -0.12 1 98.94 18 SER B C 1
ATOM 2452 O O . SER B 1 18 ? -10.133 13.742 -1.206 1 98.94 18 SER B O 1
ATOM 2454 N N . PRO B 1 19 ? -10.508 13.969 1.029 1 98.94 19 PRO B N 1
ATOM 2455 C CA . PRO B 1 19 ? -11.766 13.234 0.908 1 98.94 19 PRO B CA 1
ATOM 2456 C C . PRO B 1 19 ? -12.781 13.945 0.013 1 98.94 19 PRO B C 1
ATOM 2458 O O . PRO B 1 19 ? -13.469 13.305 -0.783 1 98.94 19 PRO B O 1
ATOM 2461 N N . ILE B 1 20 ? -12.891 15.25 0.118 1 98.94 20 ILE B N 1
ATOM 2462 C CA . ILE B 1 20 ? -13.844 16.031 -0.67 1 98.94 20 ILE B CA 1
ATOM 2463 C C . ILE B 1 20 ? -13.5 15.906 -2.154 1 98.94 20 ILE B C 1
ATOM 2465 O O . ILE B 1 20 ? -14.367 15.586 -2.973 1 98.94 20 ILE B O 1
ATOM 2469 N N . VAL B 1 21 ? -12.25 16.078 -2.484 1 98.88 21 VAL B N 1
ATOM 2470 C CA . VAL B 1 21 ? -11.789 16.094 -3.869 1 98.88 21 VAL B CA 1
ATOM 2471 C C . VAL B 1 21 ? -11.953 14.695 -4.473 1 98.88 21 VAL B C 1
ATOM 2473 O O . VAL B 1 21 ? -12.469 14.555 -5.586 1 98.88 21 VAL B O 1
ATOM 2476 N N . TRP B 1 22 ? -11.547 13.703 -3.77 1 98.94 22 TRP B N 1
ATOM 2477 C CA . TRP B 1 22 ? -11.578 12.359 -4.344 1 98.94 22 TRP B CA 1
ATOM 2478 C C . TRP B 1 22 ? -13.016 11.852 -4.473 1 98.94 22 TRP B C 1
ATOM 2480 O O . TRP B 1 22 ? -13.359 11.195 -5.457 1 98.94 22 TRP B O 1
ATOM 2490 N N . ALA B 1 23 ? -13.844 12.117 -3.424 1 98.88 23 ALA B N 1
ATOM 2491 C CA . ALA B 1 23 ? -15.25 11.734 -3.523 1 98.88 23 ALA B CA 1
ATOM 2492 C C . ALA B 1 23 ? -15.914 12.406 -4.723 1 98.88 23 ALA B C 1
ATOM 2494 O O . ALA B 1 23 ? -16.688 11.773 -5.445 1 98.88 23 ALA B O 1
ATOM 2495 N N . TRP B 1 24 ? -15.656 13.656 -4.902 1 98.62 24 TRP B N 1
ATOM 2496 C CA . TRP B 1 24 ? -16.188 14.375 -6.059 1 98.62 24 TRP B CA 1
ATOM 2497 C C . TRP B 1 24 ? -15.75 13.711 -7.359 1 98.62 24 TRP B C 1
ATOM 2499 O O . TRP B 1 24 ? -16.562 13.516 -8.266 1 98.62 24 TRP B O 1
ATOM 2509 N N . TYR B 1 25 ? -14.477 13.391 -7.457 1 98.81 25 TYR B N 1
ATOM 2510 C CA . TYR B 1 25 ? -13.938 12.766 -8.664 1 98.81 25 TYR B CA 1
ATOM 2511 C C . TYR B 1 25 ? -14.625 11.445 -8.945 1 98.81 25 TYR B C 1
ATOM 2513 O O . TYR B 1 25 ? -15.016 11.172 -10.086 1 98.81 25 TYR B O 1
ATOM 2521 N N . LEU B 1 26 ? -14.719 10.617 -7.867 1 98.56 26 LEU B N 1
ATOM 2522 C CA . LEU B 1 26 ? -15.391 9.328 -8.016 1 98.56 26 LEU B CA 1
ATOM 2523 C C . LEU B 1 26 ? -16.828 9.516 -8.508 1 98.56 26 LEU B C 1
ATOM 2525 O O . LEU B 1 26 ? -17.25 8.828 -9.438 1 98.56 26 LEU B O 1
ATOM 2529 N N . LYS B 1 27 ? -17.484 10.461 -7.957 1 98 27 LYS B N 1
ATOM 2530 C CA . LYS B 1 27 ? -18.906 10.648 -8.25 1 98 27 LYS B CA 1
ATOM 2531 C C . LYS B 1 27 ? -19.109 11.336 -9.594 1 98 27 LYS B C 1
ATOM 2533 O O . LYS B 1 27 ? -19.797 10.812 -10.469 1 98 27 LYS B O 1
ATOM 2538 N N . GLU B 1 28 ? -18.422 12.414 -9.805 1 97.69 28 GLU B N 1
ATOM 2539 C CA . GLU B 1 28 ? -18.719 13.297 -10.922 1 97.69 28 GLU B CA 1
ATOM 2540 C C . GLU B 1 28 ? -18 12.852 -12.188 1 97.69 28 GLU B C 1
ATOM 2542 O O . GLU B 1 28 ? -18.484 13.078 -13.305 1 97.69 28 GLU B O 1
ATOM 2547 N N . VAL B 1 29 ? -16.859 12.242 -12.031 1 97.62 29 VAL B N 1
ATOM 2548 C CA . VAL B 1 29 ? -16.062 11.898 -13.203 1 97.62 29 VAL B CA 1
ATOM 2549 C C . VAL B 1 29 ? -16.156 10.398 -13.461 1 97.62 29 VAL B C 1
ATOM 2551 O O . VAL B 1 29 ? -16.375 9.969 -14.602 1 97.62 29 VAL B O 1
ATOM 2554 N N . LYS B 1 30 ? -16.078 9.578 -12.492 1 97.06 30 LYS B N 1
ATOM 2555 C CA . LYS B 1 30 ? -16.031 8.125 -12.68 1 97.06 30 LYS B CA 1
ATOM 2556 C C . LYS B 1 30 ? -17.422 7.508 -12.586 1 97.06 30 LYS B C 1
ATOM 2558 O O . LYS B 1 30 ? -17.609 6.336 -12.922 1 97.06 30 LYS B O 1
ATOM 2563 N N . GLY B 1 31 ? -18.391 8.219 -12.125 1 97.75 31 GLY B N 1
ATOM 2564 C CA . GLY B 1 31 ? -19.75 7.707 -12.008 1 97.75 31 GLY B CA 1
ATOM 2565 C C . GLY B 1 31 ? -19.922 6.738 -10.852 1 97.75 31 GLY B C 1
ATOM 2566 O O . GLY B 1 31 ? -20.844 5.922 -10.852 1 97.75 31 GLY B O 1
ATOM 2567 N N . ILE B 1 32 ? -19.094 6.73 -9.867 1 98.12 32 ILE B N 1
ATOM 2568 C CA . ILE B 1 32 ? -19.141 5.879 -8.688 1 98.12 32 ILE B CA 1
ATOM 2569 C C . ILE B 1 32 ? -19.719 6.664 -7.508 1 98.12 32 ILE B C 1
ATOM 2571 O O . ILE B 1 32 ? -19.203 7.719 -7.145 1 98.12 32 ILE B O 1
ATOM 2575 N N . ASP B 1 33 ? -20.766 6.215 -6.914 1 98.5 33 ASP B N 1
ATOM 2576 C CA . ASP B 1 33 ? -21.422 6.91 -5.809 1 98.5 33 ASP B CA 1
ATOM 2577 C C . ASP B 1 33 ? -20.516 6.973 -4.586 1 98.5 33 ASP B C 1
ATOM 2579 O O . ASP B 1 33 ? -20.203 5.941 -3.977 1 98.5 33 ASP B O 1
ATOM 2583 N N . ALA B 1 34 ? -20.047 8.141 -4.238 1 98.81 34 ALA B N 1
ATOM 2584 C CA . ALA B 1 34 ? -19.156 8.359 -3.113 1 98.81 34 ALA B CA 1
ATOM 2585 C C . ALA B 1 34 ? -19.469 9.672 -2.402 1 98.81 34 ALA B C 1
ATOM 2587 O O . ALA B 1 34 ? -19.953 10.625 -3.027 1 98.81 34 ALA B O 1
ATOM 2588 N N . VAL B 1 35 ? -19.234 9.727 -1.09 1 98.81 35 VAL B N 1
ATOM 2589 C CA . VAL B 1 35 ? -19.453 10.93 -0.295 1 98.81 35 VAL B CA 1
ATOM 2590 C C . VAL B 1 35 ? -18.281 11.125 0.669 1 98.81 35 VAL B C 1
ATOM 2592 O O . VAL B 1 35 ? -17.766 10.164 1.229 1 98.81 35 VAL B O 1
ATOM 2595 N N . PRO B 1 36 ? -17.812 12.352 0.721 1 98.88 36 PRO B N 1
ATOM 2596 C CA . PRO B 1 36 ? -16.812 12.625 1.747 1 98.88 36 PRO B CA 1
ATOM 2597 C C . PRO B 1 36 ? -17.391 12.664 3.156 1 98.88 36 PRO B C 1
ATOM 2599 O O . PRO B 1 36 ? -18.516 13.141 3.35 1 98.88 36 PRO B O 1
ATOM 2602 N N . VAL B 1 37 ? -16.688 12.125 4.082 1 98.88 37 VAL B N 1
ATOM 2603 C CA . VAL B 1 37 ? -17.016 12.273 5.496 1 98.88 37 VAL B CA 1
ATOM 2604 C C . VAL B 1 37 ? -15.75 12.586 6.289 1 98.88 37 VAL B C 1
ATOM 2606 O O . VAL B 1 37 ? -14.641 12.383 5.797 1 98.88 37 VAL B O 1
ATOM 2609 N N . LEU B 1 38 ? -15.938 13.172 7.445 1 98.69 38 LEU B N 1
ATOM 2610 C CA . LEU B 1 38 ? -14.82 13.492 8.328 1 98.69 38 LEU B CA 1
ATOM 2611 C C . LEU B 1 38 ? -14.891 12.656 9.609 1 98.69 38 LEU B C 1
ATOM 2613 O O . LEU B 1 38 ? -15.938 12.102 9.938 1 98.69 38 LEU B O 1
ATOM 2617 N N . LEU B 1 39 ? -13.758 12.547 10.289 1 97.88 39 LEU B N 1
ATOM 2618 C CA . LEU B 1 39 ? -13.703 11.758 11.508 1 97.88 39 LEU B CA 1
ATOM 2619 C C . LEU B 1 39 ? -13.523 12.648 12.727 1 97.88 39 LEU B C 1
ATOM 2621 O O . LEU B 1 39 ? -13.359 12.156 13.844 1 97.88 39 LEU B O 1
ATOM 2625 N N . GLY B 1 40 ? -13.508 13.93 12.539 1 95.81 40 GLY B N 1
ATOM 2626 C CA . GLY B 1 40 ? -13.406 14.969 13.547 1 95.81 40 GLY B CA 1
ATOM 2627 C C . GLY B 1 40 ? -13.625 16.359 12.992 1 95.81 40 GLY B C 1
ATOM 2628 O O . GLY B 1 40 ? -13.844 16.531 11.789 1 95.81 40 GLY B O 1
ATOM 2629 N N . GLU B 1 41 ? -13.602 17.281 13.875 1 94.5 41 GLU B N 1
ATOM 2630 C CA . GLU B 1 41 ? -13.758 18.672 13.453 1 94.5 41 GLU B CA 1
ATOM 2631 C C . GLU B 1 41 ? -12.516 19.172 12.727 1 94.5 41 GLU B C 1
ATOM 2633 O O . GLU B 1 41 ? -11.391 18.938 13.172 1 94.5 41 GLU B O 1
ATOM 2638 N N . PRO B 1 42 ? -12.742 19.844 11.547 1 96 42 PRO B N 1
ATOM 2639 C CA . PRO B 1 42 ? -11.586 20.438 10.859 1 96 42 PRO B CA 1
ATOM 2640 C C . PRO B 1 42 ? -10.852 21.469 11.711 1 96 42 PRO B C 1
ATOM 2642 O O . PRO B 1 42 ? -11.477 22.156 12.516 1 96 42 PRO B O 1
ATOM 2645 N N . ASN B 1 43 ? -9.57 21.609 11.555 1 94.81 43 ASN B N 1
ATOM 2646 C CA . ASN B 1 43 ? -8.828 22.672 12.211 1 94.81 43 ASN B CA 1
ATOM 2647 C C . ASN B 1 43 ? -9.18 24.047 11.617 1 94.81 43 ASN B C 1
ATOM 2649 O O . ASN B 1 43 ? -9.953 24.125 10.664 1 94.81 43 ASN B O 1
ATOM 2653 N N . THR B 1 44 ? -8.641 25.094 12.133 1 95.44 44 THR B N 1
ATOM 2654 C CA . THR B 1 44 ? -9.062 26.438 11.789 1 95.44 44 THR B CA 1
ATOM 2655 C C . THR B 1 44 ? -8.727 26.766 10.336 1 95.44 44 THR B C 1
ATOM 2657 O O . THR B 1 44 ? -9.492 27.438 9.648 1 95.44 44 THR B O 1
ATOM 2660 N N . GLU B 1 45 ? -7.586 26.25 9.898 1 97.81 45 GLU B N 1
ATOM 2661 C CA . GLU B 1 45 ? -7.203 26.453 8.5 1 97.81 45 GLU B CA 1
ATOM 2662 C C . GLU B 1 45 ? -8.203 25.797 7.551 1 97.81 45 GLU B C 1
ATOM 2664 O O . GLU B 1 45 ? -8.672 26.438 6.605 1 97.81 45 GLU B O 1
ATOM 2669 N N . ALA B 1 46 ? -8.531 24.578 7.801 1 98.12 46 ALA B N 1
ATOM 2670 C CA . ALA B 1 46 ? -9.469 23.844 6.969 1 98.12 46 ALA B CA 1
ATOM 2671 C C . ALA B 1 46 ? -10.859 24.469 7.016 1 98.12 46 ALA B C 1
ATOM 2673 O O . ALA B 1 46 ? -11.547 24.547 5.992 1 98.12 46 ALA B O 1
ATOM 2674 N N . ALA B 1 47 ? -11.266 2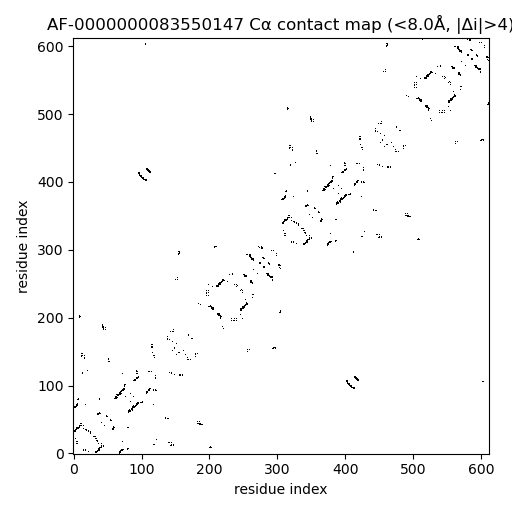4.906 8.164 1 97.12 47 ALA B N 1
ATOM 2675 C CA . ALA B 1 47 ? -12.57 25.562 8.305 1 97.12 47 ALA B CA 1
ATOM 2676 C C . ALA B 1 47 ? -12.633 26.828 7.477 1 97.12 47 ALA B C 1
ATOM 2678 O O . ALA B 1 47 ? -13.641 27.109 6.82 1 97.12 47 ALA B O 1
ATOM 2679 N N . PHE B 1 48 ? -11.586 27.641 7.543 1 98.31 48 PHE B N 1
ATOM 2680 C CA . PHE B 1 48 ? -11.492 28.844 6.727 1 98.31 48 PHE B CA 1
ATOM 2681 C C . PHE B 1 48 ? -11.625 28.5 5.246 1 98.31 48 PHE B C 1
ATOM 2683 O O . PHE B 1 48 ? -12.352 29.172 4.512 1 98.31 48 PHE B O 1
ATOM 2690 N N . LEU B 1 49 ? -10.961 27.391 4.809 1 98.81 49 LEU B N 1
ATOM 2691 C CA . LEU B 1 49 ? -10.898 27.031 3.396 1 98.81 49 LEU B CA 1
ATOM 2692 C C . LEU B 1 49 ? -12.234 26.5 2.91 1 98.81 49 LEU B C 1
ATOM 2694 O O . LEU B 1 49 ? -12.602 26.672 1.745 1 98.81 49 LEU B O 1
ATOM 2698 N N . LEU B 1 50 ? -12.984 25.812 3.814 1 98.81 50 LEU B N 1
ATOM 2699 C CA . LEU B 1 50 ? -14.328 25.375 3.451 1 98.81 50 LEU B CA 1
ATOM 2700 C C . LEU B 1 50 ? -15.18 26.578 3.021 1 98.81 50 LEU B C 1
ATOM 2702 O O . LEU B 1 50 ? -15.852 26.516 1.985 1 98.81 50 LEU B O 1
ATOM 2706 N N . LYS B 1 51 ? -15.055 27.625 3.773 1 98.5 51 LYS B N 1
ATOM 2707 C CA . LYS B 1 51 ? -15.789 28.844 3.443 1 98.5 51 LYS B CA 1
ATOM 2708 C C . LYS B 1 51 ? -15.195 29.531 2.213 1 98.5 51 LYS B C 1
ATOM 2710 O O . LYS B 1 51 ? -15.93 29.969 1.322 1 98.5 51 LYS B O 1
ATOM 2715 N N . HIS B 1 52 ? -13.93 29.641 2.18 1 98.56 52 HIS B N 1
ATOM 2716 C CA . HIS B 1 52 ? -13.211 30.359 1.124 1 98.56 52 HIS B CA 1
ATOM 2717 C C . HIS B 1 52 ? -13.562 29.797 -0.251 1 98.56 52 HIS B C 1
ATOM 2719 O O . HIS B 1 52 ? -13.758 30.547 -1.203 1 98.56 52 HIS B O 1
ATOM 2725 N N . TRP B 1 53 ? -13.633 28.438 -0.376 1 98.62 53 TRP B N 1
ATOM 2726 C CA . TRP B 1 53 ? -13.852 27.812 -1.673 1 98.62 53 TRP B CA 1
ATOM 2727 C C . TRP B 1 53 ? -15.312 27.406 -1.847 1 98.62 53 TRP B C 1
ATOM 2729 O O . TRP B 1 53 ? -15.703 26.859 -2.885 1 98.62 53 TRP B O 1
ATOM 2739 N N . GLY B 1 54 ? -16.141 27.562 -0.799 1 98.44 54 GLY B N 1
ATOM 2740 C CA . GLY B 1 54 ? -17.578 27.359 -0.908 1 98.44 54 GLY B CA 1
ATOM 2741 C C . GLY B 1 54 ? -17.984 25.906 -0.757 1 98.44 54 GLY B C 1
ATOM 2742 O O . GLY B 1 54 ? -18.891 25.438 -1.455 1 98.44 54 GLY B O 1
ATOM 2743 N N . PHE B 1 55 ? -17.312 25.156 0.053 1 98.56 55 PHE B N 1
ATOM 2744 C CA . PHE B 1 55 ? -17.688 23.781 0.318 1 98.56 55 PHE B CA 1
ATOM 2745 C C . PHE B 1 55 ? -18.531 23.672 1.579 1 98.56 55 PHE B C 1
ATOM 2747 O O . PHE B 1 55 ? -18.297 24.391 2.551 1 98.56 55 PHE B O 1
ATOM 2754 N N . GLU B 1 56 ? -19.469 22.781 1.535 1 97.88 56 GLU B N 1
ATOM 2755 C CA . GLU B 1 56 ? -20.109 22.375 2.777 1 97.88 56 GLU B CA 1
ATOM 2756 C C . GLU B 1 56 ? -19.234 21.406 3.564 1 97.88 56 GLU B C 1
ATOM 2758 O O . GLU B 1 56 ? -18.578 20.547 2.982 1 97.88 56 GLU B O 1
ATOM 2763 N N . ARG B 1 57 ? -19.234 21.625 4.863 1 98.31 57 ARG B N 1
ATOM 2764 C CA . ARG B 1 57 ? -18.5 20.672 5.688 1 98.31 57 ARG B CA 1
ATOM 2765 C C . ARG B 1 57 ? -19.109 19.281 5.594 1 98.31 57 ARG B C 1
ATOM 2767 O O . ARG B 1 57 ? -20.312 19.109 5.844 1 98.31 57 ARG B O 1
ATOM 2774 N N . PRO B 1 58 ? -18.328 18.266 5.27 1 98.75 58 PRO B N 1
ATOM 2775 C CA . PRO B 1 58 ? -18.875 16.906 5.27 1 98.75 58 PRO B CA 1
ATOM 2776 C C . PRO B 1 58 ? -19.359 16.469 6.648 1 98.75 58 PRO B C 1
ATOM 2778 O O . PRO B 1 58 ? -18.953 17.031 7.664 1 98.75 58 PRO B O 1
ATOM 2781 N N . ALA B 1 59 ? -20.219 15.5 6.641 1 98.62 59 ALA B N 1
ATOM 2782 C CA . ALA B 1 59 ? -20.688 14.922 7.898 1 98.62 59 ALA B CA 1
ATOM 2783 C C . ALA B 1 59 ? -19.531 14.258 8.648 1 98.62 59 ALA B C 1
ATOM 2785 O O . ALA B 1 59 ? -18.625 13.695 8.031 1 98.62 59 ALA B O 1
ATOM 2786 N N . ILE B 1 60 ? -19.609 14.359 9.953 1 98.44 60 ILE B N 1
ATOM 2787 C CA . ILE B 1 60 ? -18.625 13.688 10.805 1 98.44 60 ILE B CA 1
ATOM 2788 C C . ILE B 1 60 ? -19.188 12.344 11.266 1 98.44 60 ILE B C 1
ATOM 2790 O O . ILE B 1 60 ? -20.328 12.273 11.758 1 98.44 60 ILE B O 1
ATOM 2794 N N . ILE B 1 61 ? -18.453 11.273 11.102 1 97.94 61 ILE B N 1
ATOM 2795 C CA . ILE B 1 61 ? -18.891 9.961 11.57 1 97.94 61 ILE B CA 1
ATOM 2796 C C . ILE B 1 61 ? -17.938 9.453 12.641 1 97.94 61 ILE B C 1
ATOM 2798 O O . ILE B 1 61 ? -16.766 9.859 12.688 1 97.94 61 ILE B O 1
ATOM 2802 N N . ALA B 1 62 ? -18.438 8.531 13.492 1 92.12 62 ALA B N 1
ATOM 2803 C CA . ALA B 1 62 ? -17.625 7.996 14.578 1 92.12 62 ALA B CA 1
ATOM 2804 C C . ALA B 1 62 ? -17.281 6.531 14.328 1 92.12 62 ALA B C 1
ATOM 2806 O O . ALA B 1 62 ? -16.266 6.031 14.82 1 92.12 62 ALA B O 1
ATOM 2807 N N . ALA B 1 63 ? -18.156 5.918 13.602 1 96.81 63 ALA B N 1
ATOM 2808 C CA . ALA B 1 63 ? -18 4.473 13.43 1 96.81 63 ALA B CA 1
ATOM 2809 C C . ALA B 1 63 ? -18.516 4.027 12.07 1 96.81 63 ALA B C 1
ATOM 2811 O O . ALA B 1 63 ? -19.172 4.797 11.367 1 96.81 63 ALA B O 1
ATOM 2812 N N . LEU B 1 64 ? -18.094 2.895 11.672 1 97.81 64 LEU B N 1
ATOM 2813 C CA . LEU B 1 64 ? -18.547 2.25 10.445 1 97.81 64 LEU B CA 1
ATOM 2814 C C . LEU B 1 64 ? -19.328 0.982 10.742 1 97.81 64 LEU B C 1
ATOM 2816 O O . LEU B 1 64 ? -19.062 0.299 11.734 1 97.81 64 LEU B O 1
ATOM 2820 N N . SER B 1 65 ? -20.234 0.694 9.852 1 96.25 65 SER B N 1
ATOM 2821 C CA . SER B 1 65 ? -20.938 -0.586 9.906 1 96.25 65 SER B CA 1
ATOM 2822 C C . SER B 1 65 ? -20.219 -1.646 9.086 1 96.25 65 SER B C 1
ATOM 2824 O O . SER B 1 65 ? -19.453 -1.319 8.172 1 96.25 65 SER B O 1
ATOM 2826 N N . GLU B 1 66 ? -20.547 -2.854 9.461 1 95.69 66 GLU B N 1
ATOM 2827 C CA . GLU B 1 66 ? -19.953 -3.975 8.742 1 95.69 66 GLU B CA 1
ATOM 2828 C C . GLU B 1 66 ? -20.281 -3.914 7.254 1 95.69 66 GLU B C 1
ATOM 2830 O O . GLU B 1 66 ? -21.422 -3.689 6.879 1 95.69 66 GLU B O 1
ATOM 2835 N N . GLY B 1 67 ? -19.297 -4.023 6.477 1 96.25 67 GLY B N 1
ATOM 2836 C CA . GLY B 1 67 ? -19.5 -4.145 5.043 1 96.25 67 GLY B CA 1
ATOM 2837 C C . GLY B 1 67 ? -19.578 -2.807 4.332 1 96.25 67 GLY B C 1
ATOM 2838 O O . GLY B 1 67 ? -19.625 -2.75 3.104 1 96.25 67 GLY B O 1
ATOM 2839 N N . GLU B 1 68 ? -19.547 -1.712 5.086 1 97.56 68 GLU B N 1
ATOM 2840 C CA . GLU B 1 68 ? -19.531 -0.407 4.43 1 97.56 68 GLU B CA 1
ATOM 2841 C C . GLU B 1 68 ? -18.266 -0.232 3.59 1 97.56 68 GLU B C 1
ATOM 2843 O O . GLU B 1 68 ? -17.172 -0.576 4.031 1 97.56 68 GLU B O 1
ATOM 2848 N N . LYS B 1 69 ? -18.469 0.237 2.357 1 98.38 69 LYS B N 1
ATOM 2849 C CA . LYS B 1 69 ? -17.344 0.483 1.463 1 98.38 69 LYS B CA 1
ATOM 2850 C C . LYS B 1 69 ? -16.688 1.831 1.759 1 98.38 69 LYS B C 1
ATOM 2852 O O . LYS B 1 69 ? -17.375 2.842 1.899 1 98.38 69 LYS B O 1
ATOM 2857 N N . VAL B 1 70 ? -15.336 1.836 1.827 1 98.81 70 VAL B N 1
ATOM 2858 C CA . VAL B 1 70 ? -14.672 3.078 2.215 1 98.81 70 VAL B CA 1
ATOM 2859 C C . VAL B 1 70 ? -13.398 3.266 1.392 1 98.81 70 VAL B C 1
ATOM 2861 O O . VAL B 1 70 ? -12.797 2.289 0.944 1 98.81 70 VAL B O 1
ATOM 2864 N N . VAL B 1 71 ? -13.07 4.496 1.14 1 98.88 71 VAL B N 1
ATOM 2865 C CA . VAL B 1 71 ? -11.758 4.93 0.657 1 98.88 71 VAL B CA 1
ATOM 2866 C C . VAL B 1 71 ? -11.031 5.699 1.756 1 98.88 71 VAL B C 1
ATOM 2868 O O . VAL B 1 71 ? -11.602 6.617 2.359 1 98.88 71 VAL B O 1
ATOM 2871 N N . ILE B 1 72 ? -9.82 5.277 1.991 1 98.88 72 ILE B N 1
ATOM 2872 C CA . ILE B 1 72 ? -9 5.938 2.998 1 98.88 72 ILE B CA 1
ATOM 2873 C C . ILE B 1 72 ? -7.949 6.812 2.314 1 98.88 72 ILE B C 1
ATOM 2875 O O . ILE B 1 72 ? -7.215 6.344 1.442 1 98.88 72 ILE B O 1
ATOM 2879 N N . VAL B 1 73 ? -7.875 8.055 2.736 1 98.88 73 VAL B N 1
ATOM 2880 C CA . VAL B 1 73 ? -6.859 8.953 2.193 1 98.88 73 VAL B CA 1
ATOM 2881 C C . VAL B 1 73 ? -6.051 9.57 3.332 1 98.88 73 VAL B C 1
ATOM 2883 O O . VAL B 1 73 ? -6.539 9.68 4.461 1 98.88 73 VAL B O 1
ATOM 2886 N N . ASP B 1 74 ? -4.816 9.883 3.092 1 98.56 74 ASP B N 1
ATOM 2887 C CA . ASP B 1 74 ? -3.936 10.68 3.938 1 98.56 74 ASP B CA 1
ATOM 2888 C C . ASP B 1 74 ? -3.559 9.914 5.207 1 98.56 74 ASP B C 1
ATOM 2890 O O . ASP B 1 74 ? -3.168 10.523 6.207 1 98.56 74 ASP B O 1
ATOM 2894 N N . THR B 1 75 ? -3.768 8.672 5.25 1 97.88 75 THR B N 1
ATOM 2895 C CA . THR B 1 75 ? -3.312 7.828 6.348 1 97.88 75 THR B CA 1
ATOM 2896 C C . THR B 1 75 ? -3.438 6.352 5.984 1 97.88 75 THR B C 1
ATOM 2898 O O . THR B 1 75 ? -4.148 5.996 5.043 1 97.88 75 THR B O 1
ATOM 2901 N N . ASN B 1 76 ? -2.691 5.5 6.609 1 97.69 76 ASN B N 1
ATOM 2902 C CA . ASN B 1 76 ? -2.826 4.047 6.586 1 97.69 76 ASN B CA 1
ATOM 2903 C C . ASN B 1 76 ? -2.707 3.449 7.984 1 97.69 76 ASN B C 1
ATOM 2905 O O . ASN B 1 76 ? -2.453 2.252 8.133 1 97.69 76 ASN B O 1
ATOM 2909 N N . ASN B 1 77 ? -2.857 4.312 9 1 95.38 77 ASN B N 1
ATOM 2910 C CA . ASN B 1 77 ? -2.709 3.934 10.398 1 95.38 77 ASN B CA 1
ATOM 2911 C C . ASN B 1 77 ? -4.051 3.553 11.023 1 95.38 77 ASN B C 1
ATOM 2913 O O . ASN B 1 77 ? -4.906 4.41 11.234 1 95.38 77 ASN B O 1
ATOM 2917 N N . PRO B 1 78 ? -4.168 2.277 11.445 1 95.06 78 PRO B N 1
ATOM 2918 C CA . PRO B 1 78 ? -5.445 1.864 12.039 1 95.06 78 PRO B CA 1
ATOM 2919 C C . PRO B 1 78 ? -5.828 2.703 13.25 1 95.06 78 PRO B C 1
ATOM 2921 O O . PRO B 1 78 ? -7.016 2.924 13.508 1 95.06 78 PRO B O 1
ATOM 2924 N N . ALA B 1 79 ? -4.867 3.238 13.961 1 91.12 79 ALA B N 1
ATOM 2925 C CA . ALA B 1 79 ? -5.133 4.012 15.172 1 91.12 79 ALA B C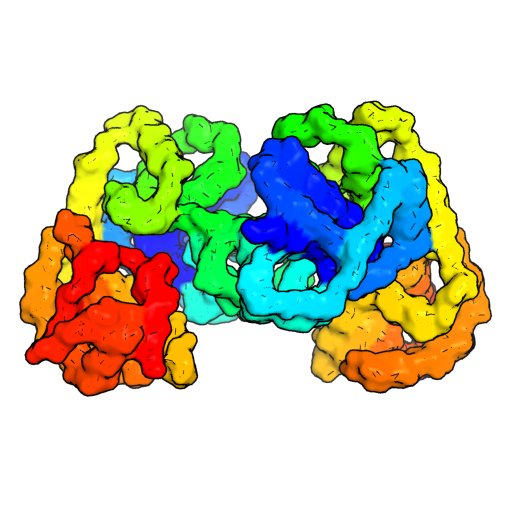A 1
ATOM 2926 C C . ALA B 1 79 ? -5.785 5.348 14.844 1 91.12 79 ALA B C 1
ATOM 2928 O O . ALA B 1 79 ? -6.352 6.004 15.719 1 91.12 79 ALA B O 1
ATOM 2929 N N . GLU B 1 80 ? -5.727 5.727 13.602 1 94.94 80 GLU B N 1
ATOM 2930 C CA . GLU B 1 80 ? -6.266 7.016 13.172 1 94.94 80 GLU B CA 1
ATOM 2931 C C . GLU B 1 80 ? -7.582 6.844 12.422 1 94.94 80 GLU B C 1
ATOM 2933 O O . GLU B 1 80 ? -8.094 7.797 11.836 1 94.94 80 GLU B O 1
ATOM 2938 N N . LEU B 1 81 ? -8.102 5.629 12.414 1 97.25 81 LEU B N 1
ATOM 2939 C CA . LEU B 1 81 ? -9.289 5.312 11.625 1 97.25 81 LEU B CA 1
ATOM 2940 C C . LEU B 1 81 ? -10.484 5.023 12.539 1 97.25 81 LEU B C 1
ATOM 2942 O O . LEU B 1 81 ? -10.32 4.855 13.742 1 97.25 81 LEU B O 1
ATOM 2946 N N . PRO B 1 82 ? -11.703 5.059 12.008 1 97.56 82 PRO B N 1
ATOM 2947 C CA . PRO B 1 82 ? -12.891 4.914 12.859 1 97.56 82 PRO B CA 1
ATOM 2948 C C . PRO B 1 82 ? -13.055 3.496 13.398 1 97.56 82 PRO B C 1
ATOM 2950 O O . PRO B 1 82 ? -12.523 2.545 12.82 1 97.56 82 PRO B O 1
ATOM 2953 N N . GLU B 1 83 ? -13.844 3.477 14.453 1 96.19 83 GLU B N 1
ATOM 2954 C CA . GLU B 1 83 ? -14.281 2.17 14.93 1 96.19 83 GLU B CA 1
ATOM 2955 C C . GLU B 1 83 ? -14.984 1.387 13.828 1 96.19 83 GLU B C 1
ATOM 2957 O O . GLU B 1 83 ? -15.773 1.949 13.062 1 96.19 83 GLU B O 1
ATOM 2962 N N . GLY B 1 84 ? -14.656 0.083 13.719 1 97.25 84 GLY B N 1
ATOM 2963 C CA . GLY B 1 84 ? -15.328 -0.756 12.734 1 97.25 84 GLY B CA 1
ATOM 2964 C C . GLY B 1 84 ? -14.562 -0.874 11.43 1 97.25 84 GLY B C 1
ATOM 2965 O O . GLY B 1 84 ? -14.992 -1.583 10.516 1 97.25 84 GLY B O 1
ATOM 2966 N N . ILE B 1 85 ? -13.375 -0.24 11.344 1 97.62 85 ILE B N 1
ATOM 2967 C CA . ILE B 1 85 ? -12.609 -0.243 10.102 1 97.62 85 ILE B CA 1
ATOM 2968 C C . ILE B 1 85 ? -12.234 -1.676 9.727 1 97.62 85 ILE B C 1
ATOM 2970 O O . ILE B 1 85 ? -12.172 -2.02 8.547 1 97.62 85 ILE B O 1
ATOM 2974 N N . ASP B 1 86 ? -12.07 -2.547 10.695 1 94.5 86 ASP B N 1
ATOM 2975 C CA . ASP B 1 86 ? -11.641 -3.924 10.477 1 94.5 86 ASP B CA 1
ATOM 2976 C C . ASP B 1 86 ? -12.758 -4.75 9.828 1 94.5 86 ASP B C 1
ATOM 2978 O O . ASP B 1 86 ? -12.5 -5.812 9.266 1 94.5 86 ASP B O 1
ATOM 2982 N N . LYS B 1 87 ? -14 -4.312 9.914 1 95.44 87 LYS B N 1
ATOM 2983 C CA . LYS B 1 87 ? -15.133 -5.043 9.352 1 95.44 87 LYS B CA 1
ATOM 2984 C C . LYS B 1 87 ? -15.695 -4.324 8.125 1 95.44 87 LYS B C 1
ATOM 2986 O O . LYS B 1 87 ? -16.609 -4.824 7.477 1 95.44 87 LYS B O 1
ATOM 2991 N N . ALA B 1 88 ? -15.133 -3.131 7.867 1 97.44 88 ALA B N 1
ATOM 2992 C CA . ALA B 1 88 ? -15.539 -2.396 6.672 1 97.44 88 ALA B CA 1
ATOM 2993 C C . ALA B 1 88 ? -14.883 -2.98 5.422 1 97.44 88 ALA B C 1
ATOM 2995 O O . ALA B 1 88 ? -14 -3.832 5.516 1 97.44 88 ALA B O 1
ATOM 2996 N N . GLU B 1 89 ? -15.414 -2.625 4.305 1 97.31 89 GLU B N 1
ATOM 2997 C CA . GLU B 1 89 ? -14.805 -2.99 3.029 1 97.31 89 GLU B CA 1
ATOM 2998 C C . GLU B 1 89 ? -13.953 -1.849 2.475 1 97.31 89 GLU B C 1
ATOM 3000 O O . GLU B 1 89 ? -14.469 -0.965 1.785 1 97.31 89 GLU B O 1
ATOM 3005 N N . ILE B 1 90 ? -12.664 -1.915 2.783 1 98.31 90 ILE B N 1
ATOM 3006 C CA . ILE B 1 90 ? -11.75 -0.926 2.227 1 98.31 90 ILE B CA 1
ATOM 3007 C C . ILE B 1 90 ? -11.539 -1.198 0.738 1 98.31 90 ILE B C 1
ATOM 3009 O O . ILE B 1 90 ? -11.125 -2.295 0.354 1 98.31 90 ILE B O 1
ATOM 3013 N N . VAL B 1 91 ? -11.758 -0.203 -0.107 1 98.12 91 VAL B N 1
ATOM 3014 C CA . VAL B 1 91 ? -11.656 -0.471 -1.537 1 98.12 91 VAL B CA 1
ATOM 3015 C C . VAL B 1 91 ? -10.445 0.259 -2.111 1 98.12 91 VAL B C 1
ATOM 3017 O O . VAL B 1 91 ? -9.969 -0.071 -3.201 1 98.12 91 VAL B O 1
ATOM 3020 N N . GLN B 1 92 ? -9.969 1.278 -1.369 1 98.69 92 GLN B N 1
ATOM 3021 C CA . GLN B 1 92 ? -8.844 2.057 -1.871 1 98.69 92 GLN B CA 1
ATOM 3022 C C . GLN B 1 92 ? -8.125 2.785 -0.737 1 98.69 92 GLN B C 1
ATOM 3024 O O . GLN B 1 92 ? -8.766 3.238 0.217 1 98.69 92 GLN B O 1
ATOM 3029 N N . ILE B 1 93 ? -6.809 2.918 -0.818 1 98.88 93 ILE B N 1
ATOM 3030 C CA . ILE B 1 93 ? -5.988 3.725 0.081 1 98.88 93 ILE B CA 1
ATOM 3031 C C . ILE B 1 93 ? -5.074 4.637 -0.732 1 98.88 93 ILE B C 1
ATOM 3033 O O . ILE B 1 93 ? -4.352 4.172 -1.619 1 98.88 93 ILE B O 1
ATOM 3037 N N . ILE B 1 94 ? -5.133 5.91 -0.53 1 98.94 94 ILE B N 1
ATOM 3038 C CA . ILE B 1 94 ? -4.238 6.902 -1.121 1 98.94 94 ILE B CA 1
ATOM 3039 C C . ILE B 1 94 ? -3.523 7.676 -0.017 1 98.94 94 ILE B C 1
ATOM 3041 O O . ILE B 1 94 ? -4.168 8.297 0.834 1 98.94 94 ILE B O 1
ATOM 3045 N N . ASP B 1 95 ? -2.236 7.656 0.003 1 98.75 95 ASP B N 1
ATOM 3046 C CA . ASP B 1 95 ? -1.517 8.211 1.146 1 98.75 95 ASP B CA 1
ATOM 3047 C C . ASP B 1 95 ? -0.126 8.695 0.738 1 98.75 95 ASP B C 1
ATOM 3049 O O . ASP B 1 95 ? 0.292 8.5 -0.406 1 98.75 95 ASP B O 1
ATOM 3053 N N . HIS B 1 96 ? 0.489 9.406 1.633 1 98.62 96 HIS B N 1
ATOM 3054 C CA . HIS B 1 96 ? 1.848 9.898 1.433 1 98.62 96 HIS B CA 1
ATOM 3055 C C . HIS B 1 96 ? 2.697 9.695 2.684 1 98.62 96 HIS B C 1
ATOM 3057 O O . HIS B 1 96 ? 3.801 10.234 2.783 1 98.62 96 HIS B O 1
ATOM 3063 N N . HIS B 1 97 ? 2.18 8.922 3.65 1 96.56 97 HIS B N 1
ATOM 3064 C CA . HIS B 1 97 ? 2.879 8.648 4.902 1 96.56 97 HIS B CA 1
ATOM 3065 C C . HIS B 1 97 ? 3.611 7.312 4.848 1 96.56 97 HIS B C 1
ATOM 3067 O O . HIS B 1 97 ? 3.439 6.547 3.896 1 96.56 97 HIS B O 1
ATOM 3073 N N . LYS B 1 98 ? 4.465 7.098 5.848 1 95.19 98 LYS B N 1
ATOM 3074 C CA . LYS B 1 98 ? 5.137 5.809 5.973 1 95.19 98 LYS B CA 1
ATOM 3075 C C . LYS B 1 98 ? 4.129 4.684 6.188 1 95.19 98 LYS B C 1
ATOM 3077 O O . LYS B 1 98 ? 3.016 4.918 6.664 1 95.19 98 LYS B O 1
ATOM 3082 N N . LEU B 1 99 ? 4.535 3.533 5.77 1 95.69 99 LEU B N 1
ATOM 3083 C CA . LEU B 1 99 ? 3.717 2.357 6.051 1 95.69 99 LEU B CA 1
ATOM 3084 C C . LEU B 1 99 ? 3.811 1.973 7.523 1 95.69 99 LEU B C 1
ATOM 3086 O O . LEU B 1 99 ? 4.895 1.669 8.023 1 95.69 99 LEU B O 1
ATOM 3090 N N . VAL B 1 100 ? 2.73 1.957 8.266 1 91.69 100 VAL B N 1
ATOM 3091 C CA . VAL B 1 100 ? 2.73 1.725 9.703 1 91.69 100 VAL B CA 1
ATOM 3092 C C . VAL B 1 100 ? 2.326 0.281 10 1 91.69 100 VAL B C 1
ATOM 3094 O O . VAL B 1 100 ? 2.592 -0.238 11.086 1 91.69 100 VAL B O 1
ATOM 3097 N N . GLY B 1 101 ? 1.711 -0.383 9.008 1 89.62 101 GLY B N 1
ATOM 3098 C CA . GLY B 1 101 ? 1.226 -1.735 9.227 1 89.62 101 GLY B CA 1
ATOM 3099 C C . GLY B 1 101 ? -0.105 -1.779 9.953 1 89.62 101 GLY B C 1
ATOM 3100 O O . GLY B 1 101 ? -0.663 -0.736 10.305 1 89.62 101 GLY B O 1
ATOM 3101 N N . GLY B 1 102 ? -0.738 -2.975 10.023 1 90.88 102 GLY B N 1
ATOM 3102 C CA . GLY B 1 102 ? -1.918 -3.168 10.852 1 90.88 102 GLY B CA 1
ATOM 3103 C C . GLY B 1 102 ? -3.197 -3.305 10.047 1 90.88 102 GLY B C 1
ATOM 3104 O O . GLY B 1 102 ? -4.172 -3.893 10.516 1 90.88 102 GLY B O 1
ATOM 3105 N N . LEU B 1 103 ? -3.23 -2.662 8.914 1 95.56 103 LEU B N 1
ATOM 3106 C CA . LEU B 1 103 ? -4.43 -2.799 8.086 1 95.56 103 LEU B CA 1
ATOM 3107 C C . LEU B 1 103 ? -4.371 -4.074 7.254 1 95.56 103 LEU B C 1
ATOM 3109 O O . LEU B 1 103 ? -3.326 -4.398 6.684 1 95.56 103 LEU B O 1
ATOM 3113 N N . GLU B 1 104 ? -5.418 -4.762 7.285 1 94.12 104 GLU B N 1
ATOM 3114 C CA . GLU B 1 104 ? -5.617 -5.945 6.453 1 94.12 104 GLU B CA 1
ATOM 3115 C C . GLU B 1 104 ? -6.879 -5.816 5.605 1 94.12 104 GLU B C 1
ATOM 3117 O O . GLU B 1 104 ? -7.844 -5.168 6.012 1 94.12 104 GLU B O 1
ATOM 3122 N N . THR B 1 105 ? -6.867 -6.379 4.477 1 94.81 105 THR B N 1
ATOM 3123 C CA . THR B 1 105 ? -8.047 -6.355 3.619 1 94.81 105 THR B CA 1
ATOM 3124 C C . THR B 1 105 ? -8.492 -7.773 3.271 1 94.81 105 THR B C 1
ATOM 3126 O O . THR B 1 105 ? -7.707 -8.719 3.375 1 94.81 105 THR B O 1
ATOM 3129 N N . LYS B 1 106 ? -9.742 -7.953 2.846 1 89.06 106 LYS B N 1
ATOM 3130 C CA . LYS B 1 106 ? -10.289 -9.258 2.484 1 89.06 106 LYS B CA 1
ATOM 3131 C C . LYS B 1 106 ? -9.766 -9.719 1.128 1 89.06 106 LYS B C 1
ATOM 3133 O O . LYS B 1 106 ? -9.562 -10.914 0.908 1 89.06 106 LYS B O 1
ATOM 3138 N N . GLY B 1 107 ? -9.547 -8.828 0.258 1 93.38 107 GLY B N 1
ATOM 3139 C CA . GLY B 1 107 ? -9.008 -9.039 -1.077 1 93.38 107 GLY B CA 1
ATOM 3140 C C . GLY B 1 107 ? -8.109 -7.914 -1.546 1 93.38 107 GLY B C 1
ATOM 3141 O O . GLY B 1 107 ? -7.852 -6.969 -0.797 1 93.38 107 GLY B O 1
ATOM 3142 N N . PRO B 1 108 ? -7.602 -8.055 -2.74 1 96.25 108 PRO B N 1
ATOM 3143 C CA . PRO B 1 108 ? -6.773 -6.977 -3.283 1 96.25 108 PRO B CA 1
ATOM 3144 C C . PRO B 1 108 ? -7.562 -5.688 -3.512 1 96.25 108 PRO B C 1
ATOM 3146 O O . PRO B 1 108 ? -8.719 -5.734 -3.938 1 96.25 108 PRO B O 1
ATOM 3149 N N . ILE B 1 109 ? -6.945 -4.594 -3.168 1 97.94 109 ILE B N 1
ATOM 3150 C CA . ILE B 1 109 ? -7.562 -3.289 -3.369 1 97.94 109 ILE B CA 1
ATOM 3151 C C . ILE B 1 109 ? -6.574 -2.354 -4.062 1 97.94 109 ILE B C 1
ATOM 3153 O O . ILE B 1 109 ? -5.422 -2.723 -4.301 1 97.94 109 ILE B O 1
ATOM 3157 N N . GLU B 1 110 ? -7.066 -1.148 -4.41 1 98.56 110 GLU B N 1
ATOM 3158 C CA . GLU B 1 110 ? -6.18 -0.126 -4.961 1 98.56 110 GLU B CA 1
ATOM 3159 C C . GLU B 1 110 ? -5.441 0.618 -3.854 1 98.56 110 GLU B C 1
ATOM 3161 O O . GLU B 1 110 ? -6.062 1.256 -3.002 1 98.56 110 GLU B O 1
ATOM 3166 N N . ILE B 1 111 ? -4.176 0.535 -3.84 1 98.75 111 ILE B N 1
ATOM 3167 C CA . ILE B 1 111 ? -3.367 1.278 -2.879 1 98.75 111 ILE B CA 1
ATOM 3168 C C . ILE B 1 111 ? -2.295 2.076 -3.617 1 98.75 111 ILE B C 1
ATOM 3170 O O . ILE B 1 111 ? -1.569 1.528 -4.453 1 98.75 111 ILE B O 1
ATOM 3174 N N . THR B 1 112 ? -2.221 3.357 -3.389 1 98.88 112 THR B N 1
ATOM 3175 C CA . THR B 1 112 ? -1.177 4.23 -3.91 1 98.88 112 THR B CA 1
ATOM 3176 C C . THR B 1 112 ? -0.571 5.078 -2.795 1 98.88 112 THR B C 1
ATOM 3178 O O . THR B 1 112 ? -1.257 5.91 -2.199 1 98.88 112 THR B O 1
ATOM 3181 N N . ILE B 1 113 ? 0.649 4.824 -2.488 1 98.75 113 ILE B N 1
ATOM 3182 C CA . ILE B 1 113 ? 1.413 5.656 -1.565 1 98.75 113 ILE B CA 1
ATOM 3183 C C . ILE B 1 113 ? 2.641 6.223 -2.275 1 98.75 113 ILE B C 1
ATOM 3185 O O . ILE B 1 113 ? 3.318 5.512 -3.02 1 98.75 113 ILE B O 1
ATOM 3189 N N . ARG B 1 114 ? 2.871 7.496 -2.174 1 98.81 114 ARG B N 1
ATOM 3190 C CA . ARG B 1 114 ? 4.031 8.164 -2.756 1 98.81 114 ARG B CA 1
ATOM 3191 C C . ARG B 1 114 ? 4.746 9.023 -1.717 1 98.81 114 ARG B C 1
ATOM 3193 O O . ARG B 1 114 ? 4.105 9.648 -0.869 1 98.81 114 ARG B O 1
ATOM 3200 N N . PRO B 1 115 ? 6.094 9.047 -1.811 1 98.06 115 PRO B N 1
ATOM 3201 C CA . PRO B 1 115 ? 6.855 9.93 -0.926 1 98.06 115 PRO B CA 1
ATOM 3202 C C . PRO B 1 115 ? 6.809 11.391 -1.366 1 98.06 115 PRO B C 1
ATOM 3204 O O . PRO B 1 115 ? 7.852 11.992 -1.647 1 98.06 115 PRO B O 1
ATOM 3207 N N . LEU B 1 116 ? 5.656 11.922 -1.352 1 98.62 116 LEU B N 1
ATOM 3208 C CA . LEU B 1 116 ? 5.387 13.32 -1.656 1 98.62 116 LEU B CA 1
ATOM 3209 C C . LEU B 1 116 ? 4.938 14.07 -0.407 1 98.62 116 LEU B C 1
ATOM 3211 O O . LEU B 1 116 ? 4.734 13.469 0.648 1 98.62 116 LEU B O 1
ATOM 3215 N N . ALA B 1 117 ? 4.84 15.344 -0.54 1 98.38 117 ALA B N 1
ATOM 3216 C CA . ALA B 1 117 ? 4.543 16.156 0.637 1 98.38 117 ALA B CA 1
ATOM 3217 C C . ALA B 1 117 ? 3.07 16.047 1.021 1 98.38 117 ALA B C 1
ATOM 3219 O O . ALA B 1 117 ? 2.709 16.234 2.186 1 98.38 117 ALA B O 1
ATOM 3220 N N . CYS B 1 118 ? 2.281 15.68 0.013 1 98.69 118 CYS B N 1
ATOM 3221 C CA . CYS B 1 118 ? 0.85 15.852 0.236 1 98.69 118 CYS B CA 1
ATOM 3222 C C . CYS B 1 118 ? 0.051 14.773 -0.486 1 98.69 118 CYS B C 1
ATOM 3224 O O . CYS B 1 118 ? 0.383 14.398 -1.611 1 98.69 118 CYS B O 1
ATOM 3226 N N . THR B 1 119 ? -1.026 14.273 0.134 1 98.88 119 THR B N 1
ATOM 3227 C CA . THR B 1 119 ? -1.924 13.312 -0.494 1 98.88 119 THR B CA 1
ATOM 3228 C C . THR B 1 119 ? -2.605 13.922 -1.716 1 98.88 119 THR B C 1
ATOM 3230 O O . THR B 1 119 ? -2.834 13.234 -2.715 1 98.88 119 THR B O 1
ATOM 3233 N N . ALA B 1 120 ? -2.912 15.195 -1.676 1 98.88 120 ALA B N 1
ATOM 3234 C CA . ALA B 1 120 ? -3.568 15.844 -2.805 1 98.88 120 ALA B CA 1
ATOM 3235 C C . ALA B 1 120 ? -2.684 15.812 -4.047 1 98.88 120 ALA B C 1
ATOM 3237 O O . ALA B 1 120 ? -3.186 15.742 -5.172 1 98.88 120 ALA B O 1
ATOM 3238 N N . THR B 1 121 ? -1.345 15.875 -3.816 1 98.88 121 THR B N 1
ATOM 3239 C CA . THR B 1 121 ? -0.447 15.727 -4.957 1 98.88 121 THR B CA 1
ATOM 3240 C C . THR B 1 121 ? -0.596 14.344 -5.582 1 98.88 121 THR B C 1
ATOM 3242 O O . THR B 1 121 ? -0.604 14.203 -6.805 1 98.88 121 THR B O 1
ATOM 3245 N N . VAL B 1 122 ? -0.715 13.312 -4.762 1 98.94 122 VAL B N 1
ATOM 3246 C CA . VAL B 1 122 ? -0.911 11.945 -5.23 1 98.94 122 VAL B CA 1
ATOM 3247 C C . VAL B 1 122 ? -2.236 11.844 -5.984 1 98.94 122 VAL B C 1
ATOM 3249 O O . VAL B 1 122 ? -2.305 11.234 -7.051 1 98.94 122 VAL B O 1
ATOM 3252 N N . ILE B 1 123 ? -3.293 12.461 -5.426 1 98.88 123 ILE B N 1
ATOM 3253 C CA . ILE B 1 123 ? -4.629 12.453 -6.008 1 98.88 123 ILE B CA 1
ATOM 3254 C C . ILE B 1 123 ? -4.602 13.125 -7.375 1 98.88 123 ILE B C 1
ATOM 3256 O O . ILE B 1 123 ? -5.195 12.617 -8.336 1 98.88 123 ILE B O 1
ATOM 3260 N N . TYR B 1 124 ? -3.879 14.234 -7.434 1 98.88 124 TYR B N 1
ATOM 3261 C CA . TYR B 1 124 ? -3.707 14.938 -8.703 1 98.88 124 TYR B CA 1
ATOM 3262 C C . TYR B 1 124 ? -3.133 14.008 -9.766 1 98.88 124 TYR B C 1
ATOM 3264 O O . TYR B 1 124 ? -3.646 13.945 -10.883 1 98.88 124 TYR B O 1
ATOM 3272 N N . ASP B 1 125 ? -2.127 13.312 -9.422 1 98.56 125 ASP B N 1
ATOM 3273 C CA . ASP B 1 125 ? -1.473 12.398 -10.359 1 98.56 125 ASP B CA 1
ATOM 3274 C C . ASP B 1 125 ? -2.414 11.266 -10.773 1 98.56 125 ASP B C 1
ATOM 3276 O O . ASP B 1 125 ? -2.449 10.883 -11.945 1 98.56 125 ASP B O 1
ATOM 3280 N N . LEU B 1 126 ? -3.162 10.742 -9.875 1 98.5 126 LEU B N 1
ATOM 3281 C CA . LEU B 1 126 ? -4.051 9.609 -10.133 1 98.5 126 LEU B CA 1
ATOM 3282 C C . LEU B 1 126 ? -5.172 10.008 -11.086 1 98.5 126 LEU B C 1
ATOM 3284 O O . LEU B 1 126 ? -5.695 9.172 -11.82 1 98.5 126 LEU B O 1
ATOM 3288 N N . MET B 1 127 ? -5.523 11.281 -11.125 1 98.25 127 MET B N 1
ATOM 3289 C CA . MET B 1 127 ? -6.609 11.75 -11.977 1 98.25 127 MET B CA 1
ATOM 3290 C C . MET B 1 127 ? -6.156 11.859 -13.43 1 98.25 127 MET B C 1
ATOM 3292 O O . MET B 1 127 ? -6.984 11.898 -14.344 1 98.25 127 MET B O 1
ATOM 3296 N N . GLY B 1 128 ? -4.824 12.008 -13.633 1 95.88 128 GLY B N 1
ATOM 3297 C CA . GLY B 1 128 ? -4.289 12.078 -14.984 1 95.88 128 GLY B CA 1
ATOM 3298 C C . GLY B 1 128 ? -4.832 13.25 -15.781 1 95.88 128 GLY B C 1
ATOM 3299 O O . GLY B 1 128 ? -4.801 14.391 -15.32 1 95.88 128 GLY B O 1
ATOM 3300 N N . GLU B 1 129 ? -5.395 12.914 -16.891 1 95.19 129 GLU B N 1
ATOM 3301 C CA . GLU B 1 129 ? -5.852 13.953 -17.812 1 95.19 129 GLU B CA 1
ATOM 3302 C C . GLU B 1 129 ? -7.156 14.578 -17.328 1 95.19 129 GLU B C 1
ATOM 3304 O O . GLU B 1 129 ? -7.508 15.688 -17.75 1 95.19 129 GLU B O 1
ATOM 3309 N N . ASP B 1 130 ? -7.797 13.945 -16.438 1 97.38 130 ASP B N 1
ATOM 3310 C CA . ASP B 1 130 ? -9.086 14.43 -15.961 1 97.38 130 ASP B CA 1
ATOM 3311 C C . ASP B 1 130 ? -8.938 15.734 -15.18 1 97.38 130 ASP B C 1
ATOM 3313 O O . ASP B 1 130 ? -9.906 16.469 -14.992 1 97.38 130 ASP B O 1
ATOM 3317 N N . VAL B 1 131 ? -7.688 16.078 -14.742 1 96.56 131 VAL B N 1
ATOM 3318 C CA . VAL B 1 131 ? -7.457 17.234 -13.875 1 96.56 131 VAL B CA 1
ATOM 3319 C C . VAL B 1 131 ? -7.785 18.516 -14.625 1 96.56 131 VAL B C 1
ATOM 3321 O O . VAL B 1 131 ? -8.125 19.531 -14.016 1 96.56 131 VAL B O 1
ATOM 3324 N N . VAL B 1 132 ? -7.715 18.484 -15.914 1 93.12 132 VAL B N 1
ATOM 3325 C CA . VAL B 1 132 ? -7.898 19.672 -16.734 1 93.12 132 VAL B CA 1
ATOM 3326 C C . VAL B 1 132 ? -9.336 20.172 -16.594 1 93.12 132 VAL B C 1
ATOM 3328 O O . VAL B 1 132 ? -9.586 21.391 -16.609 1 93.12 132 VAL B O 1
ATOM 3331 N N . ALA B 1 133 ? -10.273 19.281 -16.344 1 93.12 133 ALA B N 1
ATOM 3332 C CA . ALA B 1 133 ? -11.695 19.625 -16.391 1 93.12 133 ALA B CA 1
ATOM 3333 C C . ALA B 1 133 ? -12.242 19.859 -14.992 1 93.12 133 ALA B C 1
ATOM 3335 O O . ALA B 1 133 ? -13.43 20.172 -14.828 1 93.12 133 ALA B O 1
ATOM 3336 N N . LEU B 1 134 ? -11.422 19.828 -14.047 1 97.25 134 LEU B N 1
ATOM 3337 C CA . LEU B 1 134 ? -11.906 20 -12.68 1 97.25 134 LEU B CA 1
ATOM 3338 C C . LEU B 1 134 ? -12.391 21.422 -12.438 1 97.25 134 LEU B C 1
ATOM 3340 O O . LEU B 1 134 ? -11.805 22.375 -12.953 1 97.25 134 LEU B O 1
ATOM 3344 N N . PRO B 1 135 ? -13.477 21.578 -11.625 1 98.25 135 PRO B N 1
ATOM 3345 C CA . PRO B 1 135 ? -13.945 22.922 -11.266 1 98.25 135 PRO B CA 1
ATOM 3346 C C . PRO B 1 135 ? -12.93 23.688 -10.43 1 98.25 135 PRO B C 1
ATOM 3348 O O . PRO B 1 135 ? -12.086 23.094 -9.758 1 98.25 135 PRO B O 1
ATOM 3351 N N . LYS B 1 136 ? -13.047 25 -10.461 1 98.38 136 LYS B N 1
ATOM 3352 C CA . LYS B 1 136 ? -12.133 25.906 -9.766 1 98.38 136 LYS B CA 1
ATOM 3353 C C . LYS B 1 136 ? -12.023 25.547 -8.281 1 98.38 136 LYS B C 1
ATOM 3355 O O . LYS B 1 136 ? -10.93 25.5 -7.73 1 98.38 136 LYS B O 1
ATOM 3360 N N . ALA B 1 137 ? -13.172 25.266 -7.652 1 98.69 137 ALA B N 1
ATOM 3361 C CA . ALA B 1 137 ? -13.188 24.984 -6.215 1 98.69 137 ALA B CA 1
ATOM 3362 C C . ALA B 1 137 ? -12.422 23.719 -5.887 1 98.69 137 ALA B C 1
ATOM 3364 O O . ALA B 1 137 ? -11.75 23.641 -4.855 1 98.69 137 ALA B O 1
ATOM 3365 N N . ILE B 1 138 ? -12.516 22.734 -6.762 1 98.88 138 ILE B N 1
ATOM 3366 C CA . ILE B 1 138 ? -11.828 21.469 -6.559 1 98.88 138 ILE B CA 1
ATOM 3367 C C . ILE B 1 138 ? -10.32 21.656 -6.742 1 98.88 138 ILE B C 1
ATOM 3369 O O . ILE B 1 138 ? -9.523 21.188 -5.934 1 98.88 138 ILE B O 1
ATOM 3373 N N . LYS B 1 139 ? -9.945 22.406 -7.75 1 98.81 139 LYS B N 1
ATOM 3374 C CA . LYS B 1 139 ? -8.531 22.734 -7.953 1 98.81 139 LYS B CA 1
ATOM 3375 C C . LYS B 1 139 ? -7.988 23.562 -6.789 1 98.81 139 LYS B C 1
ATOM 3377 O O . LYS B 1 139 ? -6.863 23.328 -6.336 1 98.81 139 LYS B O 1
ATOM 3382 N N . GLY B 1 140 ? -8.797 24.516 -6.348 1 98.88 140 GLY B N 1
ATOM 3383 C CA . GLY B 1 140 ? -8.422 25.328 -5.195 1 98.88 140 GLY B CA 1
ATOM 3384 C C . GLY B 1 140 ? -8.211 24.5 -3.936 1 98.88 140 GLY B C 1
ATOM 3385 O O . GLY B 1 140 ? -7.281 24.766 -3.17 1 98.88 140 GLY B O 1
ATOM 3386 N N . ALA B 1 141 ? -9.109 23.516 -3.736 1 98.88 141 ALA B N 1
ATOM 3387 C CA . ALA B 1 141 ? -8.984 22.609 -2.598 1 98.88 141 ALA B CA 1
ATOM 3388 C C . ALA B 1 141 ? -7.672 21.828 -2.65 1 98.88 141 ALA B C 1
ATOM 3390 O O . ALA B 1 141 ? -6.953 21.75 -1.65 1 98.88 141 ALA B O 1
ATOM 3391 N N . MET B 1 142 ? -7.324 21.312 -3.832 1 98.94 142 MET B N 1
ATOM 3392 C CA . MET B 1 142 ? -6.078 20.562 -3.982 1 98.94 142 MET B CA 1
ATOM 3393 C C . MET B 1 142 ? -4.871 21.453 -3.732 1 98.94 142 MET B C 1
ATOM 3395 O O . MET B 1 142 ? -3.945 21.078 -3.012 1 98.94 142 MET B O 1
ATOM 3399 N N . LEU B 1 143 ? -4.91 22.641 -4.297 1 98.94 143 LEU B N 1
ATOM 3400 C CA . LEU B 1 143 ? -3.842 23.625 -4.094 1 98.94 143 LEU B CA 1
ATOM 3401 C C . LEU B 1 143 ? -3.658 23.922 -2.611 1 98.94 143 LEU B C 1
ATOM 3403 O O . LEU B 1 143 ? -2.529 23.953 -2.115 1 98.94 143 LEU B O 1
ATOM 3407 N N . SER B 1 144 ? -4.762 24.125 -1.931 1 98.94 144 SER B N 1
ATOM 3408 C CA . SER B 1 144 ? -4.727 24.469 -0.512 1 98.94 144 SER B CA 1
ATOM 3409 C C . SER B 1 144 ? -4.078 23.359 0.308 1 98.94 144 SER B C 1
ATOM 3411 O O . SER B 1 144 ? -3.318 23.625 1.239 1 98.94 144 SER B O 1
ATOM 3413 N N . CYS B 1 145 ? -4.402 22.109 -0.038 1 98.94 145 CYS B N 1
ATOM 3414 C CA . CYS B 1 145 ? -3.781 20.984 0.645 1 98.94 145 CYS B CA 1
ATOM 3415 C C . CYS B 1 145 ? -2.266 21.016 0.49 1 98.94 145 CYS B C 1
ATOM 3417 O O . CYS B 1 145 ? -1.533 20.875 1.472 1 98.94 145 CYS B O 1
ATOM 3419 N N . ILE B 1 146 ? -1.793 21.234 -0.715 1 98.94 146 ILE B N 1
ATOM 3420 C CA . ILE B 1 146 ? -0.363 21.203 -1.004 1 98.94 146 ILE B CA 1
ATOM 3421 C C . ILE B 1 146 ? 0.334 22.359 -0.279 1 98.94 146 ILE B C 1
ATOM 3423 O O . ILE B 1 146 ? 1.385 22.156 0.337 1 98.94 146 ILE B O 1
ATOM 3427 N N . LEU B 1 147 ? -0.271 23.531 -0.307 1 98.88 147 LEU B N 1
ATOM 3428 C CA . LEU B 1 147 ? 0.314 24.688 0.37 1 98.88 147 LEU B CA 1
ATOM 3429 C C . LEU B 1 147 ? 0.366 24.453 1.878 1 98.88 147 LEU B C 1
ATOM 3431 O O . LEU B 1 147 ? 1.332 24.859 2.535 1 98.88 147 LEU B O 1
ATOM 3435 N N . SER B 1 148 ? -0.644 23.844 2.422 1 98.62 148 SER B N 1
ATOM 3436 C CA . SER B 1 148 ? -0.676 23.578 3.855 1 98.62 148 SER B CA 1
ATOM 3437 C C . SER B 1 148 ? 0.431 22.609 4.258 1 98.62 148 SER B C 1
ATOM 3439 O O . SER B 1 148 ? 1.262 22.938 5.113 1 98.62 148 SER B O 1
ATOM 3441 N N . ASP B 1 149 ? 0.498 21.453 3.59 1 98.19 149 ASP B N 1
ATOM 3442 C CA . ASP B 1 149 ? 1.428 20.391 3.963 1 98.19 149 ASP B CA 1
ATOM 3443 C C . ASP B 1 149 ? 2.873 20.812 3.695 1 98.19 149 ASP B C 1
ATOM 3445 O O . ASP B 1 149 ? 3.795 20.344 4.363 1 98.19 149 ASP B O 1
ATOM 3449 N N . THR B 1 150 ? 3.092 21.734 2.754 1 98.44 150 THR B N 1
ATOM 3450 C CA . THR B 1 150 ? 4.449 22.141 2.398 1 98.44 150 THR B CA 1
ATOM 3451 C C . THR B 1 150 ? 4.836 23.422 3.123 1 98.44 150 THR B C 1
ATOM 3453 O O . THR B 1 150 ? 5.957 23.922 2.971 1 98.44 150 THR B O 1
ATOM 3456 N N . LEU B 1 151 ? 3.93 23.969 3.904 1 98.25 151 LEU B N 1
ATOM 3457 C CA . LEU B 1 151 ? 4.152 25.297 4.496 1 98.25 151 LEU B CA 1
ATOM 3458 C C . LEU B 1 151 ? 4.688 26.266 3.459 1 98.25 151 LEU B C 1
ATOM 3460 O O . LEU B 1 151 ? 5.727 26.906 3.672 1 98.25 151 LEU B O 1
ATOM 3464 N N . GLU B 1 152 ? 3.877 26.344 2.355 1 98.5 152 GLU B N 1
ATOM 3465 C CA . GLU B 1 152 ? 4.277 27.141 1.209 1 98.5 152 GLU B CA 1
ATOM 3466 C C . GLU B 1 152 ? 5.715 26.844 0.797 1 98.5 152 GLU B C 1
ATOM 3468 O O . GLU B 1 152 ? 6.527 27.766 0.636 1 98.5 152 GLU B O 1
ATOM 3473 N N . PHE B 1 153 ? 6.074 25.594 0.666 1 98.25 153 PHE B N 1
ATOM 3474 C CA . PHE B 1 153 ? 7.281 25.016 0.092 1 98.25 153 PHE B CA 1
ATOM 3475 C C . PHE B 1 153 ? 8.469 25.188 1.037 1 98.25 153 PHE B C 1
ATOM 3477 O O . PHE B 1 153 ? 9.609 24.922 0.658 1 98.25 153 PHE B O 1
ATOM 3484 N N . ARG B 1 154 ? 8.203 25.516 2.375 1 97 154 ARG B N 1
ATOM 3485 C CA . ARG B 1 154 ? 9.273 25.688 3.354 1 97 154 ARG B CA 1
ATOM 3486 C C . ARG B 1 154 ? 9.617 24.359 4.023 1 97 154 ARG B C 1
ATOM 3488 O O . ARG B 1 154 ? 10.727 24.188 4.539 1 97 154 ARG B O 1
ATOM 3495 N N . SER B 1 155 ? 8.672 23.516 4.043 1 97.06 155 SER B N 1
ATOM 3496 C CA . SER B 1 155 ? 8.859 22.219 4.691 1 97.06 155 SER B CA 1
ATOM 3497 C C . SER B 1 155 ? 9.883 21.375 3.945 1 97.06 155 SER B C 1
ATOM 3499 O O . SER B 1 155 ? 9.898 21.344 2.713 1 97.06 155 SER B O 1
ATOM 3501 N N . PRO B 1 156 ? 10.719 20.594 4.672 1 96.81 156 PRO B N 1
ATOM 3502 C CA . PRO B 1 156 ? 11.695 19.719 4.016 1 96.81 156 PRO B CA 1
ATOM 3503 C C . PRO B 1 156 ? 11.031 18.531 3.322 1 96.81 156 PRO B C 1
ATOM 3505 O O . PRO B 1 156 ? 11.695 17.797 2.574 1 96.81 156 PRO B O 1
ATOM 3508 N N . THR B 1 157 ? 9.781 18.281 3.434 1 96.44 157 THR B N 1
ATOM 3509 C CA . THR B 1 157 ? 9.07 17.188 2.762 1 96.44 157 THR B CA 1
ATOM 3510 C C . THR B 1 157 ? 8.688 17.594 1.34 1 96.44 157 THR B C 1
ATOM 3512 O O . THR B 1 157 ? 8.297 16.75 0.533 1 96.44 157 THR B O 1
ATOM 3515 N N . THR B 1 158 ? 8.844 18.891 1.031 1 98.44 158 THR B N 1
ATOM 3516 C CA . THR B 1 158 ? 8.438 19.406 -0.271 1 98.44 158 THR B CA 1
ATOM 3517 C C . THR B 1 158 ? 9.289 18.812 -1.383 1 98.44 158 THR B C 1
ATOM 3519 O O . THR B 1 158 ? 10.516 18.797 -1.29 1 98.44 158 THR B O 1
ATOM 3522 N N . THR B 1 159 ? 8.602 18.266 -2.355 1 98.5 159 THR B N 1
ATOM 3523 C CA . THR B 1 159 ? 9.305 17.812 -3.545 1 98.5 159 THR B CA 1
ATOM 3524 C C . THR B 1 159 ? 9.102 18.781 -4.703 1 98.5 159 THR B C 1
ATOM 3526 O O . THR B 1 159 ? 8.203 19.625 -4.66 1 98.5 159 THR B O 1
ATOM 3529 N N . GLU B 1 160 ? 9.953 18.672 -5.719 1 98.69 160 GLU B N 1
ATOM 3530 C CA . GLU B 1 160 ? 9.789 19.5 -6.918 1 98.69 160 GLU B CA 1
ATOM 3531 C C . GLU B 1 160 ? 8.445 19.234 -7.586 1 98.69 160 GLU B C 1
ATOM 3533 O O . GLU B 1 160 ? 7.848 20.156 -8.156 1 98.69 160 GLU B O 1
ATOM 3538 N N . HIS B 1 161 ? 8.031 18.047 -7.453 1 98.75 161 HIS B N 1
ATOM 3539 C CA . HIS B 1 161 ? 6.742 17.703 -8.047 1 98.75 161 HIS B CA 1
ATOM 3540 C C . HIS B 1 161 ? 5.598 18.391 -7.32 1 98.75 161 HIS B C 1
ATOM 3542 O O . HIS B 1 161 ? 4.656 18.875 -7.953 1 98.75 161 HIS B O 1
ATOM 3548 N N . ASP B 1 162 ? 5.633 18.453 -5.988 1 98.81 162 ASP B N 1
ATOM 3549 C CA . ASP B 1 162 ? 4.633 19.203 -5.227 1 98.81 162 ASP B CA 1
ATOM 3550 C C . ASP B 1 162 ? 4.566 20.656 -5.68 1 98.81 162 ASP B C 1
ATOM 3552 O O . ASP B 1 162 ? 3.477 21.188 -5.891 1 98.81 162 ASP B O 1
ATOM 3556 N N . ARG B 1 163 ? 5.727 21.234 -5.816 1 98.81 163 ARG B N 1
ATOM 3557 C CA . ARG B 1 163 ? 5.812 22.625 -6.223 1 98.81 163 ARG B CA 1
ATOM 3558 C C . ARG B 1 163 ? 5.227 22.828 -7.617 1 98.81 163 ARG B C 1
ATOM 3560 O O . ARG B 1 163 ? 4.449 23.766 -7.84 1 98.81 163 ARG B O 1
ATOM 3567 N N . ALA B 1 164 ? 5.574 21.938 -8.531 1 98.88 164 ALA B N 1
ATOM 3568 C CA . ALA B 1 164 ? 5.105 22.047 -9.906 1 98.88 164 ALA B CA 1
ATOM 3569 C C . ALA B 1 164 ? 3.588 21.938 -9.984 1 98.88 164 ALA B C 1
ATOM 3571 O O . ALA B 1 164 ? 2.934 22.688 -10.703 1 98.88 164 ALA B O 1
ATOM 3572 N N . VAL B 1 165 ? 3.039 21 -9.258 1 98.81 165 VAL B N 1
ATOM 3573 C CA . VAL B 1 165 ? 1.596 20.781 -9.25 1 98.81 165 VAL B CA 1
ATOM 3574 C C . VAL B 1 165 ? 0.901 22 -8.648 1 98.81 165 VAL B C 1
ATOM 3576 O O . VAL B 1 165 ? -0.095 22.5 -9.188 1 98.81 165 VAL B O 1
ATOM 3579 N N . ALA B 1 166 ? 1.445 22.516 -7.547 1 98.88 166 ALA B N 1
ATOM 3580 C CA . ALA B 1 166 ? 0.863 23.688 -6.891 1 98.88 166 ALA B CA 1
ATOM 3581 C C . ALA B 1 166 ? 0.86 24.891 -7.824 1 98.88 166 ALA B C 1
ATOM 3583 O O . ALA B 1 166 ? -0.153 25.594 -7.949 1 98.88 166 ALA B O 1
ATOM 3584 N N . GLU B 1 167 ? 1.948 25.109 -8.5 1 98.81 167 GLU B N 1
ATOM 3585 C CA . GLU B 1 167 ? 2.074 26.25 -9.406 1 98.81 167 GLU B CA 1
ATOM 3586 C C . GLU B 1 167 ? 1.128 26.109 -10.594 1 98.81 167 GLU B C 1
ATOM 3588 O O . GLU B 1 167 ? 0.525 27.094 -11.031 1 98.81 167 GLU B O 1
ATOM 3593 N N . LYS B 1 168 ? 1.014 24.938 -11.086 1 98.62 168 LYS B N 1
ATOM 3594 C CA . LYS B 1 168 ? 0.093 24.688 -12.195 1 98.62 168 LYS B CA 1
ATOM 3595 C C . LYS B 1 168 ? -1.351 24.953 -11.781 1 98.62 168 LYS B C 1
ATOM 3597 O O . LYS B 1 168 ? -2.088 25.656 -12.484 1 98.62 168 LYS B O 1
ATOM 3602 N N . LEU B 1 169 ? -1.754 24.422 -10.664 1 98.75 169 LEU B N 1
ATOM 3603 C CA . LEU B 1 169 ? -3.107 24.625 -10.164 1 98.75 169 LEU B CA 1
ATOM 3604 C C . LEU B 1 169 ? -3.393 26.094 -9.938 1 98.75 169 LEU B C 1
ATOM 3606 O O . LEU B 1 169 ? -4.449 26.594 -10.336 1 98.75 169 LEU B O 1
ATOM 3610 N N . ALA B 1 170 ? -2.465 26.781 -9.297 1 98.81 170 ALA B N 1
ATOM 3611 C CA . ALA B 1 170 ? -2.629 28.203 -9.031 1 98.81 170 ALA B CA 1
ATOM 3612 C C . ALA B 1 170 ? -2.828 28.984 -10.328 1 98.81 170 ALA B C 1
ATOM 3614 O O . ALA B 1 170 ? -3.703 29.844 -10.406 1 98.81 170 ALA B O 1
ATOM 3615 N N . GLY B 1 171 ? -2.002 28.703 -11.305 1 98.44 171 GLY B N 1
ATOM 3616 C CA . GLY B 1 171 ? -2.117 29.359 -12.594 1 98.44 171 GLY B CA 1
ATOM 3617 C C . GLY B 1 171 ? -3.459 29.125 -13.266 1 98.44 171 GLY B C 1
ATOM 3618 O O . GLY B 1 171 ? -4.035 30.047 -13.844 1 98.44 171 GLY B O 1
ATOM 3619 N N . GLU B 1 172 ? -3.965 27.969 -13.18 1 98 172 GLU B N 1
ATOM 3620 C CA . GLU B 1 172 ? -5.203 27.594 -13.852 1 98 172 GLU B CA 1
ATOM 3621 C C . GLU B 1 172 ? -6.406 28.281 -13.219 1 98 172 GLU B C 1
ATOM 3623 O O . GLU B 1 172 ? -7.383 28.594 -13.906 1 98 172 GLU B O 1
ATOM 3628 N N . ILE B 1 173 ? -6.332 28.531 -11.938 1 97.88 173 ILE B N 1
ATOM 3629 C CA . ILE B 1 173 ? -7.523 29.078 -11.305 1 97.88 173 ILE B CA 1
ATOM 3630 C C . ILE B 1 173 ? -7.305 30.547 -10.992 1 97.88 173 ILE B C 1
ATOM 3632 O O . ILE B 1 173 ? -8.156 31.203 -10.367 1 97.88 173 ILE B O 1
ATOM 3636 N N . GLY B 1 174 ? -6.156 31.094 -11.336 1 97.81 174 GLY B N 1
ATOM 3637 C CA . GLY B 1 174 ? -5.902 32.531 -11.258 1 97.81 174 GLY B CA 1
ATOM 3638 C C . GLY B 1 174 ? -5.672 33 -9.844 1 97.81 174 GLY B C 1
ATOM 3639 O O . GLY B 1 174 ? -6.145 34.094 -9.469 1 97.81 174 GLY B O 1
ATOM 3640 N N . VAL B 1 175 ? -4.992 32.25 -9.062 1 97.56 175 VAL B N 1
ATOM 3641 C CA . VAL B 1 175 ? -4.668 32.656 -7.695 1 97.56 175 VAL B CA 1
ATOM 3642 C C . VAL B 1 175 ? -3.154 32.781 -7.543 1 97.56 175 VAL B C 1
ATOM 3644 O O . VAL B 1 175 ? -2.393 32.094 -8.242 1 97.56 175 VAL B O 1
ATOM 3647 N N . THR B 1 176 ? -2.785 33.688 -6.668 1 98.19 176 THR B N 1
ATOM 3648 C CA . THR B 1 176 ? -1.373 33.781 -6.32 1 98.19 176 THR B CA 1
ATOM 3649 C C . THR B 1 176 ? -1.065 32.969 -5.066 1 98.19 176 THR B C 1
ATOM 3651 O O . THR B 1 176 ? -1.789 33.062 -4.074 1 98.19 176 THR B O 1
ATOM 3654 N N . ILE B 1 177 ? -0.044 32.219 -5.121 1 98.62 177 ILE B N 1
ATOM 3655 C CA . ILE B 1 177 ? 0.315 31.281 -4.047 1 98.62 177 ILE B CA 1
ATOM 3656 C C . ILE B 1 177 ? 0.615 32.062 -2.771 1 98.62 177 ILE B C 1
ATOM 3658 O O . ILE B 1 177 ? 0.072 31.766 -1.707 1 98.62 177 ILE B O 1
ATOM 3662 N N . PRO B 1 178 ? 1.396 33.219 -2.797 1 98.38 178 PRO B N 1
ATOM 3663 C CA . PRO B 1 178 ? 1.689 33.938 -1.558 1 98.38 178 PRO B CA 1
ATOM 3664 C C . PRO B 1 178 ? 0.435 34.5 -0.892 1 98.38 178 PRO B C 1
ATOM 3666 O O . PRO B 1 178 ? 0.317 34.469 0.336 1 98.38 178 PRO B O 1
ATOM 3669 N N . GLU B 1 179 ? -0.486 34.969 -1.629 1 98.31 179 GLU B N 1
ATOM 3670 C CA . GLU B 1 179 ? -1.704 35.531 -1.072 1 98.31 179 GLU B CA 1
ATOM 3671 C C . GLU B 1 179 ? -2.57 34.469 -0.41 1 98.31 179 GLU B C 1
ATOM 3673 O O . GLU B 1 179 ? -3.062 34.656 0.703 1 98.31 179 GLU B O 1
ATOM 3678 N N . LEU B 1 180 ? -2.816 33.375 -1.104 1 98.69 180 LEU B N 1
ATOM 3679 C CA . LEU B 1 180 ? -3.617 32.281 -0.537 1 98.69 180 LEU B CA 1
ATOM 3680 C C . LEU B 1 180 ? -2.947 31.719 0.706 1 98.69 180 LEU B C 1
ATOM 3682 O O . LEU B 1 180 ? -3.605 31.5 1.725 1 98.69 180 LEU B O 1
ATOM 3686 N N . ALA B 1 181 ? -1.634 31.5 0.604 1 98.62 181 ALA B N 1
ATOM 3687 C CA . ALA B 1 181 ? -0.893 30.953 1.735 1 98.62 181 ALA B CA 1
ATOM 3688 C C . ALA B 1 181 ? -0.989 31.859 2.953 1 98.62 181 ALA B C 1
ATOM 3690 O O . ALA B 1 181 ? -1.156 31.391 4.082 1 98.62 181 ALA B O 1
ATOM 3691 N N . ALA B 1 182 ? -0.851 33.156 2.738 1 97.81 182 ALA B N 1
ATOM 3692 C CA . ALA B 1 182 ? -0.935 34.094 3.836 1 97.81 182 ALA B CA 1
ATOM 3693 C C . ALA B 1 182 ? -2.287 34.031 4.539 1 97.81 182 ALA B C 1
ATOM 3695 O O . ALA B 1 182 ? -2.359 34.031 5.77 1 97.81 182 ALA B O 1
ATOM 3696 N N . ALA B 1 183 ? -3.332 33.938 3.781 1 98.31 183 ALA B N 1
ATOM 3697 C CA . ALA B 1 183 ? -4.676 33.844 4.344 1 98.31 183 ALA B CA 1
ATOM 3698 C C . ALA B 1 183 ? -4.836 32.531 5.113 1 98.31 183 ALA B C 1
ATOM 3700 O O . ALA B 1 183 ? -5.449 32.5 6.184 1 98.31 183 ALA B O 1
ATOM 3701 N N . MET B 1 184 ? -4.324 31.453 4.574 1 98.62 184 MET B N 1
ATOM 3702 C CA . MET B 1 184 ? -4.379 30.156 5.219 1 98.62 184 MET B CA 1
ATOM 3703 C C . MET B 1 184 ? -3.643 30.172 6.551 1 98.62 184 MET B C 1
ATOM 3705 O O . MET B 1 184 ? -4.172 29.703 7.562 1 98.62 184 MET B O 1
ATOM 3709 N N . PHE B 1 185 ? -2.395 30.703 6.57 1 97.81 185 PHE B N 1
ATOM 3710 C CA . PHE B 1 185 ? -1.561 30.703 7.766 1 97.81 185 PHE B CA 1
ATOM 3711 C C . PHE B 1 185 ? -2.145 31.625 8.836 1 97.81 185 PHE B C 1
ATOM 3713 O O . PHE B 1 185 ? -2.02 31.359 10.031 1 97.81 185 PHE B O 1
ATOM 3720 N N . GLU B 1 186 ? -2.752 32.688 8.406 1 96.56 186 GLU B N 1
ATOM 3721 C CA . GLU B 1 186 ? -3.453 33.562 9.344 1 96.56 186 GLU B CA 1
ATOM 3722 C C . GLU B 1 186 ? -4.586 32.812 10.039 1 96.56 186 GLU B C 1
ATOM 3724 O O . GLU B 1 186 ? -4.734 32.906 11.266 1 96.56 186 GLU B O 1
ATOM 3729 N N . ALA B 1 187 ? -5.359 32.125 9.289 1 96.56 187 ALA B N 1
ATOM 3730 C CA . ALA B 1 187 ? -6.453 31.328 9.852 1 96.56 187 ALA B CA 1
ATOM 3731 C C . ALA B 1 187 ? -5.926 30.25 10.789 1 96.56 187 ALA B C 1
ATOM 3733 O O . ALA B 1 187 ? -6.48 30.031 11.867 1 96.56 187 ALA B O 1
ATOM 3734 N N . LYS B 1 188 ? -4.883 29.578 10.391 1 94.62 188 LYS B N 1
ATOM 3735 C CA . LYS B 1 188 ? -4.246 28.516 11.156 1 94.62 188 LYS B CA 1
ATOM 3736 C C . LYS B 1 188 ? -3.756 29.031 12.508 1 94.62 188 LYS B C 1
ATOM 3738 O O . LYS B 1 188 ? -3.734 28.281 13.492 1 94.62 188 LYS B O 1
ATOM 3743 N N . SER B 1 189 ? -3.391 30.25 12.492 1 93.5 189 SER B N 1
ATOM 3744 C CA . SER B 1 189 ? -2.719 30.828 13.648 1 93.5 189 SER B CA 1
ATOM 3745 C C . SER B 1 189 ? -3.727 31.328 14.68 1 93.5 189 SER B C 1
ATOM 3747 O O . SER B 1 189 ? -3.361 31.625 15.812 1 93.5 189 SER B O 1
ATOM 3749 N N . ASP B 1 190 ? -4.922 31.391 14.312 1 90.94 190 ASP B N 1
ATOM 3750 C CA . ASP B 1 190 ? -5.949 31.797 15.266 1 90.94 190 ASP B CA 1
ATOM 3751 C C . ASP B 1 190 ? -6.445 30.609 16.078 1 90.94 190 ASP B C 1
ATOM 3753 O O . ASP B 1 190 ? -7.445 29.984 15.719 1 90.94 190 ASP B O 1
ATOM 3757 N N . VAL B 1 191 ? -5.797 30.406 17.219 1 88.94 191 VAL B N 1
ATOM 3758 C CA . VAL B 1 191 ? -6.16 29.266 18.047 1 88.94 191 VAL B CA 1
ATOM 3759 C C . VAL B 1 191 ? -6.734 29.75 19.375 1 88.94 191 VAL B C 1
ATOM 3761 O O . VAL B 1 191 ? -6.746 29.016 20.375 1 88.94 191 VAL B O 1
ATOM 3764 N N . SER B 1 192 ? -7.195 30.953 19.438 1 88.75 192 SER B N 1
ATOM 3765 C CA . SER B 1 192 ? -7.637 31.594 20.672 1 88.75 192 SER B CA 1
ATOM 3766 C C . SER B 1 192 ? -8.875 30.906 21.234 1 88.75 192 SER B C 1
ATOM 3768 O O . SER B 1 192 ? -9.062 30.859 22.453 1 88.75 192 SER B O 1
ATOM 3770 N N . ALA B 1 193 ? -9.641 30.281 20.406 1 88.12 193 ALA B N 1
ATOM 3771 C CA . ALA B 1 193 ? -10.906 29.703 20.828 1 88.12 193 ALA B CA 1
ATOM 3772 C C . ALA B 1 193 ? -10.711 28.281 21.359 1 88.12 193 ALA B C 1
ATOM 3774 O O . ALA B 1 193 ? -11.602 27.719 22 1 88.12 193 ALA B O 1
ATOM 3775 N N . PHE B 1 194 ? -9.555 27.719 21.203 1 93.25 194 PHE B N 1
ATOM 3776 C CA . PHE B 1 194 ? -9.344 26.328 21.562 1 93.25 194 PHE B CA 1
ATOM 3777 C C . PHE B 1 194 ? -8.844 26.219 23 1 93.25 194 PHE B C 1
ATOM 3779 O O . PHE B 1 194 ? -8.039 27.031 23.453 1 93.25 194 PHE B O 1
ATOM 3786 N N . SER B 1 195 ? -9.375 25.234 23.688 1 95.69 195 SER B N 1
ATOM 3787 C CA . SER B 1 195 ? -8.828 24.891 25 1 95.69 195 SER B CA 1
ATOM 3788 C C . SER B 1 195 ? -7.414 24.328 24.875 1 95.69 195 SER B C 1
ATOM 3790 O O . SER B 1 195 ? -6.992 23.938 23.781 1 95.69 195 SER B O 1
ATOM 3792 N N . ASP B 1 196 ? -6.699 24.328 26 1 96.94 196 ASP B N 1
ATOM 3793 C CA . ASP B 1 196 ? -5.359 23.75 25.984 1 96.94 196 ASP B CA 1
ATOM 3794 C C . ASP B 1 196 ? -5.391 22.297 25.562 1 96.94 196 ASP B C 1
ATOM 3796 O O . ASP B 1 196 ? -4.562 21.859 24.766 1 96.94 196 ASP B O 1
ATOM 3800 N N . ALA B 1 197 ? -6.355 21.578 26.062 1 96.75 197 ALA B N 1
ATOM 3801 C CA . ALA B 1 197 ? -6.48 20.156 25.719 1 96.75 197 ALA B CA 1
ATOM 3802 C C . ALA B 1 197 ? -6.738 19.969 24.234 1 96.75 197 ALA B C 1
ATOM 3804 O O . ALA B 1 197 ? -6.156 19.094 23.594 1 96.75 197 ALA B O 1
ATOM 3805 N N . ALA B 1 198 ? -7.555 20.812 23.656 1 94.62 198 ALA B N 1
ATOM 3806 C CA . ALA B 1 198 ? -7.867 20.75 22.234 1 94.62 198 ALA B CA 1
ATOM 3807 C C . ALA B 1 198 ? -6.641 21.062 21.391 1 94.62 198 ALA B C 1
ATOM 3809 O O . ALA B 1 198 ? -6.41 20.422 20.359 1 94.62 198 ALA B O 1
ATOM 3810 N N . LEU B 1 199 ? -5.855 21.984 21.844 1 95.19 199 LEU B N 1
ATOM 3811 C CA . LEU B 1 199 ? -4.656 22.359 21.109 1 95.19 199 LEU B CA 1
ATOM 3812 C C . LEU B 1 199 ? -3.637 21.234 21.094 1 95.19 199 LEU B C 1
ATOM 3814 O O . LEU B 1 199 ? -2.977 20.984 20.078 1 95.19 199 LEU B O 1
ATOM 3818 N N . LEU B 1 200 ? -3.529 20.547 22.25 1 96.5 200 LEU B N 1
ATOM 3819 C CA . LEU B 1 200 ? -2.568 19.453 22.391 1 96.5 200 LEU B CA 1
ATOM 3820 C C . LEU B 1 200 ? -2.955 18.266 21.516 1 96.5 200 LEU B C 1
ATOM 3822 O O . LEU B 1 200 ? -2.104 17.453 21.156 1 96.5 200 LEU B O 1
ATOM 3826 N N . ARG B 1 201 ? -4.242 18.281 21.016 1 93.06 201 ARG B N 1
ATOM 3827 C CA . ARG B 1 201 ? -4.75 17.156 20.25 1 93.06 201 ARG B CA 1
ATOM 3828 C C . ARG B 1 201 ? -4.863 17.5 18.766 1 93.06 201 ARG B C 1
ATOM 3830 O O . ARG B 1 201 ? -4.922 16.625 17.922 1 93.06 201 ARG B O 1
ATOM 3837 N N . MET B 1 202 ? -4.949 18.75 18.406 1 90.19 202 MET B N 1
ATOM 3838 C CA . MET B 1 202 ? -5.352 19.266 17.094 1 90.19 202 MET B CA 1
ATOM 3839 C C . MET B 1 202 ? -4.449 18.719 16 1 90.19 202 MET B C 1
ATOM 3841 O O . MET B 1 202 ? -4.934 18.188 15 1 90.19 202 MET B O 1
ATOM 3845 N N . ASP B 1 203 ? -3.227 18.766 16.016 1 91.62 203 ASP B N 1
ATOM 3846 C CA . ASP B 1 203 ? -2.254 18.219 15.078 1 91.62 203 ASP B CA 1
ATOM 3847 C C . ASP B 1 203 ? -1.222 17.359 15.797 1 91.62 203 ASP B C 1
ATOM 3849 O O . ASP B 1 203 ? -0.052 17.734 15.898 1 91.62 203 ASP B O 1
ATOM 3853 N N . SER B 1 204 ? -1.796 16.25 16.219 1 92.56 204 SER B N 1
ATOM 3854 C CA . SER B 1 204 ? -0.94 15.359 17 1 92.56 204 SER B CA 1
ATOM 3855 C C . SER B 1 204 ? -1 13.93 16.469 1 92.56 204 SER B C 1
ATOM 3857 O O . SER B 1 204 ? -1.938 13.562 15.766 1 92.56 204 SER B O 1
ATOM 3859 N N . LYS B 1 205 ? -0.002 13.195 16.672 1 90.12 205 LYS B N 1
ATOM 3860 C CA . LYS B 1 205 ? 0.119 11.773 16.359 1 90.12 205 LYS B CA 1
ATOM 3861 C C . LYS B 1 205 ? 0.704 11 17.531 1 90.12 205 LYS B C 1
ATOM 3863 O O . LYS B 1 205 ? 1.412 11.57 18.375 1 90.12 205 LYS B O 1
ATOM 3868 N N . GLU B 1 206 ? 0.338 9.797 17.578 1 91.38 206 GLU B N 1
ATOM 3869 C CA . GLU B 1 206 ? 0.864 8.93 18.625 1 91.38 206 GLU B CA 1
ATOM 3870 C C . GLU B 1 206 ? 1.979 8.031 18.094 1 91.38 206 GLU B C 1
ATOM 3872 O O . GLU B 1 206 ? 1.856 7.461 17 1 91.38 206 GLU B O 1
ATOM 3877 N N 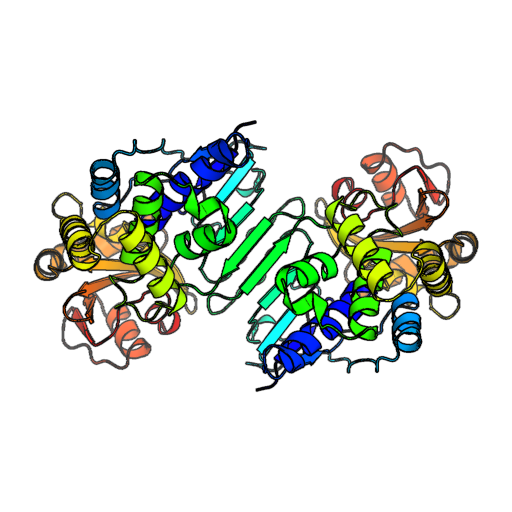. TYR B 1 207 ? 3.016 7.926 18.875 1 90.19 207 TYR B N 1
ATOM 3878 C CA . TYR B 1 207 ? 4.168 7.113 18.5 1 90.19 207 TYR B CA 1
ATOM 3879 C C . TYR B 1 207 ? 4.703 6.348 19.703 1 90.19 207 TYR B C 1
ATOM 3881 O O . TYR B 1 207 ? 4.734 6.875 20.812 1 90.19 207 TYR B O 1
ATOM 3889 N N . ASN B 1 208 ? 5.059 5.113 19.453 1 90.81 208 ASN B N 1
ATOM 3890 C CA . ASN B 1 208 ? 5.867 4.383 20.422 1 90.81 208 ASN B CA 1
ATOM 3891 C C . ASN B 1 208 ? 7.359 4.543 20.141 1 90.81 208 ASN B C 1
ATOM 3893 O O . ASN B 1 208 ? 7.84 4.133 19.078 1 90.81 208 ASN B O 1
ATOM 3897 N N . VAL B 1 209 ? 8.008 5.133 21 1 91.56 209 VAL B N 1
ATOM 3898 C CA . VAL B 1 209 ? 9.445 5.348 20.844 1 91.56 209 VAL B CA 1
ATOM 3899 C C . VAL B 1 209 ? 10.188 4.703 22.016 1 91.56 209 VAL B C 1
ATOM 3901 O O . VAL B 1 209 ? 10.078 5.152 23.156 1 91.56 209 VAL B O 1
ATOM 3904 N N . ASP B 1 210 ? 10.961 3.609 21.703 1 91.12 210 ASP B N 1
ATOM 3905 C CA . ASP B 1 210 ? 11.758 2.91 22.719 1 91.12 210 ASP B CA 1
ATOM 3906 C C . ASP B 1 210 ? 10.891 2.471 23.891 1 91.12 210 ASP B C 1
ATOM 3908 O O . ASP B 1 210 ? 11.266 2.67 25.047 1 91.12 210 ASP B O 1
ATOM 3912 N N . GLY B 1 211 ? 9.695 2.094 23.609 1 91.88 211 GLY B N 1
ATOM 3913 C CA . GLY B 1 211 ? 8.805 1.569 24.641 1 91.88 211 GLY B CA 1
ATOM 3914 C C . GLY B 1 211 ? 7.988 2.646 25.328 1 91.88 211 GLY B C 1
ATOM 3915 O O . GLY B 1 211 ? 7.145 2.344 26.172 1 91.88 211 GLY B O 1
ATOM 3916 N N . THR B 1 212 ? 8.203 3.906 25 1 95.06 212 THR B N 1
ATOM 3917 C CA . THR B 1 212 ? 7.461 5.027 25.578 1 95.06 212 THR B CA 1
ATOM 3918 C C . THR B 1 212 ? 6.383 5.508 24.609 1 95.06 212 THR B C 1
ATOM 3920 O O . THR B 1 212 ? 6.68 5.836 23.453 1 95.06 212 THR B O 1
ATOM 3923 N N . GLU B 1 213 ? 5.133 5.598 25.109 1 96.19 213 GLU B N 1
ATOM 3924 C CA . GLU B 1 213 ? 4.027 6.102 24.297 1 96.19 213 GLU B CA 1
ATOM 3925 C C . GLU B 1 213 ? 3.984 7.625 24.312 1 96.19 213 GLU B C 1
ATOM 3927 O O . GLU B 1 213 ? 3.672 8.234 25.344 1 96.19 213 GLU B O 1
ATOM 3932 N N . LEU B 1 214 ? 4.293 8.195 23.188 1 96.75 214 LEU B N 1
ATOM 3933 C CA . LEU B 1 214 ? 4.34 9.648 23.078 1 96.75 214 LEU B CA 1
ATOM 3934 C C . LEU B 1 214 ? 3.18 10.172 22.234 1 96.75 214 LEU B C 1
ATOM 3936 O O . LEU B 1 214 ? 2.822 9.57 21.219 1 96.75 214 LEU B O 1
ATOM 3940 N N . ARG B 1 215 ? 2.562 11.188 22.688 1 96.62 215 ARG B N 1
ATOM 3941 C CA . ARG B 1 215 ? 1.749 12.031 21.812 1 96.62 215 ARG B CA 1
ATOM 3942 C C . ARG B 1 215 ? 2.537 13.242 21.328 1 96.62 215 ARG B C 1
ATOM 3944 O O . ARG B 1 215 ? 2.965 14.07 22.141 1 96.62 215 ARG B O 1
ATOM 3951 N N . VAL B 1 216 ? 2.766 13.32 20.078 1 96.94 216 VAL B N 1
ATOM 3952 C CA . VAL B 1 216 ? 3.566 14.398 19.5 1 96.94 216 VAL B CA 1
ATOM 3953 C C . VAL B 1 216 ? 2.656 15.398 18.797 1 96.94 216 VAL B C 1
ATOM 3955 O O . VAL B 1 216 ? 2.148 15.125 17.703 1 96.94 216 VAL B O 1
ATOM 3958 N N . SER B 1 217 ? 2.529 16.531 19.391 1 97 217 SER B N 1
ATOM 3959 C CA . SER B 1 217 ? 1.707 17.625 18.891 1 97 217 SER B CA 1
ATOM 3960 C C . SER B 1 217 ? 2.561 18.688 18.203 1 97 217 SER B C 1
ATOM 3962 O O . SER B 1 217 ? 3.643 19.031 18.688 1 97 217 SER B O 1
ATOM 3964 N N . VAL B 1 218 ? 2.092 19.156 17.094 1 97.25 218 VAL B N 1
ATOM 3965 C CA . VAL B 1 218 ? 2.775 20.219 16.344 1 97.25 218 VAL B CA 1
ATOM 3966 C C . VAL B 1 218 ? 1.786 21.328 16 1 97.25 218 VAL B C 1
ATOM 3968 O O . VAL B 1 218 ? 0.783 21.078 15.32 1 97.25 218 VAL B O 1
ATOM 3971 N N . LEU B 1 219 ? 2.051 22.516 16.469 1 96.94 219 LEU B N 1
ATOM 3972 C CA . LEU B 1 219 ? 1.248 23.688 16.109 1 96.94 219 LEU B CA 1
ATOM 3973 C C . LEU B 1 219 ? 2.035 24.641 15.219 1 96.94 219 LEU B C 1
ATOM 3975 O O . LEU B 1 219 ? 2.936 25.328 15.688 1 96.94 219 LEU B O 1
ATOM 3979 N N . GLU B 1 220 ? 1.694 24.688 14.008 1 97.5 220 GLU B N 1
ATOM 3980 C CA . GLU B 1 220 ? 2.299 25.594 13.039 1 97.5 220 GLU B CA 1
ATOM 3981 C C . GLU B 1 220 ? 1.616 26.953 13.062 1 97.5 220 GLU B C 1
ATOM 3983 O O . GLU B 1 220 ? 0.386 27.047 13.07 1 97.5 220 GLU B O 1
ATOM 3988 N N . THR B 1 221 ? 2.447 28.031 13.07 1 97.5 221 THR B N 1
ATOM 3989 C CA . THR B 1 221 ? 1.865 29.359 13.227 1 97.5 221 THR B CA 1
ATOM 3990 C C . THR B 1 221 ? 2.797 30.422 12.664 1 97.5 221 THR B C 1
ATOM 3992 O O . THR B 1 221 ? 4 30.203 12.531 1 97.5 221 THR B O 1
ATOM 3995 N N . THR B 1 222 ? 2.211 31.516 12.25 1 97.12 222 THR B N 1
ATOM 3996 C CA . THR B 1 222 ? 2.975 32.719 11.914 1 97.12 222 THR B CA 1
ATOM 3997 C C . THR B 1 222 ? 3.031 33.688 13.102 1 97.12 222 THR B C 1
ATOM 3999 O O . THR B 1 222 ? 3.658 34.75 13.023 1 97.12 222 THR B O 1
ATOM 4002 N N . ALA B 1 223 ? 2.357 33.25 14.242 1 95.88 223 ALA B N 1
ATOM 4003 C CA . ALA B 1 223 ? 2.312 34.062 15.453 1 95.88 223 ALA B CA 1
ATOM 4004 C C . ALA B 1 223 ? 2.625 33.219 16.688 1 95.88 223 ALA B C 1
ATOM 4006 O O . ALA B 1 223 ? 1.785 33.094 17.578 1 95.88 223 ALA B O 1
ATOM 4007 N N . PRO B 1 224 ? 3.855 32.812 16.766 1 97.06 224 PRO B N 1
ATOM 4008 C CA . PRO B 1 224 ? 4.18 31.844 17.828 1 97.06 224 PRO B CA 1
ATOM 4009 C C . PRO B 1 224 ? 3.955 32.406 19.219 1 97.06 224 PRO B C 1
ATOM 4011 O O . PRO B 1 224 ? 3.66 31.672 20.156 1 97.06 224 PRO B O 1
ATOM 4014 N N . LYS B 1 225 ? 4.059 33.719 19.391 1 95.94 225 LYS B N 1
ATOM 4015 C CA . LYS B 1 225 ? 3.891 34.344 20.688 1 95.94 225 LYS B CA 1
ATOM 4016 C C . LYS B 1 225 ? 2.514 34.031 21.281 1 95.94 225 LYS B C 1
ATOM 4018 O O . LYS B 1 225 ? 2.369 33.875 22.484 1 95.94 225 LYS B O 1
ATOM 4023 N N . LEU B 1 226 ? 1.509 34 20.438 1 94.62 226 LEU B N 1
ATOM 4024 C CA . LEU B 1 226 ? 0.142 33.75 20.875 1 94.62 226 LEU B CA 1
ATOM 4025 C C . LEU B 1 226 ? 0.038 32.406 21.562 1 94.62 226 LEU B C 1
ATOM 4027 O O . LEU B 1 226 ? -0.716 32.25 22.531 1 94.62 226 LEU B O 1
ATOM 4031 N N . ILE B 1 227 ? 0.771 31.406 21.094 1 96.12 227 ILE B N 1
ATOM 4032 C CA . ILE B 1 227 ? 0.743 30.062 21.656 1 96.12 227 ILE B CA 1
ATOM 4033 C C . ILE B 1 227 ? 1.679 29.984 22.859 1 96.12 227 ILE B C 1
ATOM 4035 O O . ILE B 1 227 ? 1.319 29.422 23.891 1 96.12 227 ILE B O 1
ATOM 4039 N N . LEU B 1 228 ? 2.828 30.594 22.734 1 97.06 228 LEU B N 1
ATOM 4040 C CA . LEU B 1 228 ? 3.859 30.5 23.766 1 97.06 228 LEU B CA 1
ATOM 4041 C C . LEU B 1 228 ? 3.457 31.281 25.016 1 97.06 228 LEU B C 1
ATOM 4043 O O . LEU B 1 228 ? 3.916 30.969 26.109 1 97.06 228 LEU B O 1
ATOM 4047 N N . ASP B 1 229 ? 2.592 32.25 24.844 1 96.25 229 ASP B N 1
ATOM 4048 C CA . ASP B 1 229 ? 2.062 33 26 1 96.25 229 ASP B CA 1
ATOM 4049 C C . ASP B 1 229 ? 1.2 32.094 26.875 1 96.25 229 ASP B C 1
ATOM 4051 O O . ASP B 1 229 ? 0.961 32.375 28.031 1 96.25 229 ASP B O 1
ATOM 4055 N N . ARG B 1 230 ? 0.807 30.969 26.297 1 95.94 230 ARG B N 1
ATOM 4056 C CA . ARG B 1 230 ? -0.006 30 27.031 1 95.94 230 ARG B CA 1
ATOM 4057 C C . ARG B 1 230 ? 0.844 28.828 27.516 1 95.94 230 ARG B C 1
ATOM 4059 O O . ARG B 1 230 ? 0.312 27.797 27.906 1 95.94 230 ARG B O 1
ATOM 4066 N N . LYS B 1 231 ? 2.105 28.938 27.469 1 97.25 231 LYS B N 1
ATOM 4067 C CA . LYS B 1 231 ? 2.982 27.797 27.688 1 97.25 231 LYS B CA 1
ATOM 4068 C C . LYS B 1 231 ? 2.738 27.172 29.062 1 97.25 231 LYS B C 1
ATOM 4070 O O . LYS B 1 231 ? 2.688 25.938 29.188 1 97.25 231 LYS B O 1
ATOM 4075 N N . ALA B 1 232 ? 2.527 28 30.125 1 97.56 232 ALA B N 1
ATOM 4076 C CA . ALA B 1 232 ? 2.33 27.469 31.469 1 97.56 232 ALA B CA 1
ATOM 4077 C C . ALA B 1 232 ? 1.057 26.641 31.547 1 97.56 232 ALA B C 1
ATOM 4079 O O . ALA B 1 232 ? 1.066 25.531 32.094 1 97.56 232 ALA B O 1
ATOM 4080 N N . SER B 1 233 ? -0.001 27.203 31.031 1 97.75 233 SER B N 1
ATOM 4081 C CA . SER B 1 233 ? -1.273 26.5 31.062 1 97.75 233 SER B CA 1
ATOM 4082 C C . SER B 1 233 ? -1.231 25.25 30.203 1 97.75 233 SER B C 1
ATOM 4084 O O . SER B 1 233 ? -1.802 24.219 30.562 1 97.75 233 SER B O 1
ATOM 4086 N N . LEU B 1 234 ? -0.583 25.25 29.031 1 98.19 234 LEU B N 1
ATOM 4087 C CA . LEU B 1 234 ? -0.427 24.094 28.156 1 98.19 234 LEU B CA 1
ATOM 4088 C C . LEU B 1 234 ? 0.345 22.984 28.844 1 98.19 234 LEU B C 1
ATOM 4090 O O . LEU B 1 234 ? -0.103 21.828 28.875 1 98.19 234 LEU B O 1
ATOM 4094 N N . MET B 1 235 ? 1.417 23.359 29.438 1 98.5 235 MET B N 1
ATOM 4095 C CA . MET B 1 235 ? 2.248 22.375 30.125 1 98.5 235 MET B CA 1
ATOM 4096 C C . MET B 1 235 ? 1.505 21.766 31.312 1 98.5 235 MET B C 1
ATOM 4098 O O . MET B 1 235 ? 1.645 20.578 31.594 1 98.5 235 MET B O 1
ATOM 4102 N N . GLY B 1 236 ? 0.739 22.594 31.969 1 98.25 236 GLY B N 1
ATOM 4103 C CA . GLY B 1 236 ? -0.069 22.109 33.062 1 98.25 236 GLY B CA 1
ATOM 4104 C C . GLY B 1 236 ? -1.132 21.125 32.656 1 98.25 236 GLY B C 1
ATOM 4105 O O . GLY B 1 236 ? -1.537 20.25 33.438 1 98.25 236 GLY B O 1
ATOM 4106 N N . THR B 1 237 ? -1.571 21.203 31.422 1 98.38 237 THR B N 1
ATOM 4107 C CA . THR B 1 237 ? -2.652 20.375 30.891 1 98.38 237 THR B CA 1
ATOM 4108 C C . THR B 1 237 ? -2.107 19.078 30.312 1 98.38 237 THR B C 1
ATOM 4110 O O . THR B 1 237 ? -2.848 18.109 30.156 1 98.38 237 THR B O 1
ATOM 4113 N N . MET B 1 238 ? -0.817 18.906 30 1 98.31 238 MET B N 1
ATOM 4114 C CA . MET B 1 238 ? -0.201 17.781 29.297 1 98.31 238 MET B CA 1
ATOM 4115 C C . MET B 1 238 ? -0.404 16.484 30.062 1 98.31 238 MET B C 1
ATOM 4117 O O . MET B 1 238 ? -0.754 15.461 29.469 1 98.31 238 MET B O 1
ATOM 4121 N N . PRO B 1 239 ? -0.318 16.531 31.469 1 98.19 239 PRO B N 1
ATOM 4122 C CA . PRO B 1 239 ? -0.5 15.273 32.188 1 98.19 239 PRO B CA 1
ATOM 4123 C C . PRO B 1 239 ? -1.912 14.711 32.031 1 98.19 239 PRO B C 1
ATOM 4125 O O . PRO B 1 239 ? -2.086 13.492 31.906 1 98.19 239 PRO B O 1
ATOM 4128 N N . ASP B 1 240 ? -2.84 15.586 32.062 1 98 240 ASP B N 1
ATOM 4129 C CA . ASP B 1 240 ? -4.223 15.133 31.922 1 98 240 ASP B CA 1
ATOM 4130 C C . ASP B 1 240 ? -4.473 14.555 30.531 1 98 240 ASP B C 1
ATOM 4132 O O . ASP B 1 240 ? -5.117 13.516 30.406 1 98 240 ASP B O 1
ATOM 4136 N N . VAL B 1 241 ? -3.969 15.18 29.531 1 97.5 241 VAL B N 1
ATOM 4137 C CA . VAL B 1 241 ? -4.125 14.719 28.156 1 97.5 241 VAL B CA 1
ATOM 4138 C C . VAL B 1 241 ? -3.416 13.383 27.984 1 97.5 241 VAL B C 1
ATOM 4140 O O . VAL B 1 241 ? -3.959 12.461 27.359 1 97.5 241 VAL B O 1
ATOM 4143 N N . ALA B 1 242 ? -2.234 13.258 28.516 1 97.5 242 ALA B N 1
ATOM 4144 C CA . ALA B 1 242 ? -1.483 12.008 28.438 1 97.5 242 ALA B CA 1
ATOM 4145 C C . ALA B 1 242 ? -2.26 10.859 29.062 1 97.5 242 ALA B C 1
ATOM 4147 O O . ALA B 1 242 ? -2.396 9.789 28.469 1 97.5 242 ALA B O 1
ATOM 4148 N N . LYS B 1 243 ? -2.791 11.117 30.203 1 97.31 243 LYS B N 1
ATOM 4149 C CA . LYS B 1 243 ? -3.541 10.102 30.938 1 97.31 243 LYS B CA 1
ATOM 4150 C C . LYS B 1 243 ? -4.797 9.688 30.172 1 97.31 243 LYS B C 1
ATOM 4152 O O . LYS B 1 243 ? -5.059 8.5 30 1 97.31 243 LYS B O 1
ATOM 4157 N N . GLU B 1 244 ? -5.492 10.656 29.719 1 96.06 244 GLU B N 1
ATOM 4158 C CA . GLU B 1 244 ? -6.754 10.406 29.031 1 96.06 244 GLU B CA 1
ATOM 4159 C C . GLU B 1 244 ? -6.527 9.664 27.719 1 96.06 244 GLU B C 1
ATOM 4161 O O . GLU B 1 244 ? -7.336 8.82 27.328 1 96.06 244 GLU B O 1
ATOM 4166 N N . ASP B 1 245 ? -5.41 9.914 27.109 1 93.06 245 ASP B N 1
ATOM 4167 C CA . ASP B 1 245 ? -5.195 9.391 25.75 1 93.06 245 ASP B CA 1
ATOM 4168 C C . ASP B 1 245 ? -4.25 8.188 25.781 1 93.06 245 ASP B C 1
ATOM 4170 O O . ASP B 1 245 ? -3.865 7.676 24.719 1 93.06 245 ASP B O 1
ATOM 4174 N N . GLY B 1 246 ? -3.871 7.828 26.906 1 94.62 246 GLY B N 1
ATOM 4175 C CA . GLY B 1 246 ? -3.045 6.641 27.062 1 94.62 246 GLY B CA 1
ATOM 4176 C C . GLY B 1 246 ? -1.608 6.859 26.625 1 94.62 246 GLY B C 1
ATOM 4177 O O . GLY B 1 246 ? -0.988 5.965 26.047 1 94.62 246 GLY B O 1
ATOM 4178 N N . ALA B 1 247 ? -1.096 8.039 26.75 1 96.75 247 ALA B N 1
ATOM 4179 C CA . ALA B 1 247 ? 0.302 8.352 26.469 1 96.75 247 ALA B CA 1
ATOM 4180 C C . ALA B 1 247 ? 1.104 8.5 27.75 1 96.75 247 ALA B C 1
ATOM 4182 O O . ALA B 1 247 ? 0.542 8.797 28.812 1 96.75 247 ALA B O 1
ATOM 4183 N N . ASP B 1 248 ? 2.355 8.25 27.656 1 97.56 248 ASP B N 1
ATOM 4184 C CA . ASP B 1 248 ? 3.25 8.492 28.781 1 97.56 248 ASP B CA 1
ATOM 4185 C C . ASP B 1 248 ? 3.631 9.969 28.875 1 97.56 248 ASP B C 1
ATOM 4187 O O . ASP B 1 248 ? 3.881 10.484 29.969 1 97.56 248 ASP B O 1
ATOM 4191 N N . GLN B 1 249 ? 3.705 10.594 27.766 1 97.81 249 GLN B N 1
ATOM 4192 C CA . GLN B 1 249 ? 4.184 11.969 27.688 1 97.81 249 GLN B CA 1
ATOM 4193 C C . GLN B 1 249 ? 3.67 12.656 26.422 1 97.81 249 GLN B C 1
ATOM 4195 O O . GLN B 1 249 ? 3.619 12.047 25.359 1 97.81 249 GLN B O 1
ATOM 4200 N N . VAL B 1 250 ? 3.229 13.898 26.609 1 98.31 250 VAL B N 1
ATOM 4201 C CA . VAL B 1 250 ? 2.889 14.75 25.469 1 98.31 250 VAL B CA 1
ATOM 4202 C C . VAL B 1 250 ? 4.074 15.648 25.141 1 98.31 250 VAL B C 1
ATOM 4204 O O . VAL B 1 250 ? 4.695 16.234 26.031 1 98.31 250 VAL B O 1
ATOM 4207 N N . LEU B 1 251 ? 4.438 15.672 23.906 1 98.44 251 LEU B N 1
ATOM 4208 C CA . LEU B 1 251 ? 5.371 16.656 23.375 1 98.44 251 LEU B CA 1
ATOM 4209 C C . LEU B 1 251 ? 4.641 17.688 22.531 1 98.44 251 LEU B C 1
ATOM 4211 O O . LEU B 1 251 ? 3.799 17.328 21.703 1 98.44 251 LEU B O 1
ATOM 4215 N N . LEU B 1 252 ? 4.949 18.969 22.734 1 98.62 252 LEU B N 1
ATOM 4216 C CA . LEU B 1 252 ? 4.375 20.016 21.891 1 98.62 252 LEU B CA 1
ATOM 4217 C C . LEU B 1 252 ? 5.473 20.859 21.234 1 98.62 252 LEU B C 1
ATOM 4219 O O . LEU B 1 252 ? 6.293 21.469 21.922 1 98.62 252 LEU B O 1
ATOM 4223 N N . PHE B 1 253 ? 5.477 20.812 19.969 1 98.62 253 PHE B N 1
ATOM 4224 C CA . PHE B 1 253 ? 6.336 21.672 19.156 1 98.62 253 PHE B CA 1
ATOM 4225 C C . PHE B 1 253 ? 5.543 22.828 18.562 1 98.62 253 PHE B C 1
ATOM 4227 O O . PHE B 1 253 ? 4.566 22.609 17.844 1 98.62 253 PHE B O 1
ATOM 4234 N N . VAL B 1 254 ? 5.926 24.047 18.875 1 98.44 254 VAL B N 1
ATOM 4235 C CA . VAL B 1 254 ? 5.371 25.234 18.234 1 98.44 254 VAL B CA 1
ATOM 4236 C C . VAL B 1 254 ? 6.258 25.641 17.047 1 98.44 254 VAL B C 1
ATOM 4238 O O . VAL B 1 254 ? 7.371 26.141 17.25 1 98.44 254 VAL B O 1
ATOM 4241 N N . VAL B 1 255 ? 5.758 25.469 15.875 1 98.19 255 VAL B N 1
ATOM 4242 C CA . VAL B 1 255 ? 6.539 25.719 14.672 1 98.19 255 VAL B CA 1
ATOM 4243 C C . VAL B 1 255 ? 6.27 27.141 14.164 1 98.19 255 VAL B C 1
ATOM 4245 O O . VAL B 1 255 ? 5.137 27.469 13.797 1 98.19 255 VAL B O 1
ATOM 4248 N N . ASP B 1 256 ? 7.277 27.938 14.18 1 98.19 256 ASP B N 1
ATOM 4249 C CA . ASP B 1 256 ? 7.27 29.266 13.594 1 98.19 256 ASP B CA 1
ATOM 4250 C C . ASP B 1 256 ? 7.551 29.203 12.094 1 98.19 256 ASP B C 1
ATOM 4252 O O . ASP B 1 256 ? 8.703 29.094 11.672 1 98.19 256 ASP B O 1
ATOM 4256 N N . ILE B 1 257 ? 6.504 29.344 11.297 1 97.19 257 ILE B N 1
ATOM 4257 C CA . ILE B 1 257 ? 6.594 29.156 9.852 1 97.19 257 ILE B CA 1
ATOM 4258 C C . ILE B 1 257 ? 7.551 30.188 9.266 1 97.19 257 ILE B C 1
ATOM 4260 O O . ILE B 1 257 ? 8.398 29.859 8.438 1 97.19 257 ILE B O 1
ATOM 4264 N N . LEU B 1 258 ? 7.461 31.438 9.719 1 96.06 258 LEU B N 1
ATOM 4265 C CA . LEU B 1 258 ? 8.211 32.531 9.133 1 96.06 258 LEU B CA 1
ATOM 4266 C C . LEU B 1 258 ? 9.695 32.438 9.477 1 96.06 258 LEU B C 1
ATOM 4268 O O . LEU B 1 258 ? 10.547 32.688 8.617 1 96.06 258 LEU B O 1
ATOM 4272 N N . ASN B 1 259 ? 10.008 32 10.719 1 97.31 259 ASN B N 1
ATOM 4273 C CA . ASN B 1 259 ? 11.398 31.922 11.141 1 97.31 259 ASN B CA 1
ATOM 4274 C C . ASN B 1 259 ? 11.961 30.516 10.906 1 97.31 259 ASN B C 1
ATOM 4276 O O . ASN B 1 259 ? 13.148 30.281 11.102 1 97.31 259 ASN B O 1
ATOM 4280 N N . GLU B 1 260 ? 11.117 29.578 10.43 1 97.88 260 GLU B N 1
ATOM 4281 C CA . GLU B 1 260 ? 11.5 28.203 10.094 1 97.88 260 GLU B CA 1
ATOM 4282 C C . GLU B 1 260 ? 12.234 27.531 11.25 1 97.88 260 GLU B C 1
ATOM 4284 O O . GLU B 1 260 ? 13.336 27.016 11.078 1 97.88 260 GLU B O 1
ATOM 4289 N N . GLU B 1 261 ? 11.562 27.516 12.375 1 98.38 261 GLU B N 1
ATOM 4290 C CA . GLU B 1 261 ? 12.078 26.859 13.57 1 98.38 261 GLU B CA 1
ATOM 4291 C C . GLU B 1 261 ? 10.945 26.359 14.453 1 98.38 261 GLU B C 1
ATOM 4293 O O . GLU B 1 261 ? 9.812 26.828 14.352 1 98.38 261 GLU B O 1
ATOM 4298 N N . ALA B 1 262 ? 11.281 25.438 15.32 1 98.5 262 ALA B N 1
ATOM 4299 C CA . ALA B 1 262 ? 10.328 24.922 16.297 1 98.5 262 ALA B CA 1
ATOM 4300 C C . ALA B 1 262 ? 10.758 25.25 17.719 1 98.5 262 ALA B C 1
ATOM 4302 O O . ALA B 1 262 ? 11.953 25.281 18.016 1 98.5 262 ALA B O 1
ATOM 4303 N N . THR B 1 263 ? 9.812 25.594 18.547 1 98.62 263 THR B N 1
ATOM 4304 C CA . THR B 1 263 ? 10.016 25.656 19.984 1 98.62 263 THR B CA 1
ATOM 4305 C C . THR B 1 263 ? 9.352 24.484 20.688 1 98.62 263 THR B C 1
ATOM 4307 O O . THR B 1 263 ? 8.133 24.297 20.594 1 98.62 263 THR B O 1
ATOM 4310 N N . LEU B 1 264 ? 10.164 23.656 21.328 1 98.75 264 LEU B N 1
ATOM 4311 C CA . LEU B 1 264 ? 9.664 22.547 22.125 1 98.75 264 LEU B CA 1
ATOM 4312 C C . LEU B 1 264 ? 9.422 22.984 23.578 1 98.75 264 LEU B C 1
ATOM 4314 O O . LEU B 1 264 ? 10.297 23.578 24.203 1 98.75 264 LEU B O 1
ATOM 4318 N N . LEU B 1 265 ? 8.18 22.781 24.109 1 98.75 265 LEU B N 1
ATOM 4319 C CA . LEU B 1 265 ? 7.926 23 25.531 1 98.75 265 LEU B CA 1
ATOM 4320 C C . LEU B 1 265 ? 8.539 21.891 26.375 1 98.75 265 LEU B C 1
ATOM 4322 O O . LEU B 1 265 ? 8.484 20.719 25.984 1 98.75 265 LEU B O 1
ATOM 4326 N N . VAL B 1 266 ? 9.172 22.266 27.453 1 98.56 266 VAL B N 1
ATOM 4327 C CA . VAL B 1 266 ? 9.883 21.312 28.297 1 98.56 266 VAL B CA 1
ATOM 4328 C C . VAL B 1 266 ? 9.328 21.359 29.719 1 98.56 266 VAL B C 1
ATOM 4330 O O . VAL B 1 266 ? 9.922 21.984 30.594 1 98.56 266 VAL B O 1
ATOM 4333 N N . PRO B 1 267 ? 8.297 20.625 29.984 1 98.25 267 PRO B N 1
ATOM 4334 C CA . PRO B 1 267 ? 7.598 20.719 31.266 1 98.25 267 PRO B CA 1
ATOM 4335 C C . PRO B 1 267 ? 8.305 19.953 32.375 1 98.25 267 PRO B C 1
ATOM 4337 O O . PRO B 1 267 ? 8.008 20.156 33.562 1 98.25 267 PRO B O 1
ATOM 4340 N N . ASN B 1 268 ? 9.195 18.984 32.094 1 97.69 268 ASN B N 1
ATOM 4341 C CA . ASN B 1 268 ? 9.805 18.125 33.094 1 97.69 268 ASN B CA 1
ATOM 4342 C C . ASN B 1 268 ? 11.133 17.547 32.625 1 97.69 268 ASN B C 1
ATOM 4344 O O . ASN B 1 268 ? 11.562 17.828 31.5 1 97.69 268 ASN B O 1
ATOM 4348 N N . ASP B 1 269 ? 11.711 16.734 33.469 1 96.94 269 ASP B N 1
ATOM 4349 C CA . ASP B 1 269 ? 13.039 16.203 33.188 1 96.94 269 ASP B CA 1
ATOM 4350 C C . ASP B 1 269 ? 13.016 15.172 32.062 1 96.94 269 ASP B C 1
ATOM 4352 O O . ASP B 1 269 ? 13.977 15.055 31.312 1 96.94 269 ASP B O 1
ATOM 4356 N N . LEU B 1 270 ? 11.906 14.523 31.984 1 97.06 270 LEU B N 1
ATOM 4357 C CA . LEU B 1 270 ? 11.805 13.539 30.906 1 97.06 270 LEU B CA 1
ATOM 4358 C C . LEU B 1 270 ? 11.867 14.219 29.547 1 97.06 270 LEU B C 1
ATOM 4360 O O . LEU B 1 270 ? 12.602 13.773 28.656 1 97.06 270 LEU B O 1
ATOM 4364 N N . VAL B 1 271 ? 11.148 15.281 29.359 1 98.12 271 VAL B N 1
ATOM 4365 C CA . VAL B 1 271 ? 11.133 15.984 28.078 1 98.12 271 VAL B CA 1
ATOM 4366 C C . VAL B 1 271 ? 12.492 16.641 27.828 1 98.12 271 VAL B C 1
ATOM 4368 O O . VAL B 1 271 ? 12.961 16.703 26.688 1 98.12 271 VAL B O 1
ATOM 4371 N N . LYS B 1 272 ? 13.109 17.094 28.906 1 98.12 272 LYS B N 1
ATOM 4372 C CA . LYS B 1 272 ? 14.461 17.641 28.781 1 98.12 272 LYS B CA 1
ATOM 4373 C C . LYS B 1 272 ? 15.422 16.578 28.234 1 98.12 272 LYS B C 1
ATOM 4375 O O . LYS B 1 272 ? 16.172 16.844 27.297 1 98.12 272 LYS B O 1
ATOM 4380 N N . LYS B 1 273 ? 15.344 15.438 28.797 1 97.25 273 LYS B N 1
ATOM 4381 C CA . LYS B 1 273 ? 16.203 14.336 28.359 1 97.25 273 LYS B CA 1
ATOM 4382 C C . LYS B 1 273 ? 15.922 13.977 26.906 1 97.25 273 LYS B C 1
ATOM 4384 O O . LYS B 1 273 ? 16.859 13.773 26.125 1 97.25 273 LYS B O 1
ATOM 4389 N N . ILE B 1 274 ? 14.617 13.922 26.547 1 97.44 274 ILE B N 1
ATOM 4390 C CA . ILE B 1 274 ? 14.227 13.594 25.172 1 97.44 274 ILE B CA 1
ATOM 4391 C C . ILE B 1 274 ? 14.766 14.656 24.219 1 97.44 274 ILE B C 1
ATOM 4393 O O . ILE B 1 274 ? 15.344 14.328 23.172 1 97.44 274 ILE B O 1
ATOM 4397 N N . ALA B 1 275 ? 14.617 15.898 24.547 1 98.12 275 ALA B N 1
ATOM 4398 C CA . ALA B 1 275 ? 15.07 17 23.688 1 98.12 275 ALA B CA 1
ATOM 4399 C C . ALA B 1 275 ? 16.578 16.922 23.453 1 98.12 275 ALA B C 1
ATOM 4401 O O . ALA B 1 275 ? 17.031 17 22.297 1 98.12 275 ALA B O 1
ATOM 4402 N N . GLU B 1 276 ? 17.328 16.703 24.5 1 97.94 276 GLU B N 1
ATOM 4403 C CA . GLU B 1 276 ? 18.797 16.703 24.406 1 97.94 276 GLU B CA 1
ATOM 4404 C C . GLU B 1 276 ? 19.297 15.461 23.672 1 97.94 276 GLU B C 1
ATOM 4406 O O . GLU B 1 276 ? 20.234 15.547 22.875 1 97.94 276 GLU B O 1
ATOM 4411 N N . ALA B 1 277 ? 18.641 14.398 23.875 1 96.69 277 ALA B N 1
ATOM 4412 C CA . ALA B 1 277 ? 19.031 13.156 23.234 1 96.69 277 ALA B CA 1
ATOM 4413 C C . ALA B 1 277 ? 18.641 13.164 21.75 1 96.69 277 ALA B C 1
ATOM 4415 O O . ALA B 1 277 ? 19.344 12.57 20.922 1 96.69 277 ALA B O 1
ATOM 4416 N N . SER B 1 278 ? 17.562 13.898 21.375 1 97.44 278 SER B N 1
ATOM 4417 C CA . SER B 1 278 ? 16.969 13.781 20.047 1 97.44 278 SER B CA 1
ATOM 4418 C C . SER B 1 278 ? 17.484 14.875 19.109 1 97.44 278 SER B C 1
ATOM 4420 O O . SER B 1 278 ? 17.594 14.664 17.906 1 97.44 278 SER B O 1
ATOM 4422 N N . PHE B 1 279 ? 17.781 16.031 19.672 1 97.69 279 PHE B N 1
ATOM 4423 C CA . PHE B 1 279 ? 17.984 17.172 18.781 1 97.69 279 PHE B CA 1
ATOM 4424 C C . PHE B 1 279 ? 19.344 17.812 19.031 1 97.69 279 PHE B C 1
ATOM 4426 O O . PHE B 1 279 ? 19.656 18.859 18.438 1 97.69 279 PHE B O 1
ATOM 4433 N N . GLY B 1 280 ? 20.219 17.219 19.859 1 94.81 280 GLY B N 1
ATOM 4434 C CA . GLY B 1 280 ? 21.562 17.734 20.125 1 94.81 280 GLY B CA 1
ATOM 4435 C C . GLY B 1 280 ? 21.547 19.141 20.688 1 94.81 280 GLY B C 1
ATOM 4436 O O . GLY B 1 280 ? 22.359 19.984 20.297 1 94.81 280 GLY B O 1
ATOM 4437 N N . CYS B 1 281 ? 20.609 19.469 21.422 1 96.19 281 CYS B N 1
ATOM 4438 C CA . CYS B 1 281 ? 20.453 20.781 22.016 1 96.19 281 CYS B CA 1
ATOM 4439 C C . CYS B 1 281 ? 20.688 20.75 23.531 1 96.19 281 CYS B C 1
ATOM 4441 O O . CYS B 1 281 ? 20.906 19.672 24.094 1 96.19 281 CYS B O 1
ATOM 4443 N N . LYS B 1 282 ? 20.812 21.906 24.094 1 96.56 282 LYS B N 1
ATOM 4444 C CA . LYS B 1 282 ? 20.859 22.062 25.547 1 96.56 282 LYS B CA 1
ATOM 4445 C C . LYS B 1 282 ? 19.625 22.812 26.062 1 96.56 282 LYS B C 1
ATOM 4447 O O . LYS B 1 282 ? 19.281 23.875 25.531 1 96.56 282 LYS B O 1
ATOM 4452 N N . VAL B 1 283 ? 19.031 22.203 27.047 1 97.31 283 VAL B N 1
ATOM 4453 C CA . VAL B 1 283 ? 17.812 22.797 27.594 1 97.31 283 VAL B CA 1
ATOM 4454 C C . VAL B 1 283 ? 18.141 23.547 28.875 1 97.31 283 VAL B C 1
ATOM 4456 O O . VAL B 1 283 ? 18.609 22.953 29.844 1 97.31 283 VAL B O 1
ATOM 4459 N N . GLU B 1 284 ? 17.984 24.812 28.922 1 94.19 284 GLU B N 1
ATOM 4460 C CA . GLU B 1 284 ? 18.281 25.625 30.094 1 94.19 284 GLU B CA 1
ATOM 4461 C C . GLU B 1 284 ? 17 26.125 30.766 1 94.19 284 GLU B C 1
ATOM 4463 O O . GLU B 1 284 ? 17.031 26.625 31.891 1 94.19 284 GLU B O 1
ATOM 4468 N N . GLY B 1 285 ? 15.836 25.938 30.25 1 95.19 285 GLY B N 1
ATOM 4469 C CA . GLY B 1 285 ? 14.555 26.391 30.766 1 95.19 285 GLY B CA 1
ATOM 4470 C C . GLY B 1 285 ? 13.406 25.453 30.422 1 95.19 285 GLY B C 1
ATOM 4471 O O . GLY B 1 285 ? 13.578 24.234 30.391 1 95.19 285 GLY B O 1
ATOM 4472 N N . ASP B 1 286 ? 12.297 26.078 30.344 1 97.81 286 ASP B N 1
ATOM 4473 C CA . ASP B 1 286 ? 11.109 25.266 30.125 1 97.81 286 ASP B CA 1
ATOM 4474 C C . ASP B 1 286 ? 10.734 25.234 28.641 1 97.81 286 ASP B C 1
ATOM 4476 O O . ASP B 1 286 ? 9.602 24.875 28.297 1 97.81 286 ASP B O 1
ATOM 4480 N N . THR B 1 287 ? 11.617 25.719 27.812 1 98.38 287 THR B N 1
ATOM 4481 C CA . THR B 1 287 ? 11.492 25.594 26.359 1 98.38 287 THR B CA 1
ATOM 4482 C C . THR B 1 287 ? 12.867 25.469 25.703 1 98.38 287 THR B C 1
ATOM 4484 O O . THR B 1 287 ? 13.891 25.734 26.344 1 98.38 287 THR B O 1
ATOM 4487 N N . VAL B 1 288 ? 12.914 25.016 24.516 1 98.44 288 VAL B N 1
ATOM 4488 C CA . VAL B 1 288 ? 14.133 25.016 23.703 1 98.44 288 VAL B CA 1
ATOM 4489 C C . VAL B 1 288 ? 13.773 25.281 22.25 1 98.44 288 VAL B C 1
ATOM 4491 O O . VAL B 1 288 ? 12.773 24.766 21.734 1 98.44 288 VAL B O 1
ATOM 4494 N N . VAL B 1 289 ? 14.508 26.156 21.641 1 98.19 289 VAL B N 1
ATOM 4495 C CA . VAL B 1 289 ? 14.328 26.469 20.219 1 98.19 289 VAL B CA 1
ATOM 4496 C C . VAL B 1 289 ? 15.172 25.531 19.359 1 98.19 289 VAL B C 1
ATOM 4498 O O . VAL B 1 289 ? 16.328 25.281 19.688 1 98.19 289 VAL B O 1
ATOM 4501 N N . LEU B 1 290 ? 14.57 24.969 18.359 1 98.44 290 LEU B N 1
ATOM 4502 C CA . LEU B 1 290 ? 15.211 24.078 17.406 1 98.44 290 LEU B CA 1
ATOM 4503 C C . LEU B 1 290 ? 15.219 24.688 16 1 98.44 290 LEU B C 1
ATOM 4505 O O . LEU B 1 290 ? 14.273 24.5 15.234 1 98.44 290 LEU B O 1
ATOM 4509 N N . PRO B 1 291 ? 16.281 25.375 15.641 1 97.81 291 PRO B N 1
ATOM 4510 C CA . PRO B 1 291 ? 16.359 26.047 14.336 1 97.81 291 PRO B CA 1
ATOM 4511 C C . PRO B 1 291 ? 16.266 25.062 13.172 1 97.81 291 PRO B C 1
ATOM 4513 O O . PRO B 1 291 ? 16.891 23.984 13.211 1 97.81 291 PRO B O 1
ATOM 4516 N N . GLY B 1 292 ? 15.469 25.344 12.219 1 97.31 292 GLY B N 1
ATOM 4517 C CA . GLY B 1 292 ? 15.375 24.562 11.008 1 97.31 292 GLY B CA 1
ATOM 4518 C C . GLY B 1 292 ? 14.422 23.391 11.125 1 97.31 292 GLY B C 1
ATOM 4519 O O . GLY B 1 292 ? 14.125 22.719 10.133 1 97.31 292 GLY B O 1
ATOM 4520 N N . VAL B 1 293 ? 13.914 23.078 12.305 1 97.69 293 VAL B N 1
ATOM 4521 C CA . VAL B 1 293 ? 12.977 21.969 12.5 1 97.69 293 VAL B CA 1
ATOM 4522 C C . VAL B 1 293 ? 11.555 22.438 12.203 1 97.69 293 VAL B C 1
ATOM 4524 O O . VAL B 1 293 ? 11.055 23.375 12.844 1 97.69 293 VAL B O 1
ATOM 4527 N N . MET B 1 294 ? 10.922 21.797 11.211 1 96.19 294 MET B N 1
ATOM 4528 C CA . MET B 1 294 ? 9.594 22.219 10.781 1 96.19 294 MET B CA 1
ATOM 4529 C C . MET B 1 294 ? 8.672 21.016 10.594 1 96.19 294 MET B C 1
ATOM 4531 O O . MET B 1 294 ? 7.449 21.156 10.672 1 96.19 294 MET B O 1
ATOM 4535 N N . SER B 1 295 ? 9.266 19.859 10.352 1 96 295 SER B N 1
ATOM 4536 C CA . SER B 1 295 ? 8.484 18.734 9.891 1 96 295 SER B CA 1
ATOM 4537 C C . SER B 1 295 ? 8.43 17.625 10.938 1 96 295 SER B C 1
ATOM 4539 O O . SER B 1 295 ? 9.469 17.094 11.336 1 96 295 SER B O 1
ATOM 4541 N N . ARG B 1 296 ? 7.238 17.344 11.367 1 93.94 296 ARG B N 1
ATOM 4542 C CA . ARG B 1 296 ? 7.059 16.203 12.258 1 93.94 296 ARG B CA 1
ATOM 4543 C C . ARG B 1 296 ? 7.508 14.914 11.586 1 93.94 296 ARG B C 1
ATOM 4545 O O . ARG B 1 296 ? 8.211 14.109 12.195 1 93.94 296 ARG B O 1
ATOM 4552 N N . LYS B 1 297 ? 7.133 14.734 10.312 1 89.62 297 LYS B N 1
ATOM 4553 C CA . LYS B 1 297 ? 7.316 13.508 9.547 1 89.62 297 LYS B CA 1
ATOM 4554 C C . LYS B 1 297 ? 8.789 13.281 9.211 1 89.62 297 LYS B C 1
ATOM 4556 O O . LYS B 1 297 ? 9.289 12.156 9.297 1 89.62 297 LYS B O 1
ATOM 4561 N N . LYS B 1 298 ? 9.516 14.266 8.867 1 93.94 298 LYS B N 1
ATOM 4562 C CA . LYS B 1 298 ? 10.859 14.109 8.312 1 93.94 298 LYS B CA 1
ATOM 4563 C C . LYS B 1 298 ? 11.93 14.43 9.359 1 93.94 298 LYS B C 1
ATOM 4565 O O . LYS B 1 298 ? 13.055 13.953 9.258 1 93.94 298 LYS B O 1
ATOM 4570 N N . GLN B 1 299 ? 11.578 15.211 10.352 1 96 299 GLN B N 1
ATOM 4571 C CA . GLN B 1 299 ? 12.625 15.695 11.25 1 96 299 GLN B CA 1
ATOM 4572 C C . GLN B 1 299 ? 12.352 15.266 12.688 1 96 299 GLN B C 1
ATOM 4574 O O . GLN B 1 299 ? 13.211 14.664 13.336 1 96 299 GLN B O 1
ATOM 4579 N N . ILE B 1 300 ? 11.195 15.492 13.188 1 96 300 ILE B N 1
ATOM 4580 C CA . ILE B 1 300 ? 10.906 15.297 14.609 1 96 300 ILE B CA 1
ATOM 4581 C C . ILE B 1 300 ? 10.828 13.805 14.922 1 96 300 ILE B C 1
ATOM 4583 O O . ILE B 1 300 ? 11.602 13.297 15.734 1 96 300 ILE B O 1
ATOM 4587 N N . ILE B 1 301 ? 10.023 13.086 14.219 1 92.5 301 ILE B N 1
ATOM 4588 C CA . ILE B 1 301 ? 9.734 11.695 14.562 1 92.5 301 ILE B CA 1
ATOM 4589 C C . ILE B 1 301 ? 10.984 10.844 14.359 1 92.5 301 ILE B C 1
ATOM 4591 O O . ILE B 1 301 ? 11.359 10.062 15.234 1 92.5 301 ILE B O 1
ATOM 4595 N N . PRO B 1 302 ? 11.695 11 13.203 1 91.19 302 PRO B N 1
ATOM 4596 C CA . PRO B 1 302 ? 12.883 10.164 13.016 1 91.19 302 PRO B CA 1
ATOM 4597 C C . PRO B 1 302 ? 13.977 10.461 14.039 1 91.19 302 PRO B C 1
ATOM 4599 O O . PRO B 1 302 ? 14.812 9.594 14.32 1 91.19 302 PRO B O 1
ATOM 4602 N N . ALA B 1 303 ? 13.93 11.609 14.688 1 94.62 303 ALA B N 1
ATOM 4603 C CA . ALA B 1 303 ? 14.992 12.023 15.602 1 94.62 303 ALA B CA 1
ATOM 4604 C C . ALA B 1 303 ? 14.68 11.594 17.031 1 94.62 303 ALA B C 1
ATOM 4606 O O . ALA B 1 303 ? 15.578 11.516 17.875 1 94.62 303 ALA B O 1
ATOM 4607 N N . LEU B 1 304 ? 13.453 11.336 17.328 1 95.06 304 LEU B N 1
ATOM 4608 C CA . LEU B 1 304 ? 13.023 11.141 18.719 1 95.06 304 LEU B CA 1
ATOM 4609 C C . LEU B 1 304 ? 13.695 9.922 19.328 1 95.06 304 LEU B C 1
ATOM 4611 O O . LEU B 1 304 ? 13.75 8.859 18.703 1 95.06 304 LEU B O 1
ATOM 4615 N N . LYS B 1 305 ? 14.32 10.117 20.406 1 93 305 LYS B N 1
ATOM 4616 C CA . LYS B 1 305 ? 14.938 9.109 21.266 1 93 305 LYS B CA 1
ATOM 4617 C C . LYS B 1 305 ? 14.586 9.336 22.734 1 93 305 LYS B C 1
ATOM 4619 O O . LYS B 1 305 ? 14.492 10.484 23.188 1 93 305 LYS B O 1
ATOM 4624 N N . VAL B 1 306 ? 14.25 8.258 23.328 1 93.44 306 VAL B N 1
ATOM 4625 C CA . VAL B 1 306 ? 13.945 8.359 24.75 1 93.44 306 VAL B CA 1
ATOM 4626 C C . VAL B 1 306 ? 15.078 7.727 25.562 1 93.44 306 VAL B C 1
ATOM 4628 O O . VAL B 1 306 ? 15.57 6.652 25.219 1 93.44 306 VAL B O 1
#

Foldseek 3Di:
DEEEEAEFQQDELQRQQVRVLVQCCCCVPVVGHYFYEYQYDYAQLNVVLCVVLVHDGHHHDAADDAAHEYEYEADDDPVRDHHCQQRYAYAEYQHAADDPDDDDHPDDHHYDYHLAQGSLLVVCVVCPPVNLVDDLSSLSSSLSRLCVSCVNVLRPSHDPSSVVSNVVSCVSNVHDSVVSSVVSQASLAPCVPPDLLCQLVNAWDWDQAPNFIEIEGEREHCCLCVVVVCLVVNLVCFVVSCVVVVGPTYWYWYANSVQQKTKIFASDDVSQVQCCQQQVDHDPDRIDIRHNDHDCRPRVVVRTHD/DEEEEAEFQQDELQRQQVRVLVQCCCCVPVVGHYFYEYQYDYAQLNVVLCVVLVHDGHHHDAADDAAHEYEYEADDDPVRDHHCQQRYAYAEYQHAADDPDDDDHPDDHHYDYHLAQGSLLVVCVVCPPVNLVDDLSSLSSSLSRLCVSCVNVLRPSHDPSSVVSNVVSCVSNVHDSVVSSVVSQASLAPCVPPDLLCQLVNAWDWDQAPNFIEIEGEREHCCLCVVVVCLVVNLVCFVVSCVVVVGPTYWYWYANSVQQKTKIFASDDVVQVQCCQQQVDHDPDRIDIRHNDHDCRPRVVVRTHD

Solvent-accessible surface area (backbone atoms only — not comparable to full-atom values): 31432 Å² total; per-residue (Å²): 129,67,26,40,18,24,27,32,42,54,15,39,42,49,27,51,37,42,18,44,47,50,16,45,44,35,32,74,70,69,68,40,59,40,40,37,34,29,48,40,74,59,38,51,32,30,49,50,46,30,60,74,56,67,48,78,81,55,55,68,49,70,62,52,52,76,61,43,38,30,34,36,32,56,43,64,45,60,90,39,48,52,52,42,59,88,48,29,36,69,52,34,37,38,23,26,56,41,44,66,24,71,47,61,48,96,49,42,31,40,34,43,29,37,68,42,44,26,38,38,53,53,52,50,60,74,47,52,79,56,57,78,74,53,54,61,48,50,43,50,43,39,33,50,18,40,37,60,57,11,57,72,65,67,29,86,58,44,38,73,62,52,54,50,53,39,53,49,43,28,62,75,63,72,49,57,66,70,60,53,48,50,55,41,43,54,36,41,41,58,57,82,86,52,50,58,65,51,57,57,51,50,46,46,50,77,46,76,43,90,87,40,36,33,32,44,17,50,48,61,19,76,51,53,62,73,58,58,74,39,43,68,62,40,51,67,42,34,62,59,50,13,61,75,69,70,26,77,40,59,42,46,32,42,24,26,63,83,77,39,20,20,36,36,59,26,84,45,68,67,47,42,52,26,45,35,67,32,66,77,49,80,71,87,61,57,46,40,79,39,81,69,40,71,34,58,81,78,47,48,58,76,34,61,40,114,132,66,26,40,17,25,26,32,42,55,14,40,45,48,27,50,37,41,18,45,48,50,16,46,43,35,32,77,70,69,68,39,60,39,40,36,33,29,48,39,71,58,37,50,33,31,50,51,47,30,60,74,56,68,50,79,82,56,56,68,50,69,61,50,52,77,62,43,38,31,34,35,32,57,43,64,45,60,90,37,48,52,50,44,57,89,48,29,36,70,52,32,38,38,22,25,57,42,44,65,24,72,48,61,48,96,48,43,31,40,33,44,27,39,68,42,46,26,38,36,53,54,50,51,59,74,47,53,77,58,57,78,74,52,52,59,49,51,44,49,42,39,35,50,19,39,38,58,58,12,57,72,67,67,28,86,57,46,38,73,64,51,53,52,53,38,52,50,42,28,61,74,64,72,51,56,66,71,61,54,47,51,55,40,43,54,36,40,42,60,58,83,87,53,50,59,66,51,58,57,50,51,46,45,48,75,45,76,43,91,87,40,36,31,33,46,17,50,48,62,20,78,51,52,63,75,57,58,74,38,43,69,63,40,51,65,43,34,62,59,50,13,60,76,68,70,26,77,40,62,41,46,32,42,24,27,63,82,77,39,19,21,36,36,59,24,83,46,70,66,47,43,51,26,46,35,68,30,66,76,50,79,70,88,59,57,45,39,78,39,81,67,40,70,34,59,81,78,46,48,58,75,35,60,42,114